Protein 9KNP (pdb70)

Radius of gyration: 26.49 Å; Cα contacts (8 Å, |Δi|>4): 1569; chains: 2; bounding box: 51×86×54 Å

Sequence (751 aa):
MTFFLKTTILMGRGSLENIKKLVSEGERVLVFSSKSMDRLGFLKEVIDYLDEAGATYESITGLPSEPSIENVEELLPKVKDFSPETFIALGGGSVIDISKALKVFYDAPELDFDSVAIFSRFKKAQPLPKLKTKLIAVPSTSGAGSEVSAATVIKKGDIKYTIVSPELCPNYAILDPRLPENMPREVARNSGLDVLVHAIEAYVSKASTPFSDAMAVKAARTILEKLEDSVNGDPTAREEVHYAATMAGIAFLNGRLGLVHAMSHKAAWIGPHGLINAILLPYVMEFNMEKAREKYDAMAKELGLSNAEELLQKVKELNERLNVPKLSEIVSEEDFTSRLDEMSRKAYEDPLVNFNPVEPSVDDIKNIYLRAFHDWMTFFLKTTILMGRGSLENIKKLVSEGERVLVFSSKSMDRLGFLKEVIDYLDEAGATYESITGLPSEPSIENVEELLPKVKDFSPETFIALGGGSVIDISKALKVFYDAPELDFDSVAIFSRFKKAQPLPKLKTKLIAVPSTSGAGSEVSAATVIKKGDIKYTIVSPELCPNYAILDPRLPENMPREVARNSGLDVLVHAIEAYVSKASTPFSDAMAVKAARTILEKLEDSVNGDPTAREEVHYAATMAGIAFLNGRLGLVHAMSHKAAWIGPHGLINAILLPYVMEFNMEKAREKYDAMAKELGLSNAEELLQKVKELNERLNVPKLSEIVSEEDFTSRLDEMSRKAYEDPLVNFNPVEPSVDDIKNIYLRAFHD

InterPro domains:
  IPR001670 Alcohol dehydrogenase, iron-type/glycerol dehydrogenase GldA [PF00465] (7-177)
  IPR034802 NADPH-dependent butanol dehydrogenase [cd08179] (3-374)
  IPR039697 Iron-type alcohol dehydrogenase-like [PTHR11496] (3-373)
  IPR056798 Fe-containing alcohol dehydrogenase-like, C-terminal [PF25137] (191-372)

Nearest PDB structures (foldseek):
  7qnj-assembly1_BBB  TM=9.164E-01  e=4.699E-27  Escherichia coli str. K-12 substr. MG1655
  7qlq-assembly1_BBB  TM=9.210E-01  e=2.509E-26  Escherichia coli str. K-12 substr. MG1655
  7qnf-assembly1_AAA  TM=9.232E-01  e=2.280E-26  Escherichia coli str. K-12 substr. MG1655
  5br4-assembly1_B  TM=9.009E-01  e=8.345E-27  Escherichia coli
  2bl4-assembly1_A  TM=9.187E-01  e=1.872E-25  Escherichia coli

B-factor: mean 23.08, std 9.79, range [6.83, 82.0]

Organism: Pyrococcus horikoshii (strain ATCC 700860 / DSM 12428 / JCM 9974 / NBRC 100139 / OT-3) (NCBI:txid70601)

Foldseek 3Di:
DDADFLAAEAEDAVSLLCLLVVAAAAAEEEEEEAPLCVVVCVVVVNVVSCVNRNYRYDYDYNQDAQAALVSLVVCLVVCLVSVGLEYEQYEALSSLLSVLSSLQCNQPVVDDCVQQWLQFLVDDHDAGDQRRRAYEYEYLALHQLSQTAQWRWHDDPLFTIIRGYNNSGHHYYYQHLVRNLPDQLVRLLLRLLVLLQLLLQLQLWPQHDPQLPVLSLLLNLLSLVQSVVVSVRPSVSSSSSSVSSNSSSSSCNRSPGALLCLLLSLVSVFPPHSLSSLLLRLLLLVLCCVVRQVSLQVSCVVSVHRGNVVVSVSSVVSCVVSCRDQPCVRDPPVVCVVCLLVSLVSSLRHSRNVTRSDNDDSVSSSVSSVCSNVVD/DDADFLAAEAEDAPSLLCLLVVAAAAAEEEEEEEVLCVVVCVVVVNVVSCVNRNYRYDYDYNQDAQAALVSLVVCLVVCVVSVGLEYEQYEALRSLLSVLVSLQCNQPVVDDCVQQWQQFLVDDHDAGDQRRRAYEYEYLALHQLQQGAQWHWHDDPLFTIIRGYNNSGHHYYYQHLVRNLPDALVRLLLRLLNLLQLLLQLQLWPQHDPQLPVLSLLLNLLSLPQSVVVSVRNSVSSSSSSVSSNSSSSSCSGSPGALLVLLLRLVSNFPPPSLSSLLLRLLLLVLLCVPRQPSLQVSCVSSVHRGSVVVSVSSVVSCVVSVRDQPCVGDPPVRCVVCLQVSLVSSLRHSRNVTRSDNDDSVSSSVSSVVSNPD

Solvent-accessible surface area: 27803 Å² total; per-residue (Å²): 140,52,4,30,6,104,1,22,0,19,6,12,117,32,10,0,58,26,0,75,154,30,10,73,159,43,22,86,0,0,0,0,0,17,153,46,5,63,166,64,31,15,17,136,42,0,42,54,34,0,86,110,19,38,13,52,69,64,47,10,64,44,12,54,89,50,7,22,6,102,48,0,94,133,12,25,84,112,0,102,132,21,60,6,91,1,0,0,0,0,0,13,13,26,2,1,15,0,0,0,0,0,4,0,13,42,33,6,87,166,35,84,9,78,44,3,5,33,68,15,41,115,155,180,28,75,104,23,66,175,11,194,3,50,0,0,0,0,6,12,26,2,1,39,0,7,3,0,4,10,19,0,35,0,31,82,64,54,35,34,15,11,2,49,9,69,42,0,6,0,57,58,0,0,0,0,0,64,1,0,63,66,18,90,142,83,56,2,22,18,13,0,3,23,0,2,0,10,0,1,7,0,14,4,0,104,26,16,3,54,0,0,28,10,0,0,13,54,0,0,58,12,0,43,104,69,1,64,61,2,9,99,44,56,76,85,1,12,47,59,4,1,5,1,2,1,6,0,0,0,0,21,11,13,0,55,13,2,0,0,13,0,0,7,10,6,1,8,52,10,31,85,91,31,5,18,18,3,10,0,4,8,36,2,1,25,25,1,21,129,158,16,90,127,73,3,16,40,0,0,122,65,18,68,32,76,47,0,87,56,0,18,84,83,0,63,54,1,15,112,130,14,120,13,29,95,0,59,113,30,16,58,106,138,70,2,85,90,91,10,70,80,8,0,116,62,0,63,50,1,20,12,0,64,50,1,29,15,97,5,51,51,85,44,0,61,75,6,1,45,123,1,14,54,64,247,125,51,3,31,5,113,1,23,0,18,5,5,116,30,9,0,54,25,0,76,154,33,8,73,156,41,19,84,0,0,0,0,0,17,149,43,5,60,175,64,29,16,16,137,38,0,41,55,30,0,88,111,17,36,14,52,70,64,47,19,61,43,14,53,82,40,4,20,10,102,44,0,96,103,14,25,82,102,0,101,128,20,62,5,93,1,0,0,0,0,0,14,14,25,3,0,13,0,0,0,0,0,4,0,12,44,36,8,84,167,38,82,9,77,43,3,4,31,60,16,48,118,156,196,32,90,111,23,67,169,13,194,6,55,0,0,0,0,6,10,28,1,2,37,0,6,3,0,4,9,19,0,33,0,31,81,71,61,33,38,16,11,2,53,9,73,36,0,6,0,58,58,0,0,0,0,0,68,2,0,61,64,17,92,138,109,57,1,25,18,12,0,3,24,0,1,1,11,0,1,7,0,14,3,0,104,34,15,4,50,0,0,29,11,0,0,13,56,0,0,59,16,0,38,108,69,0,47,64,2,9,100,47,53,75,85,1,11,52,62,3,2,9,1,2,1,6,0,0,0,0,19,12,14,0,59,15,2,0,0,14,0,0,7,10,3,1,9,38,10,44,71,85,23,7,18,18,3,9,0,5,10,25,2,1,27,27,1,23,123,170,19,92,129,77,4,15,44,0,0,121,62,18,68,28,76,48,0,82,55,0,20,80,80,1,64,53,1,16,108,133,21,117,17,27,96,2,57,124,28,18,56,99,128,55,1,68,84,91,8,91,95,8,0,96,36,0,65,30,2,21,11,0,62,49,1,28,20,97,5,54,54,80,47,0,63,75,9,1,41,123,1,14,119,101

Secondary structure (DSSP, 8-state):
-EE---PEEEESTTGGGGHHHHS-TT-EEEEEE-HHHHHTTHHHHHHHHHHHTT-EEEEE--PPSS-BHHHHHHHHHHHHHH--SEEEEEESHHHHHHHHHHHHHHH-TT--HHHHS-S-TTSPPPPP----SEEEEEESSS---TTT-SEEEEEETTEEEEEE-GGGS-SEEEE-TTTGGG--HHHHHHHHHHHHHHHHHHHHSTT--HHHHHHHHHHHHHHHHHHHHHHTT-HHHHHHHHHHHHHHHHHHHHH---HHHHHHHTTTTSSSSS-HHHHHHHHHHHHHHHH-THHHHHHHHHTT-SSHHHHHHHHHHHHHHTTPPPGGGTS-HHHHHHHHHHHHHHHHTSGGGGGSSS---HHHHHHHHHHHHH--/-EE---PEEEESTTGGGGHHHH--TT-EEEEEE-HHHHHTTHHHHHHHHHHHHT-EEEEE--PPSS-BHHHHHHHHHHHHHH--SEEEEEESHHHHHHHHHHHHHHH-TT--HHHHS-S-TTSPPPPP-----EEEEEE-SS---TTT-SEEEEEETTEEEEEE-GGGS-SEEEE-TTTGGG--HHHHHHHHHHHHHHHHHHHHSTT--HHHHHHHHHHHHHHHHHHHHHHTT-HHHHHHHHHHHHHHHHHHHHH---HHHHHHHHTTTSSSSSSHHHHHHHHHHHHHHHH--HHHHHHHHHTT-S-HHHHHHHHHHHHHHTTPPPGGGSS-HHHHHHHHHHHHHHHHTSGGGGGSSS---HHHHHHHHHHHHH-

Structure (mmCIF, N/CA/C/O backbone):
data_9KNP
#
_entry.id   9KNP
#
_cell.length_a   68.890
_cell.length_b   75.580
_cell.length_c   166.500
_cell.angle_alpha   90.000
_cell.angle_beta   90.000
_cell.angle_gamma   90.000
#
_symmetry.space_group_name_H-M   'P 21 21 21'
#
loop_
_entity.id
_entity.type
_entity.pdbx_description
1 polymer '375aa long hypothetical alchol dehydrogenase'
2 non-polymer 'NICKEL (II) ION'
3 non-polymer NICOTINAMIDE-ADENINE-DINUCLEOTIDE
4 non-polymer 1-BUTANOL
5 water water
#
loop_
_atom_site.group_PDB
_atom_site.id
_atom_site.type_symbol
_atom_site.label_atom_id
_atom_site.label_alt_id
_atom_site.label_comp_id
_atom_site.label_asym_id
_atom_site.label_entity_id
_atom_site.label_seq_id
_atom_site.pdbx_PDB_ins_code
_atom_site.Cartn_x
_atom_site.Cartn_y
_atom_site.Cartn_z
_atom_site.occupancy
_atom_site.B_iso_or_equiv
_atom_site.auth_seq_id
_atom_site.auth_comp_id
_atom_site.auth_asym_id
_atom_site.auth_atom_id
_atom_site.pdbx_PDB_model_num
ATOM 1 N N . MET A 1 1 ? 1.419 31.798 61.769 1.000 26.635 1 MET A N 1
ATOM 2 C CA . MET A 1 1 ? 2.729 32.009 62.485 1.000 25.405 1 MET A CA 1
ATOM 3 C C . MET A 1 1 ? 3.888 31.465 61.640 1.000 21.979 1 MET A C 1
ATOM 4 O O . MET A 1 1 ? 3.901 30.264 61.313 1.000 19.649 1 MET A O 1
ATOM 9 N N . THR A 1 2 ? 4.886 32.304 61.397 1.000 18.201 2 THR A N 1
ATOM 10 C CA . THR A 1 2 ? 6.008 32.040 60.467 1.000 18.508 2 THR A CA 1
ATOM 11 C C . THR A 1 2 ? 7.312 32.425 61.163 1.000 17.199 2 THR A C 1
ATOM 12 O O . THR A 1 2 ? 7.329 33.443 61.868 1.000 14.729 2 THR A O 1
ATOM 16 N N . PHE A 1 3 ? 8.400 31.762 60.784 1.000 15.504 3 PHE A N 1
ATOM 17 C CA . PHE A 1 3 ? 9.774 32.123 61.191 1.000 14.411 3 PHE A CA 1
ATOM 18 C C . PHE A 1 3 ? 10.710 31.845 60.015 1.000 13.581 3 PHE A C 1
ATOM 19 O O . PHE A 1 3 ? 10.668 30.749 59.424 1.000 12.393 3 PHE A O 1
ATOM 27 N N . PHE A 1 4 ? 11.444 32.876 59.613 1.000 12.791 4 PHE A N 1
ATOM 28 C CA . PHE A 1 4 ? 12.499 32.750 58.587 1.000 13.355 4 PHE A CA 1
ATOM 29 C C . PHE A 1 4 ? 13.688 33.630 58.950 1.000 13.448 4 PHE A C 1
ATOM 30 O O . PHE A 1 4 ? 13.604 34.542 59.812 1.000 12.353 4 PHE A O 1
ATOM 38 N N . LEU A 1 5 ? 14.723 33.456 58.143 1.000 12.306 5 LEU A N 1
ATOM 39 C CA . LEU A 1 5 ? 15.925 34.310 58.139 1.000 12.627 5 LEU A CA 1
ATOM 40 C C . LEU A 1 5 ? 16.537 34.251 56.737 1.000 12.593 5 LEU A C 1
ATOM 41 O O . LEU A 1 5 ? 16.867 33.149 56.312 1.000 12.988 5 LEU A O 1
ATOM 46 N N . LYS A 1 6 ? 16.559 35.373 56.018 1.000 13.954 6 LYS A N 1
ATOM 47 C CA . LYS A 1 6 ? 17.075 35.442 54.624 1.000 15.194 6 LYS A CA 1
ATOM 48 C C . LYS A 1 6 ? 18.595 35.597 54.640 1.000 15.368 6 LYS A C 1
ATOM 49 O O . LYS A 1 6 ? 19.192 35.533 53.553 1.000 17.919 6 LYS A O 1
ATOM 55 N N . THR A 1 7 ? 19.152 36.055 55.758 1.000 12.389 7 THR A N 1
ATOM 56 C CA . THR A 1 7 ? 20.535 36.580 55.842 1.000 11.385 7 THR A CA 1
ATOM 57 C C . THR A 1 7 ? 21.441 35.440 56.301 1.000 11.489 7 THR A C 1
ATOM 58 O O . THR A 1 7 ? 21.112 34.805 57.321 1.000 11.271 7 THR A O 1
ATOM 62 N N . THR A 1 8 ? 22.607 35.295 55.670 1.000 11.012 8 THR A N 1
ATOM 63 C CA . THR A 1 8 ? 23.713 34.476 56.194 1.000 11.743 8 THR A CA 1
ATOM 64 C C . THR A 1 8 ? 24.559 35.392 57.072 1.000 11.859 8 THR A C 1
ATOM 65 O O . THR A 1 8 ? 24.954 36.466 56.576 1.000 11.673 8 THR A O 1
ATOM 69 N N . ILE A 1 9 ? 24.691 35.052 58.355 1.000 12.303 9 ILE A N 1
ATOM 70 C CA . ILE A 1 9 ? 25.414 35.865 59.376 1.000 12.875 9 ILE A CA 1
ATOM 71 C C . ILE A 1 9 ? 26.823 35.295 59.568 1.000 13.748 9 ILE A C 1
ATOM 72 O O . ILE A 1 9 ? 26.945 34.104 59.909 1.000 14.624 9 ILE A O 1
ATOM 77 N N . LEU A 1 10 ? 27.844 36.110 59.299 1.000 14.251 10 LEU A N 1
ATOM 78 C CA . LEU A 1 10 ? 29.269 35.836 59.631 1.000 14.847 10 LEU A CA 1
ATOM 79 C C . LEU A 1 10 ? 29.683 36.742 60.792 1.000 15.298 10 LEU A C 1
ATOM 80 O O . LEU A 1 10 ? 29.199 37.890 60.874 1.000 15.051 10 LEU A O 1
ATOM 85 N N . MET A 1 11 ? 30.388 36.179 61.765 1.000 15.735 11 MET A N 1
ATOM 86 C CA . MET A 1 11 ? 30.677 36.883 63.034 1.000 17.283 11 MET A CA 1
ATOM 87 C C . MET A 1 11 ? 32.098 36.570 63.504 1.000 16.636 11 MET A C 1
ATOM 88 O O . MET A 1 11 ? 32.656 35.551 63.093 1.000 15.857 11 MET A O 1
ATOM 93 N N . GLY A 1 12 ? 32.622 37.426 64.377 1.000 17.904 12 GLY A N 1
ATOM 94 C CA . GLY A 1 12 ? 33.885 37.234 65.109 1.000 18.709 12 GLY A CA 1
ATOM 95 C C . GLY A 1 12 ? 34.796 38.417 64.861 1.000 19.074 12 GLY A C 1
ATOM 96 O O . GLY A 1 12 ? 34.572 39.145 63.869 1.000 17.485 12 GLY A O 1
ATOM 97 N N . ARG A 1 13 ? 35.687 38.713 65.801 1.000 19.313 13 ARG A N 1
ATOM 98 C CA . ARG A 1 13 ? 36.729 39.754 65.587 1.000 21.947 13 ARG A CA 1
ATOM 99 C C . ARG A 1 13 ? 37.521 39.382 64.326 1.000 20.749 13 ARG A C 1
ATOM 100 O O . ARG A 1 13 ? 37.944 38.209 64.223 1.000 19.765 13 ARG A O 1
ATOM 108 N N . GLY A 1 14 ? 37.623 40.311 63.370 1.000 19.822 14 GLY A N 1
ATOM 109 C CA . GLY A 1 14 ? 38.311 40.112 62.081 1.000 19.028 14 GLY A CA 1
ATOM 110 C C . GLY A 1 14 ? 37.393 39.557 60.995 1.000 18.796 14 GLY A C 1
ATOM 111 O O . GLY A 1 14 ? 37.871 39.445 59.853 1.000 16.242 14 GLY A O 1
ATOM 112 N N . SER A 1 15 ? 36.117 39.245 61.290 1.000 17.963 15 SER A N 1
ATOM 113 C CA . SER A 1 15 ? 35.207 38.594 60.305 1.000 17.961 15 SER A CA 1
ATOM 114 C C . SER A 1 15 ? 34.968 39.514 59.099 1.000 17.872 15 SER A C 1
ATOM 115 O O . SER A 1 15 ? 34.457 39.018 58.066 1.000 16.634 15 SER A O 1
ATOM 118 N N . LEU A 1 16 ? 35.401 40.779 59.173 1.000 18.296 16 LEU A N 1
ATOM 119 C CA . LEU A 1 16 ? 35.325 41.715 58.020 1.000 19.136 16 LEU A CA 1
ATOM 120 C C . LEU A 1 16 ? 36.109 41.148 56.829 1.000 18.639 16 LEU A C 1
ATOM 121 O O . LEU A 1 16 ? 35.692 41.402 55.680 1.000 16.017 16 LEU A O 1
ATOM 126 N N . GLU A 1 17 ? 37.064 40.252 57.087 1.000 20.776 17 GLU A N 1
ATOM 127 C CA . GLU A 1 17 ? 37.923 39.646 56.035 1.000 23.097 17 GLU A CA 1
ATOM 128 C C . GLU A 1 17 ? 37.085 38.728 55.135 1.000 22.540 17 GLU A C 1
ATOM 129 O O . GLU A 1 17 ? 37.480 38.540 53.962 1.000 22.104 17 GLU A O 1
ATOM 135 N N . ASN A 1 18 ? 35.933 38.248 55.612 1.000 22.719 18 ASN A N 1
ATOM 136 C CA . ASN A 1 18 ? 35.043 37.338 54.835 1.000 24.384 18 ASN A CA 1
ATOM 137 C C . ASN A 1 18 ? 34.672 37.960 53.489 1.000 22.449 18 ASN A C 1
ATOM 138 O O . ASN A 1 18 ? 34.308 37.197 52.562 1.000 26.395 18 ASN A O 1
ATOM 143 N N . ILE A 1 19 ? 34.634 39.289 53.425 1.000 20.653 19 ILE A N 1
ATOM 144 C CA . ILE A 1 19 ? 34.334 40.046 52.176 1.000 21.028 19 ILE A CA 1
ATOM 145 C C . ILE A 1 19 ? 35.143 39.428 51.023 1.000 23.035 19 ILE A C 1
ATOM 146 O O . ILE A 1 19 ? 34.581 39.286 49.924 1.000 20.120 19 ILE A O 1
ATOM 151 N N . LYS A 1 20 ? 36.389 39.013 51.287 1.000 24.964 20 LYS A N 1
ATOM 152 C CA . LYS A 1 20 ? 37.280 38.370 50.282 1.000 27.340 20 LYS A CA 1
ATOM 153 C C . LYS A 1 20 ? 36.562 37.154 49.681 1.000 26.640 20 LYS A C 1
ATOM 154 O O . LYS A 1 20 ? 36.596 36.996 48.453 1.000 31.632 20 LYS A O 1
ATOM 160 N N . LYS A 1 21 ? 35.930 36.342 50.525 1.000 26.637 21 LYS A N 1
ATOM 161 C CA . LYS A 1 21 ? 35.351 35.026 50.147 1.000 30.291 21 LYS A CA 1
ATOM 162 C C . LYS A 1 21 ? 33.953 35.219 49.539 1.000 27.380 21 LYS A C 1
ATOM 163 O O . LYS A 1 21 ? 33.434 34.240 48.976 1.000 29.814 21 LYS A O 1
ATOM 169 N N . LEU A 1 22 ? 33.300 36.359 49.781 1.000 22.805 22 LEU A N 1
ATOM 170 C CA . LEU A 1 22 ? 31.885 36.603 49.376 1.000 22.555 22 LEU A CA 1
ATOM 171 C C . LEU A 1 22 ? 31.820 37.191 47.959 1.000 22.799 22 LEU A C 1
ATOM 172 O O . LEU A 1 22 ? 30.687 37.418 47.462 1.000 23.322 22 LEU A O 1
ATOM 177 N N . VAL A 1 23 ? 32.953 37.695 47.474 1.000 21.076 23 VAL A N 1
ATOM 178 C CA . VAL A 1 23 ? 33.063 38.459 46.195 1.000 20.619 23 VAL A CA 1
ATOM 179 C C . VAL A 1 23 ? 34.037 37.718 45.260 1.000 20.996 23 VAL A C 1
ATOM 180 O O . VAL A 1 23 ? 35.080 37.207 45.719 1.000 21.955 23 VAL A O 1
ATOM 184 N N . SER A 1 24 ? 33.689 37.656 43.979 1.000 21.685 24 SER A N 1
ATOM 185 C CA . SER A 1 24 ? 34.420 36.901 42.932 1.000 23.332 24 SER A CA 1
ATOM 186 C C . SER A 1 24 ? 35.245 37.852 42.073 1.000 22.329 24 SER A C 1
ATOM 187 O O . SER A 1 24 ? 35.006 39.071 42.123 1.000 19.252 24 SER A O 1
ATOM 190 N N . GLU A 1 25 ? 36.272 37.312 41.425 1.000 20.865 25 GLU A N 1
ATOM 191 C CA . GLU A 1 25 ? 37.093 38.034 40.423 1.000 23.524 25 GLU A CA 1
ATOM 192 C C . GLU A 1 25 ? 36.176 38.696 39.389 1.000 22.306 25 GLU A C 1
ATOM 193 O O . GLU A 1 25 ? 35.272 38.001 38.874 1.000 21.239 25 GLU A O 1
ATOM 199 N N . GLY A 1 26 ? 36.276 40.022 39.265 1.000 18.807 26 GLY A N 1
ATOM 200 C CA . GLY A 1 26 ? 35.499 40.827 38.310 1.000 20.162 26 GLY A CA 1
ATOM 201 C C . GLY A 1 26 ? 34.067 41.082 38.748 1.000 17.531 26 GLY A C 1
ATOM 202 O O . GLY A 1 26 ? 33.342 41.696 37.963 1.000 17.306 26 GLY A O 1
ATOM 203 N N . GLU A 1 27 ? 33.688 40.740 39.985 1.000 17.008 27 GLU A N 1
ATOM 204 C CA . GLU A 1 27 ? 32.353 41.120 40.536 1.000 16.871 27 GLU A CA 1
ATOM 205 C C . GLU A 1 27 ? 32.325 42.646 40.708 1.000 15.365 27 GLU A C 1
ATOM 206 O O . GLU A 1 27 ? 33.315 43.212 41.227 1.000 15.541 27 GLU A O 1
ATOM 212 N N . ARG A 1 28 ? 31.239 43.286 40.278 1.000 14.802 28 ARG A N 1
ATOM 213 C CA . ARG A 1 28 ? 31.069 44.763 40.306 1.000 15.077 28 ARG A CA 1
ATOM 214 C C . ARG A 1 28 ? 30.461 45.170 41.651 1.000 14.475 28 ARG A C 1
ATOM 215 O O . ARG A 1 28 ? 29.288 44.828 41.906 1.000 13.912 28 ARG A O 1
ATOM 223 N N . VAL A 1 29 ? 31.297 45.701 42.545 1.000 14.141 29 VAL A N 1
ATOM 224 C CA . VAL A 1 29 ? 30.923 45.985 43.964 1.000 14.413 29 VAL A CA 1
ATOM 225 C C . VAL A 1 29 ? 30.895 47.501 44.170 1.000 14.921 29 VAL A C 1
ATOM 226 O O . VAL A 1 29 ? 31.960 48.151 44.011 1.000 15.187 29 VAL A O 1
ATOM 230 N N . LEU A 1 30 ? 29.795 47.984 44.742 1.000 13.945 30 LEU A N 1
ATOM 231 C CA . LEU A 1 30 ? 29.640 49.378 45.213 1.000 14.692 30 LEU A CA 1
ATOM 232 C C . LEU A 1 30 ? 29.567 49.361 46.746 1.000 14.621 30 LEU A C 1
ATOM 233 O O . LEU A 1 30 ? 28.763 48.584 47.310 1.000 13.206 30 LEU A O 1
ATOM 238 N N . VAL A 1 31 ? 30.526 50.039 47.364 1.000 13.562 31 VAL A N 1
ATOM 239 C CA . VAL A 1 31 ? 30.678 50.179 48.835 1.000 14.086 31 VAL A CA 1
ATOM 240 C C . VAL A 1 31 ? 30.074 51.520 49.235 1.000 15.335 31 VAL A C 1
ATOM 241 O O . VAL A 1 31 ? 30.387 52.533 48.596 1.000 14.558 31 VAL A O 1
ATOM 245 N N . PHE A 1 32 ? 29.099 51.473 50.136 1.000 16.348 32 PHE A N 1
ATOM 246 C CA . PHE A 1 32 ? 28.535 52.659 50.821 1.000 16.488 32 PHE A CA 1
ATOM 247 C C . PHE A 1 32 ? 29.095 52.708 52.243 1.000 16.360 32 PHE A C 1
ATOM 248 O O . PHE A 1 32 ? 29.050 51.672 52.930 1.000 15.523 32 PHE A O 1
ATOM 256 N N . SER A 1 33 ? 29.560 53.861 52.705 1.000 18.423 33 SER A N 1
ATOM 257 C CA . SER A 1 33 ? 30.144 53.972 54.066 1.000 21.352 33 SER A CA 1
ATOM 258 C C . SER A 1 33 ? 29.772 55.306 54.711 1.000 21.695 33 SER A C 1
ATOM 259 O O . SER A 1 33 ? 29.439 56.268 53.981 1.000 22.738 33 SER A O 1
ATOM 262 N N . SER A 1 34 ? 29.682 55.296 56.040 1.000 21.441 34 SER A N 1
ATOM 263 C CA . SER A 1 34 ? 29.599 56.513 56.888 1.000 21.928 34 SER A CA 1
ATOM 264 C C . SER A 1 34 ? 30.956 57.227 56.913 1.000 21.416 34 SER A C 1
ATOM 265 O O . SER A 1 34 ? 31.998 56.575 56.707 1.000 19.602 34 SER A O 1
ATOM 268 N N . LYS A 1 35 ? 30.935 58.492 57.325 1.000 24.855 35 LYS A N 1
ATOM 269 C CA . LYS A 1 35 ? 32.142 59.290 57.665 1.000 28.943 35 LYS A CA 1
ATOM 270 C C . LYS A 1 35 ? 32.966 58.538 58.723 1.000 25.294 35 LYS A C 1
ATOM 271 O O . LYS A 1 35 ? 34.167 58.336 58.488 1.000 20.703 35 LYS A O 1
ATOM 277 N N . SER A 1 36 ? 32.296 57.957 59.721 1.000 23.333 36 SER A N 1
ATOM 278 C CA . SER A 1 36 ? 32.913 57.221 60.859 1.000 25.277 36 SER A CA 1
ATOM 279 C C . SER A 1 36 ? 33.787 56.082 60.328 1.000 22.778 36 SER A C 1
ATOM 280 O O . SER A 1 36 ? 34.951 55.964 60.760 1.000 20.780 36 SER A O 1
ATOM 283 N N . MET A 1 37 ? 33.203 55.230 59.485 1.000 20.025 37 MET A N 1
ATOM 284 C CA . MET A 1 37 ? 33.850 53.982 59.005 1.000 20.823 37 MET A CA 1
ATOM 285 C C . MET A 1 37 ? 35.002 54.323 58.042 1.000 20.332 37 MET A C 1
ATOM 286 O O . MET A 1 37 ? 36.035 53.650 58.106 1.000 21.485 37 MET A O 1
ATOM 291 N N . ASP A 1 38 ? 34.913 55.459 57.356 1.000 21.165 38 ASP A N 1
ATOM 292 C CA . ASP A 1 38 ? 36.021 56.015 56.534 1.000 24.041 38 ASP A CA 1
ATOM 293 C C . ASP A 1 38 ? 37.158 56.449 57.469 1.000 24.930 38 ASP A C 1
ATOM 294 O O . ASP A 1 38 ? 38.281 55.919 57.328 1.000 23.865 38 ASP A O 1
ATOM 299 N N . ARG A 1 39 ? 36.859 57.377 58.391 1.000 27.126 39 ARG A N 1
ATOM 300 C CA . ARG A 1 39 ? 37.872 58.020 59.273 1.000 27.747 39 ARG A CA 1
ATOM 301 C C . ARG A 1 39 ? 38.624 56.928 60.039 1.000 26.003 39 ARG A C 1
ATOM 302 O O . ARG A 1 39 ? 39.849 56.996 60.116 1.000 25.357 39 ARG A O 1
ATOM 310 N N . LEU A 1 40 ? 37.894 55.938 60.548 1.000 23.102 40 LEU A N 1
ATOM 311 C CA . LEU A 1 40 ? 38.419 54.923 61.496 1.000 24.313 40 LEU A CA 1
ATOM 312 C C . LEU A 1 40 ? 39.170 53.816 60.749 1.000 22.416 40 LEU A C 1
ATOM 313 O O . LEU A 1 40 ? 39.701 52.961 61.435 1.000 24.169 40 LEU A O 1
ATOM 318 N N . GLY A 1 41 ? 39.153 53.787 59.411 1.000 21.457 41 GLY A N 1
ATOM 319 C CA . GLY A 1 41 ? 40.035 52.916 58.606 1.000 20.678 41 GLY A CA 1
ATOM 320 C C . GLY A 1 41 ? 39.353 51.647 58.107 1.000 19.310 41 GLY A C 1
ATOM 321 O O . GLY A 1 41 ? 40.045 50.823 57.473 1.000 18.090 41 GLY A O 1
ATOM 322 N N . PHE A 1 42 ? 38.068 51.446 58.428 1.000 18.542 42 PHE A N 1
ATOM 323 C CA . PHE A 1 42 ? 37.280 50.238 58.052 1.000 18.926 42 PHE A CA 1
ATOM 324 C C . PHE A 1 42 ? 36.964 50.240 56.552 1.000 17.787 42 PHE A C 1
ATOM 325 O O . PHE A 1 42 ? 37.083 49.180 55.922 1.000 18.627 42 PHE A O 1
ATOM 333 N N . LEU A 1 43 ? 36.702 51.407 55.966 1.000 17.399 43 LEU A N 1
ATOM 334 C CA . LEU A 1 43 ? 36.506 51.526 54.497 1.000 17.483 43 LEU A CA 1
ATOM 335 C C . LEU A 1 43 ? 37.766 51.040 53.767 1.000 19.166 43 LEU A C 1
ATOM 336 O O . LEU A 1 43 ? 37.632 50.247 52.814 1.000 17.499 43 LEU A O 1
ATOM 341 N N . LYS A 1 44 ? 38.940 51.567 54.138 1.000 20.782 44 LYS A N 1
ATOM 342 C CA . LYS A 1 44 ? 40.242 51.119 53.572 1.000 22.952 44 LYS A CA 1
ATOM 343 C C . LYS A 1 44 ? 40.333 49.591 53.693 1.000 21.772 44 LYS A C 1
ATOM 344 O O . LYS A 1 44 ? 40.758 48.929 52.732 1.000 20.799 44 LYS A O 1
ATOM 350 N N . GLU A 1 45 ? 39.970 49.045 54.850 1.000 21.997 45 GLU A N 1
ATOM 351 C CA . GLU A 1 45 ? 40.042 47.579 55.086 1.000 23.095 45 GLU A CA 1
ATOM 352 C C . GLU A 1 45 ? 39.151 46.840 54.071 1.000 20.254 45 GLU A C 1
ATOM 353 O O . GLU A 1 45 ? 39.653 45.918 53.418 1.000 18.820 45 GLU A O 1
ATOM 359 N N . VAL A 1 46 ? 37.933 47.328 53.811 1.000 17.821 46 VAL A N 1
ATOM 360 C CA . VAL A 1 46 ? 37.003 46.709 52.813 1.000 16.436 46 VAL A CA 1
ATOM 361 C C . VAL A 1 46 ? 37.613 46.839 51.398 1.000 16.167 46 VAL A C 1
ATOM 362 O O . VAL A 1 46 ? 37.718 45.810 50.680 1.000 15.294 46 VAL A O 1
ATOM 366 N N . ILE A 1 47 ? 38.115 48.019 51.044 1.000 16.360 47 ILE A N 1
ATOM 367 C CA . ILE A 1 47 ? 38.725 48.277 49.705 1.000 18.590 47 ILE A CA 1
ATOM 368 C C . ILE A 1 47 ? 39.890 47.294 49.487 1.000 18.445 47 ILE A C 1
ATOM 369 O O . ILE A 1 47 ? 39.989 46.739 48.375 1.000 18.314 47 ILE A O 1
ATOM 374 N N . ASP A 1 48 ? 40.710 47.047 50.514 1.000 19.302 48 ASP A N 1
ATOM 375 C CA . ASP A 1 48 ? 41.918 46.184 50.398 1.000 19.841 48 ASP A CA 1
ATOM 376 C C . ASP A 1 48 ? 41.475 44.731 50.174 1.000 19.418 48 ASP A C 1
ATOM 377 O O . ASP A 1 48 ? 42.040 44.089 49.266 1.000 21.158 48 ASP A O 1
ATOM 382 N N . TYR A 1 49 ? 40.391 44.293 50.827 1.000 17.856 49 TYR A N 1
ATOM 383 C CA . TYR A 1 49 ? 39.758 42.955 50.611 1.000 17.119 49 TYR A CA 1
ATOM 384 C C . TYR A 1 49 ? 39.231 42.836 49.174 1.000 16.472 49 TYR A C 1
ATOM 385 O O . TYR A 1 49 ? 39.446 41.784 48.548 1.000 14.556 49 TYR A O 1
ATOM 394 N N . LEU A 1 50 ? 38.562 43.876 48.665 1.000 16.741 50 LEU A N 1
ATOM 395 C CA . LEU A 1 50 ? 37.992 43.882 47.290 1.000 17.521 50 LEU A CA 1
ATOM 396 C C . LEU A 1 50 ? 39.135 43.844 46.277 1.000 17.628 50 LEU A C 1
ATOM 397 O O . LEU A 1 50 ? 39.014 43.112 45.282 1.000 19.983 50 LEU A O 1
ATOM 402 N N . ASP A 1 51 ? 40.233 44.530 46.588 1.000 19.708 51 ASP A N 1
ATOM 403 C CA . ASP A 1 51 ? 41.465 44.562 45.758 1.000 21.616 51 ASP A CA 1
ATOM 404 C C . ASP A 1 51 ? 42.061 43.147 45.726 1.000 22.747 51 ASP A C 1
ATOM 405 O O . ASP A 1 51 ? 42.230 42.628 44.629 1.000 20.432 51 ASP A O 1
ATOM 410 N N . GLU A 1 52 ? 42.190 42.484 46.881 1.000 23.316 52 GLU A N 1
ATOM 411 C CA . GLU A 1 52 ? 42.743 41.106 46.980 1.000 25.434 52 GLU A CA 1
ATOM 412 C C . GLU A 1 52 ? 41.827 40.128 46.234 1.000 24.501 52 GLU A C 1
ATOM 413 O O . GLU A 1 52 ? 42.367 39.213 45.594 1.000 23.626 52 GLU A O 1
ATOM 419 N N . ALA A 1 53 ? 40.511 40.367 46.232 1.000 20.435 53 ALA A N 1
ATOM 420 C CA . ALA A 1 53 ? 39.497 39.515 45.564 1.000 20.206 53 ALA A CA 1
ATOM 421 C C . ALA A 1 53 ? 39.534 39.710 44.041 1.000 20.176 53 ALA A C 1
ATOM 422 O O . ALA A 1 53 ? 38.919 38.896 43.325 1.000 20.162 53 ALA A O 1
ATOM 424 N N . GLY A 1 54 ? 40.242 40.741 43.567 1.000 20.661 54 GLY A N 1
ATOM 425 C CA . GLY A 1 54 ? 40.237 41.202 42.165 1.000 19.578 54 GLY A CA 1
ATOM 426 C C . GLY A 1 54 ? 38.847 41.607 41.684 1.000 19.158 54 GLY A C 1
ATOM 427 O O . GLY A 1 54 ? 38.523 41.334 40.516 1.000 18.516 54 GLY A O 1
ATOM 428 N N . ALA A 1 55 ? 38.063 42.257 42.547 1.000 18.196 55 ALA A N 1
ATOM 429 C CA . ALA A 1 55 ? 36.709 42.757 42.230 1.000 17.755 55 ALA A CA 1
ATOM 430 C C . ALA A 1 55 ? 36.833 44.064 41.447 1.000 17.778 55 ALA A C 1
ATOM 431 O O . ALA A 1 55 ? 37.941 44.656 41.380 1.000 16.904 55 ALA A O 1
ATOM 433 N N . THR A 1 56 ? 35.741 44.441 40.798 1.000 17.644 56 THR A N 1
ATOM 434 C CA . THR A 1 56 ? 35.582 45.746 40.123 1.000 18.280 56 THR A CA 1
ATOM 435 C C . THR A 1 56 ? 34.732 46.630 41.028 1.000 17.229 56 THR A C 1
ATOM 436 O O . THR A 1 56 ? 33.545 46.292 41.212 1.000 16.259 56 THR A O 1
ATOM 440 N N . TYR A 1 57 ? 35.319 47.656 41.643 1.000 16.357 57 TYR A N 1
ATOM 441 C CA . TYR A 1 57 ? 34.652 48.345 42.774 1.000 17.990 57 TYR A CA 1
ATOM 442 C C . TYR A 1 57 ? 34.757 49.853 42.628 1.000 18.773 57 TYR A C 1
ATOM 443 O O . TYR A 1 57 ? 35.697 50.392 42.016 1.000 20.334 57 TYR A O 1
ATOM 452 N N . GLU A 1 58 ? 33.904 50.483 43.417 1.000 18.067 58 GLU A N 1
ATOM 453 C CA . GLU A 1 58 ? 33.846 51.939 43.624 1.000 20.016 58 GLU A CA 1
ATOM 454 C C . GLU A 1 58 ? 33.240 52.184 45.005 1.000 18.219 58 GLU A C 1
ATOM 455 O O . GLU A 1 58 ? 32.544 51.294 45.542 1.000 15.316 58 GLU A O 1
ATOM 461 N N . SER A 1 59 ? 33.524 53.346 45.566 1.000 18.525 59 SER A N 1
ATOM 462 C CA . SER A 1 59 ? 33.228 53.675 46.979 1.000 18.629 59 SER A CA 1
ATOM 463 C C . SER A 1 59 ? 32.426 54.970 46.986 1.000 19.259 59 SER A C 1
ATOM 464 O O . SER A 1 59 ? 32.802 55.877 46.227 1.000 20.243 59 SER A O 1
ATOM 467 N N . ILE A 1 60 ? 31.269 54.978 47.644 1.000 18.924 60 ILE A N 1
ATOM 468 C CA . ILE A 1 60 ? 30.524 56.225 47.976 1.000 19.736 60 ILE A CA 1
ATOM 469 C C . ILE A 1 60 ? 30.568 56.372 49.498 1.000 21.590 60 ILE A C 1
ATOM 470 O O . ILE A 1 60 ? 30.125 55.431 50.191 1.000 18.197 60 ILE A O 1
ATOM 475 N N . THR A 1 61 ? 31.070 57.495 50.011 1.000 20.973 61 THR A N 1
ATOM 476 C CA . THR A 1 61 ? 31.224 57.683 51.474 1.000 22.778 61 THR A CA 1
ATOM 477 C C . THR A 1 61 ? 30.515 58.954 51.945 1.000 24.274 61 THR A C 1
ATOM 478 O O . THR A 1 61 ? 29.824 59.620 51.133 1.000 20.361 61 THR A O 1
ATOM 482 N N . GLY A 1 62 ? 30.560 59.151 53.266 1.000 28.699 62 GLY A N 1
ATOM 483 C CA . GLY A 1 62 ? 29.860 60.223 53.998 1.000 30.286 62 GLY A CA 1
ATOM 484 C C . GLY A 1 62 ? 28.360 60.174 53.790 1.000 28.945 62 GLY A C 1
ATOM 485 O O . GLY A 1 62 ? 27.748 61.240 53.777 1.000 32.688 62 GLY A O 1
ATOM 486 N N . LEU A 1 63 ? 27.755 58.987 53.834 1.000 30.591 63 LEU A N 1
ATOM 487 C CA . LEU A 1 63 ? 26.273 58.851 53.843 1.000 28.655 63 LEU A CA 1
ATOM 488 C C . LEU A 1 63 ? 25.724 59.452 55.136 1.000 32.029 63 LEU A C 1
ATOM 489 O O . LEU A 1 63 ? 26.235 59.171 56.228 1.000 34.533 63 LEU A O 1
ATOM 494 N N . PRO A 1 64 ? 24.626 60.246 55.067 1.000 31.832 64 PRO A N 1
ATOM 495 C CA . PRO A 1 64 ? 24.094 60.908 56.260 1.000 30.968 64 PRO A CA 1
ATOM 496 C C . PRO A 1 64 ? 23.413 59.970 57.264 1.000 31.775 64 PRO A C 1
ATOM 497 O O . PRO A 1 64 ? 22.973 58.890 56.868 1.000 27.815 64 PRO A O 1
ATOM 501 N N . SER A 1 65 ? 23.240 60.459 58.499 1.000 31.935 65 SER A N 1
ATOM 502 C CA . SER A 1 65 ? 22.373 59.842 59.537 1.000 34.013 65 SER A CA 1
ATOM 503 C C . SER A 1 65 ? 20.915 60.160 59.217 1.000 31.524 65 SER A C 1
ATOM 504 O O . SER A 1 65 ? 20.677 61.192 58.597 1.000 32.258 65 SER A O 1
ATOM 507 N N . GLU A 1 66 ? 19.976 59.355 59.712 1.000 32.401 66 GLU A N 1
ATOM 508 C CA . GLU A 1 66 ? 18.505 59.610 59.584 1.000 34.649 66 GLU A CA 1
ATOM 509 C C . GLU A 1 66 ? 18.172 60.003 58.139 1.000 32.116 66 GLU A C 1
ATOM 510 O O . GLU A 1 66 ? 17.761 61.129 57.867 1.000 32.680 66 GLU A O 1
ATOM 516 N N . PRO A 1 67 ? 18.275 59.038 57.191 1.000 27.019 67 PRO A N 1
ATOM 517 C CA . PRO A 1 67 ? 18.167 59.307 55.759 1.000 24.514 67 PRO A CA 1
ATOM 518 C C . PRO A 1 67 ? 16.733 59.659 55.323 1.000 25.229 67 PRO A C 1
ATOM 519 O O . PRO A 1 67 ? 15.778 59.074 55.845 1.000 21.505 67 PRO A O 1
ATOM 523 N N . SER A 1 68 ? 16.651 60.544 54.324 1.000 23.838 68 SER A N 1
ATOM 524 C CA . SER A 1 68 ? 15.415 61.001 53.635 1.000 25.367 68 SER A CA 1
ATOM 525 C C . SER A 1 68 ? 15.319 60.342 52.259 1.000 24.780 68 SER A C 1
ATOM 526 O O . SER A 1 68 ? 16.385 59.996 51.695 1.000 25.032 68 SER A O 1
ATOM 529 N N . ILE A 1 69 ? 14.137 60.400 51.641 1.000 24.518 69 ILE A N 1
ATOM 530 C CA . ILE A 1 69 ? 13.953 59.951 50.231 1.000 25.380 69 ILE A CA 1
ATOM 531 C C . ILE A 1 69 ? 14.829 60.804 49.307 1.000 25.914 69 ILE A C 1
ATOM 532 O O . ILE A 1 69 ? 15.369 60.233 48.351 1.000 25.655 69 ILE A O 1
ATOM 537 N N . GLU A 1 70 ? 15.034 62.086 49.627 1.000 27.313 70 GLU A N 1
ATOM 538 C CA . GLU A 1 70 ? 15.913 63.002 48.838 1.000 28.145 70 GLU A CA 1
ATOM 539 C C . GLU A 1 70 ? 17.369 62.511 48.905 1.000 26.835 70 GLU A C 1
ATOM 540 O O . GLU A 1 70 ? 18.025 62.457 47.852 1.000 25.232 70 GLU A O 1
ATOM 546 N N . ASN A 1 71 ? 17.825 62.117 50.098 1.000 27.067 71 ASN A N 1
ATOM 547 C CA . ASN A 1 71 ? 19.174 61.536 50.340 1.000 28.207 71 ASN A CA 1
ATOM 548 C C . ASN A 1 71 ? 19.395 60.361 49.385 1.000 29.685 71 ASN A C 1
ATOM 549 O O . ASN A 1 71 ? 20.419 60.370 48.678 1.000 34.945 71 ASN A O 1
ATOM 554 N N . VAL A 1 72 ? 18.392 59.479 49.275 1.000 29.088 72 VAL A N 1
ATOM 555 C CA . VAL A 1 72 ? 18.424 58.247 48.430 1.000 27.338 72 VAL A CA 1
ATOM 556 C C . VAL A 1 72 ? 18.489 58.665 46.957 1.000 27.472 72 VAL A C 1
ATOM 557 O O . VAL A 1 72 ? 19.424 58.235 46.269 1.000 26.505 72 VAL A O 1
ATOM 561 N N . GLU A 1 73 ? 17.579 59.535 46.514 1.000 27.103 73 GLU A N 1
ATOM 562 C CA . GLU A 1 73 ? 17.447 59.941 45.083 1.000 30.656 73 GLU A CA 1
ATOM 563 C C . GLU A 1 73 ? 18.750 60.579 44.582 1.000 30.131 73 GLU A C 1
ATOM 564 O O . GLU A 1 73 ? 19.113 60.341 43.423 1.000 27.272 73 GLU A O 1
ATOM 570 N N . GLU A 1 74 ? 19.470 61.287 45.451 1.000 32.414 74 GLU A N 1
ATOM 571 C CA . GLU A 1 74 ? 20.715 62.011 45.067 1.000 37.505 74 GLU A CA 1
ATOM 572 C C . GLU A 1 74 ? 21.831 60.997 44.761 1.000 32.474 74 GLU A C 1
ATOM 573 O O . GLU A 1 74 ? 22.723 61.353 43.985 1.000 27.970 74 GLU A O 1
ATOM 579 N N . LEU A 1 75 ? 21.805 59.816 45.392 1.000 28.315 75 LEU A N 1
ATOM 580 C CA . LEU A 1 75 ? 22.841 58.752 45.232 1.000 28.427 75 LEU A CA 1
ATOM 581 C C . LEU A 1 75 ? 22.517 57.857 44.025 1.000 26.747 75 LEU A C 1
ATOM 582 O O . LEU A 1 75 ? 23.462 57.300 43.428 1.000 24.602 75 LEU A O 1
ATOM 587 N N . LEU A 1 76 ? 21.241 57.782 43.630 1.000 23.689 76 LEU A N 1
ATOM 588 C CA . LEU A 1 76 ? 20.740 56.757 42.674 1.000 24.500 76 LEU A CA 1
ATOM 589 C C . LEU A 1 76 ? 21.436 56.872 41.317 1.000 24.624 76 LEU A C 1
ATOM 590 O O . LEU A 1 76 ? 21.723 55.860 40.686 1.000 25.663 76 LEU A O 1
ATOM 595 N N . PRO A 1 77 ? 21.730 58.084 40.804 1.000 26.899 77 PRO A N 1
ATOM 596 C CA . PRO A 1 77 ? 22.399 58.204 39.505 1.000 26.161 77 PRO A CA 1
ATOM 597 C C . PRO A 1 77 ? 23.812 57.591 39.499 1.000 24.796 77 PRO A C 1
ATOM 598 O O . PRO A 1 77 ? 24.157 56.932 38.526 1.000 24.281 77 PRO A O 1
ATOM 602 N N . LYS A 1 78 ? 24.575 57.766 40.586 1.000 23.558 78 LYS A N 1
ATOM 603 C CA . LYS A 1 78 ? 25.913 57.132 40.783 1.000 25.463 78 LYS A CA 1
ATOM 604 C C . LYS A 1 78 ? 25.771 55.608 40.707 1.000 21.788 78 LYS A C 1
ATOM 605 O O . LYS A 1 78 ? 26.613 54.961 40.072 1.000 19.849 78 LYS A O 1
ATOM 611 N N . VAL A 1 79 ? 24.771 55.060 41.394 1.000 20.184 79 VAL A N 1
ATOM 612 C CA . VAL A 1 79 ? 24.459 53.605 41.377 1.000 19.318 79 VAL A CA 1
ATOM 613 C C . VAL A 1 79 ? 24.251 53.182 39.924 1.000 18.861 79 VAL A C 1
ATOM 614 O O . VAL A 1 79 ? 24.958 52.282 39.484 1.000 19.478 79 VAL A O 1
ATOM 618 N N . LYS A 1 80 ? 23.309 53.795 39.214 1.000 20.407 80 LYS A N 1
ATOM 619 C CA . LYS A 1 80 ? 22.955 53.374 37.824 1.000 22.605 80 LYS A CA 1
ATOM 620 C C . LYS A 1 80 ? 24.193 53.496 36.930 1.000 22.102 80 LYS A C 1
ATOM 621 O O . LYS A 1 80 ? 24.479 52.562 36.165 1.000 24.280 80 LYS A O 1
ATOM 627 N N . ASP A 1 81 ? 25.001 54.526 37.148 1.000 22.411 81 ASP A N 1
ATOM 628 C CA . ASP A 1 81 ? 26.199 54.799 36.315 1.000 25.035 81 ASP A CA 1
ATOM 629 C C . ASP A 1 81 ? 27.219 53.657 36.457 1.000 24.320 81 ASP A C 1
ATOM 630 O O . ASP A 1 81 ? 27.886 53.345 35.457 1.000 23.472 81 ASP A O 1
ATOM 635 N N . PHE A 1 82 ? 27.441 53.162 37.679 1.000 20.651 82 PHE A N 1
ATOM 636 C CA . PHE A 1 82 ? 28.462 52.127 37.986 1.000 20.834 82 PHE A CA 1
ATOM 637 C C . PHE A 1 82 ? 27.933 50.727 37.629 1.000 20.299 82 PHE A C 1
ATOM 638 O O . PHE A 1 82 ? 28.750 49.829 37.366 1.000 19.792 82 PHE A O 1
ATOM 646 N N . SER A 1 83 ? 26.615 50.510 37.692 1.000 19.556 83 SER A N 1
ATOM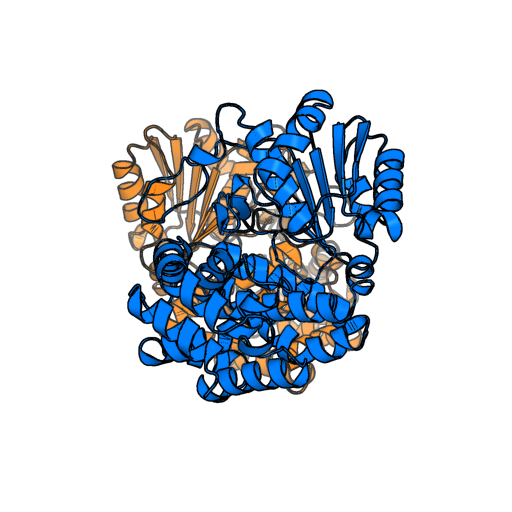 647 C CA . SER A 1 83 ? 25.973 49.212 37.341 1.000 19.902 83 SER A CA 1
ATOM 648 C C . SER A 1 83 ? 26.587 48.074 38.164 1.000 18.070 83 SER A C 1
ATOM 649 O O . SER A 1 83 ? 27.147 47.115 37.622 1.000 15.518 83 SER A O 1
ATOM 652 N N . PRO A 1 84 ? 26.501 48.156 39.513 1.000 16.267 84 PRO A N 1
ATOM 653 C CA . PRO A 1 84 ? 26.965 47.081 40.388 1.000 16.558 84 PRO A CA 1
ATOM 654 C C . PRO A 1 84 ? 26.117 45.802 40.311 1.000 15.850 84 PRO A C 1
ATOM 655 O O . PRO A 1 84 ? 24.923 45.874 40.031 1.000 16.092 84 PRO A O 1
ATOM 659 N N . GLU A 1 85 ? 26.728 44.681 40.689 1.000 16.132 85 GLU A N 1
ATOM 660 C CA . GLU A 1 85 ? 26.039 43.402 40.994 1.000 16.070 85 GLU A CA 1
ATOM 661 C C . GLU A 1 85 ? 25.833 43.283 42.505 1.000 14.764 85 GLU A C 1
ATOM 662 O O . GLU A 1 85 ? 24.986 42.472 42.906 1.000 15.315 85 GLU A O 1
ATOM 668 N N . THR A 1 86 ? 26.607 44.032 43.296 1.000 13.501 86 THR A N 1
ATOM 669 C CA . THR A 1 86 ? 26.750 43.841 44.757 1.000 13.817 86 THR A CA 1
ATOM 670 C C . THR A 1 86 ? 26.917 45.196 45.443 1.000 13.138 86 THR A C 1
ATOM 671 O O . THR A 1 86 ? 27.797 45.961 45.017 1.000 13.063 86 THR A O 1
ATOM 675 N N . PHE A 1 87 ? 26.195 45.390 46.549 1.000 12.249 87 PHE A N 1
ATOM 676 C CA . PHE A 1 87 ? 26.352 46.513 47.508 1.000 12.646 87 PHE A CA 1
ATOM 677 C C . PHE A 1 87 ? 27.064 45.997 48.756 1.000 12.270 87 PHE A C 1
ATOM 678 O O . PHE A 1 87 ? 26.655 44.940 49.237 1.000 11.421 87 PHE A O 1
ATOM 686 N N . ILE A 1 88 ? 28.007 46.762 49.310 1.000 12.049 88 ILE A N 1
ATOM 687 C CA . ILE A 1 88 ? 28.469 46.577 50.717 1.000 12.572 88 ILE A CA 1
ATOM 688 C C . ILE A 1 88 ? 28.049 47.806 51.508 1.000 13.091 88 ILE A C 1
ATOM 689 O O . ILE A 1 88 ? 28.286 48.910 51.027 1.000 15.074 88 ILE A O 1
ATOM 694 N N . ALA A 1 89 ? 27.312 47.603 52.600 1.000 13.566 89 ALA A N 1
ATOM 695 C CA . ALA A 1 89 ? 26.797 48.691 53.454 1.000 12.579 89 ALA A CA 1
ATOM 696 C C . ALA A 1 89 ? 27.597 48.673 54.756 1.000 12.884 89 ALA A C 1
ATOM 697 O O . ALA A 1 89 ? 27.462 47.701 55.506 1.000 13.297 89 ALA A O 1
ATOM 699 N N . LEU A 1 90 ? 28.530 49.619 54.885 1.000 12.813 90 LEU A N 1
ATOM 700 C CA . LEU A 1 90 ? 29.505 49.741 55.999 1.000 13.552 90 LEU A CA 1
ATOM 701 C C . LEU A 1 90 ? 29.161 50.971 56.842 1.000 14.042 90 LEU A C 1
ATOM 702 O O . LEU A 1 90 ? 29.467 52.116 56.427 1.000 13.361 90 LEU A O 1
ATOM 707 N N . GLY A 1 91 ? 28.534 50.736 57.997 1.000 14.927 91 GLY A N 1
ATOM 708 C CA . GLY A 1 91 ? 28.084 51.798 58.908 1.000 14.922 91 GLY A CA 1
ATOM 709 C C . GLY A 1 91 ? 26.911 51.352 59.734 1.000 15.340 91 GLY A C 1
ATOM 710 O O . GLY A 1 91 ? 26.748 50.134 59.927 1.000 15.812 91 GLY A O 1
ATOM 711 N N . GLY A 1 92 ? 26.095 52.312 60.163 1.000 16.984 92 GLY A N 1
ATOM 712 C CA . GLY A 1 92 ? 24.968 52.088 61.085 1.000 17.228 92 GLY A CA 1
ATOM 713 C C . GLY A 1 92 ? 23.722 51.599 60.369 1.000 16.383 92 GLY A C 1
ATOM 714 O O . GLY A 1 92 ? 23.746 51.436 59.119 1.000 15.681 92 GLY A O 1
ATOM 715 N N . GLY A 1 93 ? 22.609 51.516 61.096 1.000 15.789 93 GLY A N 1
ATOM 716 C CA . GLY A 1 93 ? 21.276 51.350 60.490 1.000 15.626 93 GLY A CA 1
ATOM 717 C C . GLY A 1 93 ? 21.064 52.335 59.344 1.000 16.581 93 GLY A C 1
ATOM 718 O O . GLY A 1 93 ? 20.439 51.946 58.341 1.000 14.912 93 GLY A O 1
ATOM 719 N N . SER A 1 94 ? 21.531 53.586 59.498 1.000 16.968 94 SER A N 1
ATOM 720 C CA . SER A 1 94 ? 21.364 54.679 58.500 1.000 17.133 94 SER A CA 1
ATOM 721 C C . SER A 1 94 ? 21.938 54.235 57.157 1.000 15.528 94 SER A C 1
ATOM 722 O O . SER A 1 94 ? 21.233 54.381 56.141 1.000 14.834 94 SER A O 1
ATOM 725 N N . VAL A 1 95 ? 23.155 53.690 57.170 1.000 14.466 95 VAL A N 1
ATOM 726 C CA . VAL A 1 95 ? 23.905 53.293 55.943 1.000 14.543 95 VAL A CA 1
ATOM 727 C C . VAL A 1 95 ? 23.228 52.051 55.347 1.000 12.940 95 VAL A C 1
ATOM 728 O O . VAL A 1 95 ? 23.042 51.990 54.128 1.000 11.882 95 VAL A O 1
ATOM 732 N N . ILE A 1 96 ? 22.888 51.072 56.185 1.000 13.212 96 ILE A N 1
ATOM 733 C CA . ILE A 1 96 ? 22.237 49.823 55.708 1.000 13.327 96 ILE A CA 1
ATOM 734 C C . ILE A 1 96 ? 20.873 50.188 55.116 1.000 13.605 96 ILE A C 1
ATOM 735 O O . ILE A 1 96 ? 20.590 49.766 53.970 1.000 13.718 96 ILE A O 1
ATOM 740 N N . ASP A 1 97 ? 20.167 51.141 55.719 1.000 13.809 97 ASP A N 1
ATOM 741 C CA . ASP A 1 97 ? 18.821 51.537 55.221 1.000 14.910 97 ASP A CA 1
ATOM 742 C C . ASP A 1 97 ? 18.947 52.290 53.891 1.000 14.413 97 ASP A C 1
ATOM 743 O O . ASP A 1 97 ? 18.103 52.047 53.019 1.000 12.691 97 ASP A O 1
ATOM 748 N N . ILE A 1 98 ? 19.944 53.169 53.741 1.000 14.062 98 ILE A N 1
ATOM 749 C CA . ILE A 1 98 ? 20.213 53.888 52.456 1.000 15.637 98 ILE A CA 1
ATOM 750 C C . ILE A 1 98 ? 20.440 52.854 51.352 1.000 15.393 98 ILE A C 1
ATOM 751 O O . ILE A 1 98 ? 19.910 53.042 50.235 1.000 16.019 98 ILE A O 1
ATOM 756 N N . SER A 1 99 ? 21.198 51.802 51.661 1.000 14.870 99 SER A N 1
ATOM 757 C CA . SER A 1 99 ? 21.598 50.754 50.686 1.000 15.674 99 SER A CA 1
ATOM 758 C C . SER A 1 99 ? 20.373 49.930 50.265 1.000 13.911 99 SER A C 1
ATOM 759 O O . SER A 1 99 ? 20.265 49.556 49.082 1.000 12.850 99 SER A O 1
ATOM 762 N N . LYS A 1 100 ? 19.527 49.573 51.223 1.000 12.794 100 LYS A N 1
ATOM 763 C CA . LYS A 1 100 ? 18.261 48.829 50.955 1.000 12.457 100 LYS A CA 1
ATOM 764 C C . LYS A 1 100 ? 17.381 49.652 50.012 1.000 13.358 100 LYS A C 1
ATOM 765 O O . LYS A 1 100 ? 16.842 49.089 49.051 1.000 14.519 100 LYS A O 1
ATOM 771 N N . ALA A 1 101 ? 17.215 50.942 50.292 1.000 14.296 101 ALA A N 1
ATOM 772 C CA . ALA A 1 101 ? 16.369 51.855 49.490 1.000 15.335 101 ALA A CA 1
ATOM 773 C C . ALA A 1 101 ? 16.951 51.977 48.077 1.000 15.229 101 ALA A C 1
ATOM 774 O O . ALA A 1 101 ? 16.201 51.872 47.093 1.000 16.543 101 ALA A O 1
ATOM 776 N N . LEU A 1 102 ? 18.266 52.063 47.955 1.000 17.178 102 LEU A N 1
ATOM 777 C CA . LEU A 1 102 ? 18.931 52.088 46.628 1.000 17.014 102 LEU A CA 1
ATOM 778 C C . LEU A 1 102 ? 18.732 50.751 45.908 1.000 16.779 102 LEU A C 1
ATOM 779 O O . LEU A 1 102 ? 18.480 50.774 44.682 1.000 15.410 102 LEU A O 1
ATOM 784 N N . LYS A 1 103 ? 18.764 49.636 46.642 1.000 15.521 103 LYS A N 1
ATOM 785 C CA . LYS A 1 103 ? 18.509 48.287 46.062 1.000 14.876 103 LYS A CA 1
ATOM 786 C C . LYS A 1 103 ? 17.131 48.266 45.386 1.000 14.739 103 LYS A C 1
ATOM 787 O O . LYS A 1 103 ? 17.036 47.888 44.196 1.000 14.310 103 LYS A O 1
ATOM 793 N N . VAL A 1 104 ? 16.097 48.763 46.059 1.000 15.033 104 VAL A N 1
ATOM 794 C CA . VAL A 1 104 ? 14.715 48.791 45.498 1.000 16.826 104 VAL A CA 1
ATOM 795 C C . VAL A 1 104 ? 14.743 49.527 44.155 1.000 15.352 104 VAL A C 1
ATOM 796 O O . VAL A 1 104 ? 14.338 48.952 43.128 1.000 17.096 104 VAL A O 1
ATOM 800 N N . PHE A 1 105 ? 15.196 50.776 44.170 1.000 16.307 105 PHE A N 1
ATOM 801 C CA . PHE A 1 105 ? 14.974 51.758 43.075 1.000 16.685 105 PHE A CA 1
ATOM 802 C C . PHE A 1 105 ? 15.917 51.466 41.906 1.000 16.651 105 PHE A C 1
ATOM 803 O O . PHE A 1 105 ? 15.554 51.746 40.761 1.000 18.355 105 PHE A O 1
ATOM 811 N N . TYR A 1 106 ? 17.031 50.791 42.188 1.000 15.971 106 TYR A N 1
ATOM 812 C CA . TYR A 1 106 ? 18.004 50.319 41.174 1.000 16.122 106 TYR A CA 1
ATOM 813 C C . TYR A 1 106 ? 17.478 49.046 40.498 1.000 15.319 106 TYR A C 1
ATOM 814 O O . TYR A 1 106 ? 17.503 48.974 39.247 1.000 14.905 106 TYR A O 1
ATOM 823 N N . ASP A 1 107 ? 16.999 48.082 41.286 1.000 15.287 107 ASP A N 1
ATOM 824 C CA . ASP A 1 107 ? 16.558 46.746 40.793 1.000 16.803 107 ASP A CA 1
ATOM 825 C C . ASP A 1 107 ? 15.128 46.812 40.257 1.000 17.361 107 ASP A C 1
ATOM 826 O O . ASP A 1 107 ? 14.822 45.983 39.412 1.000 19.529 107 ASP A O 1
ATOM 831 N N . ALA A 1 108 ? 14.294 47.740 40.729 1.000 18.504 108 ALA A N 1
ATOM 832 C CA . ALA A 1 108 ? 12.874 47.871 40.317 1.000 19.420 108 ALA A CA 1
ATOM 833 C C . ALA A 1 108 ? 12.584 49.319 39.907 1.000 20.085 108 ALA A C 1
ATOM 834 O O . ALA A 1 108 ? 11.855 50.035 40.604 1.000 18.939 108 ALA A O 1
ATOM 836 N N . PRO A 1 109 ? 13.141 49.775 38.755 1.000 21.877 109 PRO A N 1
ATOM 837 C CA . PRO A 1 109 ? 13.131 51.196 38.393 1.000 22.358 109 PRO A CA 1
ATOM 838 C C . PRO A 1 109 ? 11.766 51.703 37.903 1.000 23.469 109 PRO A C 1
ATOM 839 O O . PRO A 1 109 ? 11.634 52.902 37.795 1.000 25.204 109 PRO A O 1
ATOM 843 N N . GLU A 1 110 ? 10.767 50.816 37.809 1.000 24.684 110 GLU A N 1
ATOM 844 C CA . GLU A 1 110 ? 9.338 51.167 37.572 1.000 28.532 110 GLU A CA 1
ATOM 845 C C . GLU A 1 110 ? 8.676 51.638 38.875 1.000 25.010 110 GLU A C 1
ATOM 846 O O . GLU A 1 110 ? 7.513 52.065 38.793 1.000 23.538 110 GLU A O 1
ATOM 852 N N . LEU A 1 111 ? 9.262 51.306 40.033 1.000 22.360 111 LEU A N 1
ATOM 853 C CA . LEU A 1 111 ? 8.691 51.616 41.373 1.000 21.533 111 LEU A CA 1
ATOM 854 C C . LEU A 1 111 ? 9.332 52.891 41.922 1.000 21.296 111 LEU A C 1
ATOM 855 O O . LEU A 1 111 ? 10.572 52.897 42.101 1.000 25.068 111 LEU A O 1
ATOM 860 N N . ASP A 1 112 ? 8.497 53.872 42.283 1.000 19.830 112 ASP A N 1
ATOM 861 C CA . ASP A 1 112 ? 8.873 55.089 43.042 1.000 19.841 112 ASP A CA 1
ATOM 862 C C . ASP A 1 112 ? 8.577 54.875 44.531 1.000 19.493 112 ASP A C 1
ATOM 863 O O . ASP A 1 112 ? 7.786 53.963 44.884 1.000 18.105 112 ASP A O 1
ATOM 868 N N . PHE A 1 113 ? 9.149 55.732 45.379 1.000 20.012 113 PHE A N 1
ATOM 869 C CA . PHE A 1 113 ? 8.972 55.693 46.856 1.000 20.217 113 PHE A CA 1
ATOM 870 C C . PHE A 1 113 ? 7.475 55.655 47.188 1.000 20.026 113 PHE A C 1
ATOM 871 O O . PHE A 1 113 ? 7.044 54.902 48.090 1.000 17.287 113 PHE A O 1
ATOM 879 N N . ASP A 1 114 ? 6.707 56.514 46.518 1.000 21.561 114 ASP A N 1
ATOM 880 C CA . ASP A 1 114 ? 5.287 56.779 46.871 1.000 21.182 114 ASP A CA 1
ATOM 881 C C . ASP A 1 114 ? 4.441 55.532 46.604 1.000 18.811 114 ASP A C 1
ATOM 882 O O . ASP A 1 114 ? 3.283 55.497 47.089 1.000 19.366 114 ASP A O 1
ATOM 887 N N . SER A 1 115 ? 4.957 54.559 45.854 1.000 16.900 115 SER A N 1
ATOM 888 C CA . SER A 1 115 ? 4.183 53.340 45.499 1.000 16.423 115 SER A CA 1
ATOM 889 C C . SER A 1 115 ? 4.443 52.207 46.497 1.000 16.469 115 SER A C 1
ATOM 890 O O . SER A 1 115 ? 3.575 51.314 46.598 1.000 17.650 115 SER A O 1
ATOM 893 N N . VAL A 1 116 ? 5.541 52.266 47.258 1.000 16.165 116 VAL A N 1
ATOM 894 C CA . VAL A 1 116 ? 6.025 51.110 48.069 1.000 16.063 116 VAL A CA 1
ATOM 895 C C . VAL A 1 116 ? 6.118 51.471 49.558 1.000 16.636 116 VAL A C 1
ATOM 896 O O . VAL A 1 116 ? 6.063 50.529 50.400 1.000 18.931 116 VAL A O 1
ATOM 900 N N . ALA A 1 117 ? 6.257 52.754 49.906 1.000 16.257 117 ALA A N 1
ATOM 901 C CA . ALA A 1 117 ? 6.332 53.196 51.317 1.000 17.052 117 ALA A CA 1
ATOM 902 C C . ALA A 1 117 ? 4.954 53.050 51.972 1.000 19.171 117 ALA A C 1
ATOM 903 O O . ALA A 1 117 ? 3.937 53.359 51.315 1.000 20.469 117 ALA A O 1
ATOM 905 N N . ILE A 1 118 ? 4.905 52.519 53.199 1.000 18.783 118 ILE A N 1
ATOM 906 C CA . ILE A 1 118 ? 3.617 52.294 53.922 1.000 21.052 118 ILE A CA 1
ATOM 907 C C . ILE A 1 118 ? 3.265 53.580 54.680 1.000 21.711 118 ILE A C 1
ATOM 908 O O . ILE A 1 118 ? 3.571 53.667 55.880 1.000 21.940 118 ILE A O 1
ATOM 913 N N . PHE A 1 119 ? 2.749 54.584 53.971 1.000 21.318 119 PHE A N 1
ATOM 914 C CA . PHE A 1 119 ? 2.334 55.887 54.550 1.000 21.910 119 PHE A CA 1
ATOM 915 C C . PHE A 1 119 ? 1.268 55.660 55.625 1.000 22.719 119 PHE A C 1
ATOM 916 O O . PHE A 1 119 ? 1.339 56.301 56.667 1.000 26.481 119 PHE A O 1
ATOM 924 N N . SER A 1 120 ? 0.331 54.744 55.377 1.000 22.127 120 SER A N 1
ATOM 925 C CA . SER A 1 120 ? -0.838 54.467 56.252 1.000 20.474 120 SER A CA 1
ATOM 926 C C . SER A 1 120 ? -1.168 52.979 56.154 1.000 20.918 120 SER A C 1
ATOM 927 O O . SER A 1 120 ? -1.269 52.458 55.015 1.000 19.538 120 SER A O 1
ATOM 930 N N . ARG A 1 121 ? -1.294 52.312 57.298 1.000 18.925 121 ARG A N 1
ATOM 931 C CA . ARG A 1 121 ? -1.759 50.903 57.352 1.000 20.470 121 ARG A CA 1
ATOM 932 C C . ARG A 1 121 ? -3.181 50.776 56.773 1.000 20.240 121 ARG A C 1
ATOM 933 O O . ARG A 1 121 ? -3.631 49.633 56.610 1.000 18.905 121 ARG A O 1
ATOM 941 N N . PHE A 1 122 ? -3.870 51.879 56.457 1.000 20.823 122 PHE A N 1
ATOM 942 C CA . PHE A 1 122 ? -5.240 51.831 55.870 1.000 22.868 122 PHE A CA 1
ATOM 943 C C . PHE A 1 122 ? -5.189 51.973 54.346 1.000 22.598 122 PHE A C 1
ATOM 944 O O . PHE A 1 122 ? -6.245 51.796 53.747 1.000 19.528 122 PHE A O 1
ATOM 952 N N . LYS A 1 123 ? -3.992 52.059 53.752 1.000 22.705 123 LYS A N 1
ATOM 953 C CA . LYS A 1 123 ? -3.804 52.224 52.281 1.000 24.018 123 LYS A CA 1
ATOM 954 C C . LYS A 1 123 ? -2.761 51.216 51.784 1.000 22.359 123 LYS A C 1
ATOM 955 O O . LYS A 1 123 ? -1.664 51.147 52.365 1.000 20.476 123 LYS A O 1
ATOM 961 N N . LYS A 1 124 ? -3.075 50.522 50.693 1.000 22.293 124 LYS A N 1
ATOM 962 C CA . LYS A 1 124 ? -2.201 49.477 50.103 1.000 24.761 124 LYS A CA 1
ATOM 963 C C . LYS A 1 124 ? -0.893 50.093 49.580 1.000 24.571 124 LYS A C 1
ATOM 964 O O . LYS A 1 124 ? -0.907 51.182 48.941 1.000 24.349 124 LYS A O 1
ATOM 970 N N . ALA A 1 125 ? 0.215 49.417 49.876 1.000 23.972 125 ALA A N 1
ATOM 971 C CA . ALA A 1 125 ? 1.541 49.608 49.252 1.000 23.538 125 ALA A CA 1
ATOM 972 C C . ALA A 1 125 ? 1.789 48.461 48.267 1.000 23.512 125 ALA A C 1
ATOM 973 O O . ALA A 1 125 ? 1.228 47.356 48.453 1.000 24.444 125 ALA A O 1
ATOM 975 N N . GLN A 1 126 ? 2.571 48.728 47.228 1.000 21.978 126 GLN A N 1
ATOM 976 C CA . GLN A 1 126 ? 2.967 47.713 46.224 1.000 22.231 126 GLN A CA 1
ATOM 977 C C . GLN A 1 126 ? 4.006 46.782 46.827 1.000 19.657 126 GLN A C 1
ATOM 978 O O . GLN A 1 126 ? 4.987 47.230 47.411 1.000 20.440 126 GLN A O 1
ATOM 984 N N . PRO A 1 127 ? 3.844 45.458 46.648 1.000 20.037 127 PRO A N 1
ATOM 985 C CA . PRO A 1 127 ? 4.896 44.503 46.991 1.000 19.182 127 PRO A CA 1
ATOM 986 C C . PRO A 1 127 ? 6.083 44.634 46.031 1.000 19.040 127 PRO A C 1
ATOM 987 O O . PRO A 1 127 ? 5.895 45.105 44.918 1.000 17.835 127 PRO A O 1
ATOM 991 N N . LEU A 1 128 ? 7.268 44.220 46.480 1.000 18.429 128 LEU A N 1
ATOM 992 C CA . LEU A 1 128 ? 8.516 44.352 45.691 1.000 19.611 128 LEU A CA 1
ATOM 993 C C . LEU A 1 128 ? 8.649 43.112 44.823 1.000 21.105 128 LEU A C 1
ATOM 994 O O . LEU A 1 128 ? 8.416 42.003 45.309 1.000 22.439 128 LEU A O 1
ATOM 999 N N . PRO A 1 129 ? 9.045 43.257 43.538 1.000 20.377 129 PRO A N 1
ATOM 1000 C CA . PRO A 1 129 ? 9.512 42.107 42.767 1.000 21.229 129 PRO A CA 1
ATOM 1001 C C . PRO A 1 129 ? 10.847 41.587 43.324 1.000 22.128 129 PRO A C 1
ATOM 1002 O O . PRO A 1 129 ? 11.438 42.244 44.193 1.000 18.185 129 PRO A O 1
ATOM 1006 N N . LYS A 1 130 ? 11.347 40.487 42.756 1.000 22.186 130 LYS A N 1
ATOM 1007 C CA . LYS A 1 130 ? 12.692 39.945 43.064 1.000 24.626 130 LYS A CA 1
ATOM 1008 C C . LYS A 1 130 ? 13.736 41.031 42.789 1.000 21.580 130 LYS A C 1
ATOM 1009 O O . LYS A 1 130 ? 13.704 41.640 41.702 1.000 21.287 130 LYS A O 1
ATOM 1015 N N . LEU A 1 131 ? 14.574 41.309 43.780 1.000 19.637 131 LEU A N 1
ATOM 1016 C CA . LEU A 1 131 ? 15.681 42.296 43.715 1.000 18.335 131 LEU A CA 1
ATOM 1017 C C . LEU A 1 131 ? 17.008 41.532 43.688 1.000 18.330 131 LEU A C 1
ATOM 1018 O O . LEU A 1 131 ? 17.425 41.040 44.739 1.000 18.704 131 LEU A O 1
ATOM 1023 N N . LYS A 1 132 ? 17.699 41.548 42.548 1.000 18.974 132 LYS A N 1
ATOM 1024 C CA . LYS A 1 132 ? 18.816 40.606 42.261 1.000 19.616 132 LYS A CA 1
ATOM 1025 C C . LYS A 1 132 ? 20.145 41.119 42.848 1.000 16.286 132 LYS A C 1
ATOM 1026 O O . LYS A 1 132 ? 21.072 40.313 42.988 1.000 15.549 132 LYS A O 1
ATOM 1032 N N . THR A 1 133 ? 20.296 42.417 43.094 1.000 14.843 133 THR A N 1
ATOM 1033 C CA . THR A 1 133 ? 21.564 42.978 43.634 1.000 14.685 133 THR A CA 1
ATOM 1034 C C . THR A 1 133 ? 21.880 42.321 44.986 1.000 15.310 133 THR A C 1
ATOM 1035 O O . THR A 1 133 ? 21.016 42.346 45.892 1.000 17.371 133 THR A O 1
ATOM 1039 N N . LYS A 1 134 ? 23.101 41.803 45.152 1.000 15.797 134 LYS A N 1
ATOM 1040 C CA . LYS A 1 134 ? 23.542 41.203 46.436 1.000 15.772 134 LYS A CA 1
ATOM 1041 C C . LYS A 1 134 ? 23.810 42.353 47.415 1.000 14.442 134 LYS A C 1
ATOM 1042 O O . LYS A 1 134 ? 24.430 43.362 47.004 1.000 15.248 134 LYS A O 1
ATOM 1048 N N . LEU A 1 135 ? 23.326 42.229 48.653 1.000 14.084 135 LEU A N 1
ATOM 1049 C CA . LEU A 1 135 ? 23.577 43.211 49.744 1.000 14.471 135 LEU A CA 1
ATOM 1050 C C . LEU A 1 135 ? 24.323 42.524 50.894 1.000 12.936 135 LEU A C 1
ATOM 1051 O O . LEU A 1 135 ? 23.734 41.600 51.512 1.000 12.018 135 LEU A O 1
ATOM 1056 N N . ILE A 1 136 ? 25.550 42.991 51.173 1.000 11.966 136 ILE A N 1
ATOM 1057 C CA . ILE A 1 136 ? 26.376 42.612 52.352 1.000 12.219 136 ILE A CA 1
ATOM 1058 C C . ILE A 1 136 ? 26.325 43.767 53.348 1.000 11.636 136 ILE A C 1
ATOM 1059 O O . ILE A 1 136 ? 26.894 44.831 53.028 1.000 12.260 136 ILE A O 1
ATOM 1064 N N . ALA A 1 137 ? 25.650 43.571 54.486 1.000 12.338 137 ALA A N 1
ATOM 1065 C CA . ALA A 1 137 ? 25.495 44.580 55.561 1.000 12.180 137 ALA A CA 1
ATOM 1066 C C . ALA A 1 137 ? 26.577 44.361 56.620 1.000 12.155 137 ALA A C 1
ATOM 1067 O O . ALA A 1 137 ? 26.721 43.215 57.110 1.000 13.735 137 ALA A O 1
ATOM 1069 N N . VAL A 1 138 ? 27.241 45.437 57.038 1.000 12.606 138 VAL A N 1
ATOM 1070 C CA . VAL A 1 138 ? 28.324 45.381 58.061 1.000 13.075 138 VAL A CA 1
ATOM 1071 C C . VAL A 1 138 ? 28.047 46.449 59.107 1.000 12.751 138 VAL A C 1
ATOM 1072 O O . VAL A 1 138 ? 28.450 47.602 58.935 1.000 13.465 138 VAL A O 1
ATOM 1076 N N . PRO A 1 139 ? 27.214 46.143 60.122 1.000 12.606 139 PRO A N 1
ATOM 1077 C CA . PRO A 1 139 ? 26.763 47.164 61.062 1.000 13.534 139 PRO A CA 1
ATOM 1078 C C . PRO A 1 139 ? 27.921 47.650 61.939 1.000 13.294 139 PRO A C 1
ATOM 1079 O O . PRO A 1 139 ? 28.683 46.827 62.476 1.000 13.960 139 PRO A O 1
ATOM 1083 N N . SER A 1 140 ? 27.927 48.953 62.207 1.000 13.828 140 SER A N 1
ATOM 1084 C CA . SER A 1 140 ? 28.951 49.608 63.062 1.000 14.425 140 SER A CA 1
ATOM 1085 C C . SER A 1 140 ? 28.390 49.927 64.453 1.000 14.621 140 SER A C 1
ATOM 1086 O O . SER A 1 140 ? 29.191 50.295 65.324 1.000 14.114 140 SER A O 1
ATOM 1089 N N . THR A 1 141 ? 27.073 49.812 64.657 1.000 16.006 141 THR A N 1
ATOM 1090 C CA . THR A 1 141 ? 26.392 50.070 65.963 1.000 15.601 141 THR A CA 1
ATOM 1091 C C . THR A 1 141 ? 25.804 48.759 66.501 1.000 15.885 141 THR A C 1
ATOM 1092 O O . THR A 1 141 ? 25.704 47.804 65.722 1.000 16.012 141 THR A O 1
ATOM 1096 N N . SER A 1 142 ? 25.293 48.773 67.737 1.000 13.887 142 SER A N 1
ATOM 1097 C CA . SER A 1 142 ? 24.816 47.560 68.434 1.000 13.491 142 SER A CA 1
ATOM 1098 C C . SER A 1 142 ? 23.516 47.869 69.180 1.000 14.155 142 SER A C 1
ATOM 1099 O O . SER A 1 142 ? 23.483 47.848 70.399 1.000 14.396 142 SER A O 1
ATOM 1102 N N . GLY A 1 143 ? 22.448 48.214 68.463 1.000 14.967 143 GLY A N 1
ATOM 1103 C CA . GLY A 1 143 ? 22.392 48.243 67.010 1.000 14.933 143 GLY A CA 1
ATOM 1104 C C . GLY A 1 143 ? 20.954 48.209 66.530 1.000 14.415 143 GLY A C 1
ATOM 1105 O O . GLY A 1 143 ? 20.062 47.835 67.304 1.000 15.875 143 GLY A O 1
ATOM 1106 N N . ALA A 1 144 ? 20.748 48.492 65.257 1.000 15.405 144 ALA A N 1
ATOM 1107 C CA . ALA A 1 144 ? 19.417 48.662 64.636 1.000 15.640 144 ALA A CA 1
ATOM 1108 C C . ALA A 1 144 ? 18.825 47.303 64.233 1.000 14.838 144 ALA A C 1
ATOM 1109 O O . ALA A 1 144 ? 17.598 47.216 64.108 1.000 16.387 144 ALA A O 1
ATOM 1111 N N . GLY A 1 145 ? 19.663 46.295 63.977 1.000 14.745 145 GLY A N 1
ATOM 1112 C CA . GLY A 1 145 ? 19.218 44.989 63.458 1.000 14.336 145 GLY A CA 1
ATOM 1113 C C . GLY A 1 145 ? 18.882 45.059 61.972 1.000 13.982 145 GLY A C 1
ATOM 1114 O O . GLY A 1 145 ? 18.359 44.08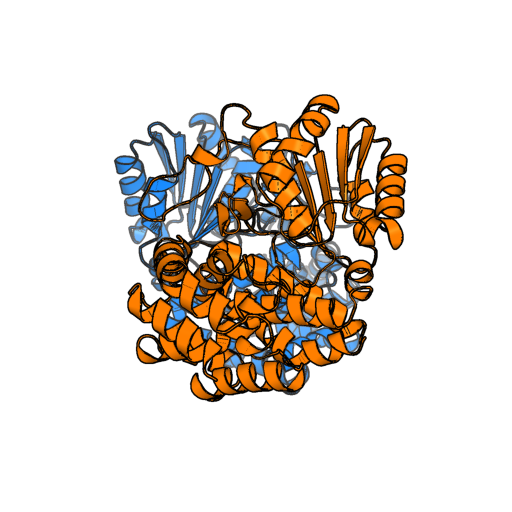5 61.460 1.000 13.778 145 GLY A O 1
ATOM 1115 N N . SER A 1 146 ? 19.143 46.184 61.302 1.000 13.653 146 SER A N 1
ATOM 1116 C CA . SER A 1 146 ? 18.831 46.366 59.860 1.000 14.365 146 SER A CA 1
ATOM 1117 C C . SER A 1 146 ? 19.574 45.329 59.010 1.000 13.169 146 SER A C 1
ATOM 1118 O O . SER A 1 146 ? 19.109 45.059 57.886 1.000 12.600 146 SER A O 1
ATOM 1121 N N . GLU A 1 147 ? 20.723 44.837 59.493 1.000 12.685 147 GLU A N 1
ATOM 1122 C CA . GLU A 1 147 ? 21.564 43.822 58.799 1.000 12.114 147 GLU A CA 1
ATOM 1123 C C . GLU A 1 147 ? 20.796 42.513 58.584 1.000 12.206 147 GLU A C 1
ATOM 1124 O O . GLU A 1 147 ? 21.277 41.724 57.782 1.000 12.201 147 GLU A O 1
ATOM 1130 N N . VAL A 1 148 ? 19.679 42.263 59.277 1.000 12.253 148 VAL A N 1
ATOM 1131 C CA . VAL A 1 148 ? 18.805 41.081 58.998 1.000 11.557 148 VAL A CA 1
ATOM 1132 C C . VAL A 1 148 ? 17.354 41.470 58.687 1.000 11.990 148 VAL A C 1
ATOM 1133 O O . VAL A 1 148 ? 16.569 40.565 58.297 1.000 12.662 148 VAL A O 1
ATOM 1137 N N . SER A 1 149 ? 16.921 42.690 58.984 1.000 12.498 149 SER A N 1
ATOM 1138 C CA . SER A 1 149 ? 15.483 43.041 58.889 1.000 13.117 149 SER A CA 1
ATOM 1139 C C . SER A 1 149 ? 15.039 43.158 57.417 1.000 13.400 149 SER A C 1
ATOM 1140 O O . SER A 1 149 ? 15.892 43.430 56.501 1.000 14.253 149 SER A O 1
ATOM 1143 N N . ALA A 1 150 ? 13.723 43.138 57.239 1.000 12.307 150 ALA A N 1
ATOM 1144 C CA . ALA A 1 150 ? 13.006 43.286 55.953 1.000 12.960 150 ALA A CA 1
ATOM 1145 C C . ALA A 1 150 ? 12.596 44.748 55.713 1.000 14.884 150 ALA A C 1
ATOM 1146 O O . ALA A 1 150 ? 11.934 45.032 54.688 1.000 15.201 150 ALA A O 1
ATOM 1148 N N . ALA A 1 151 ? 13.022 45.664 56.581 1.000 15.600 151 ALA A N 1
ATOM 1149 C CA . ALA A 1 151 ? 12.558 47.069 56.597 1.000 15.220 151 ALA A CA 1
ATOM 1150 C C . ALA A 1 151 ? 13.715 48.003 56.233 1.000 14.588 151 ALA A C 1
ATOM 1151 O O . ALA A 1 151 ? 14.857 47.735 56.594 1.000 13.587 151 ALA A O 1
ATOM 1153 N N . THR A 1 152 ? 13.388 49.123 55.605 1.000 13.568 152 THR A N 1
ATOM 1154 C CA . THR A 1 152 ? 14.249 50.325 55.555 1.000 14.535 152 THR A CA 1
ATOM 1155 C C . THR A 1 152 ? 13.393 51.502 56.003 1.000 15.472 152 THR A C 1
ATOM 1156 O O . THR A 1 152 ? 12.192 51.522 55.669 1.000 15.094 152 THR A O 1
ATOM 1160 N N . VAL A 1 153 ? 13.947 52.309 56.906 1.000 17.252 153 VAL A N 1
ATOM 1161 C CA . VAL A 1 153 ? 13.226 53.429 57.562 1.000 18.130 153 VAL A CA 1
ATOM 1162 C C . VAL A 1 153 ? 13.719 54.719 56.902 1.000 19.768 153 VAL A C 1
ATOM 1163 O O . VAL A 1 153 ? 14.943 54.985 56.947 1.000 20.094 153 VAL A O 1
ATOM 1167 N N . ILE A 1 154 ? 12.863 55.335 56.079 1.000 19.401 154 ILE A N 1
ATOM 1168 C CA . ILE A 1 154 ? 13.239 56.520 55.256 1.000 19.561 154 ILE A CA 1
ATOM 1169 C C . ILE A 1 154 ? 12.281 57.664 55.602 1.000 21.347 154 ILE A C 1
ATOM 1170 O O . ILE A 1 154 ? 11.057 57.432 55.642 1.000 22.542 154 ILE A O 1
ATOM 1175 N N . LYS A 1 155 ? 12.825 58.869 55.738 1.000 23.008 155 LYS A N 1
ATOM 1176 C CA . LYS A 1 155 ? 12.062 60.103 56.054 1.000 24.403 155 LYS A CA 1
ATOM 1177 C C . LYS A 1 155 ? 11.500 60.706 54.765 1.000 24.922 155 LYS A C 1
ATOM 1178 O O . LYS A 1 155 ? 12.235 60.783 53.747 1.000 23.561 155 LYS A O 1
ATOM 1184 N N . LYS A 1 156 ? 10.245 61.140 54.844 1.000 24.796 156 LYS A N 1
ATOM 1185 C CA . LYS A 1 156 ? 9.621 62.086 53.889 1.000 29.198 156 LYS A CA 1
ATOM 1186 C C . LYS A 1 156 ? 8.860 63.126 54.712 1.000 29.513 156 LYS A C 1
ATOM 1187 O O . LYS A 1 156 ? 8.077 62.701 55.591 1.000 28.814 156 LYS A O 1
ATOM 1193 N N . GLY A 1 157 ? 9.312 64.381 54.651 1.000 31.558 157 GLY A N 1
ATOM 1194 C CA . GLY A 1 157 ? 8.774 65.493 55.464 1.000 33.508 157 GLY A CA 1
ATOM 1195 C C . GLY A 1 157 ? 8.963 65.290 56.965 1.000 35.299 157 GLY A C 1
ATOM 1196 O O . GLY A 1 157 ? 7.999 65.578 57.707 1.000 35.814 157 GLY A O 1
ATOM 1197 N N . ASP A 1 158 ? 10.158 64.864 57.400 1.000 33.953 158 ASP A N 1
ATOM 1198 C CA . ASP A 1 158 ? 10.570 64.690 58.829 1.000 36.288 158 ASP A CA 1
ATOM 1199 C C . ASP A 1 158 ? 9.686 63.652 59.549 1.000 31.520 158 ASP A C 1
ATOM 1200 O O . ASP A 1 158 ? 9.732 63.601 60.786 1.000 29.257 158 ASP A O 1
ATOM 1205 N N . ILE A 1 159 ? 8.962 62.806 58.817 1.000 27.960 159 ILE A N 1
ATOM 1206 C CA . ILE A 1 159 ? 8.308 61.589 59.381 1.000 25.504 159 ILE A CA 1
ATOM 1207 C C . ILE A 1 159 ? 9.028 60.374 58.798 1.000 22.645 159 ILE A C 1
ATOM 1208 O O . ILE A 1 159 ? 9.341 60.391 57.599 1.000 20.035 159 ILE A O 1
ATOM 1213 N N . LYS A 1 160 ? 9.383 59.425 59.666 1.000 22.539 160 LYS A N 1
ATOM 1214 C CA . LYS A 1 160 ? 9.919 58.107 59.260 1.000 21.922 160 LYS A CA 1
ATOM 1215 C C . LYS A 1 160 ? 8.763 57.266 58.735 1.000 21.294 160 LYS A C 1
ATOM 1216 O O . LYS A 1 160 ? 7.781 57.066 59.499 1.000 19.893 160 LYS A O 1
ATOM 1222 N N . TYR A 1 161 ? 8.926 56.745 57.516 1.000 19.719 161 TYR A N 1
ATOM 1223 C CA . TYR A 1 161 ? 8.092 55.677 56.907 1.000 19.831 161 TYR A CA 1
ATOM 1224 C C . TYR A 1 161 ? 8.974 54.478 56.573 1.000 18.242 161 TYR A C 1
ATOM 1225 O O . TYR A 1 161 ? 10.205 54.610 56.620 1.000 18.079 161 TYR A O 1
ATOM 1234 N N . THR A 1 162 ? 8.347 53.325 56.355 1.000 18.181 162 THR A N 1
ATOM 1235 C CA . THR A 1 162 ? 9.041 52.051 56.065 1.000 16.940 162 THR A CA 1
ATOM 1236 C C . THR A 1 162 ? 8.678 51.575 54.659 1.000 17.236 162 THR A C 1
ATOM 1237 O O . THR A 1 162 ? 7.531 51.763 54.235 1.000 17.334 162 THR A O 1
ATOM 1241 N N . ILE A 1 163 ? 9.645 50.950 53.995 1.000 15.258 163 ILE A N 1
ATOM 1242 C CA . ILE A 1 163 ? 9.415 49.910 52.962 1.000 14.852 163 ILE A CA 1
ATOM 1243 C C . ILE A 1 163 ? 9.770 48.579 53.607 1.000 14.267 163 ILE A C 1
ATOM 1244 O O . ILE A 1 163 ? 10.847 48.502 54.273 1.000 13.947 163 ILE A O 1
ATOM 1249 N N . VAL A 1 164 ? 8.834 47.636 53.577 1.000 13.803 164 VAL A N 1
ATOM 1250 C CA . VAL A 1 164 ? 9.013 46.307 54.210 1.000 14.558 164 VAL A CA 1
ATOM 1251 C C . VAL A 1 164 ? 8.811 45.239 53.147 1.000 15.184 164 VAL A C 1
ATOM 1252 O O . VAL A 1 164 ? 7.735 45.168 52.572 1.000 17.887 164 VAL A O 1
ATOM 1256 N N . SER A 1 165 ? 9.845 44.444 52.917 1.000 14.919 165 SER A N 1
ATOM 1257 C CA . SER A 1 165 ? 9.830 43.297 51.980 1.000 16.083 165 SER A CA 1
ATOM 1258 C C . SER A 1 165 ? 10.923 42.326 52.407 1.000 14.530 165 SER A C 1
ATOM 1259 O O . SER A 1 165 ? 12.014 42.758 52.749 1.000 13.189 165 SER A O 1
ATOM 1262 N N . PRO A 1 166 ? 10.665 41.001 52.422 1.000 16.464 166 PRO A N 1
ATOM 1263 C CA . PRO A 1 166 ? 11.735 40.010 52.501 1.000 17.541 166 PRO A CA 1
ATOM 1264 C C . PRO A 1 166 ? 12.845 40.189 51.453 1.000 16.532 166 PRO A C 1
ATOM 1265 O O . PRO A 1 166 ? 13.941 39.671 51.661 1.000 14.405 166 PRO A O 1
ATOM 1269 N N . GLU A 1 167 ? 12.548 40.860 50.334 1.000 15.492 167 GLU A N 1
ATOM 1270 C CA . GLU A 1 167 ? 13.553 41.126 49.269 1.000 16.127 167 GLU A CA 1
ATOM 1271 C C . GLU A 1 167 ? 14.608 42.096 49.798 1.000 14.565 167 GLU A C 1
ATOM 1272 O O . GLU A 1 167 ? 15.637 42.242 49.151 1.000 15.160 167 GLU A O 1
ATOM 1278 N N . LEU A 1 168 ? 14.258 42.881 50.806 1.000 15.140 168 LEU A N 1
ATOM 1279 C CA . LEU A 1 168 ? 15.170 43.904 51.372 1.000 14.824 168 LEU A CA 1
ATOM 1280 C C . LEU A 1 168 ? 16.118 43.249 52.379 1.000 14.698 168 LEU A C 1
ATOM 1281 O O . LEU A 1 168 ? 17.092 43.914 52.759 1.000 14.864 168 LEU A O 1
ATOM 1286 N N . CYS A 1 169 ? 15.785 42.063 52.901 1.000 12.646 169 CYS A N 1
ATOM 1287 C CA . CYS A 1 169 ? 16.670 41.343 53.853 1.000 12.346 169 CYS A CA 1
ATOM 1288 C C . CYS A 1 169 ? 18.057 41.259 53.236 1.000 11.879 169 CYS A C 1
ATOM 1289 O O . CYS A 1 169 ? 18.206 40.701 52.153 1.000 10.927 169 CYS A O 1
ATOM 1292 N N . PRO A 1 170 ? 19.118 41.734 53.925 1.000 11.530 170 PRO A N 1
ATOM 1293 C CA . PRO A 1 170 ? 20.472 41.597 53.397 1.000 11.483 170 PRO A CA 1
ATOM 1294 C C . PRO A 1 170 ? 20.863 40.136 53.141 1.000 11.484 170 PRO A C 1
ATOM 1295 O O . PRO A 1 170 ? 20.452 39.248 53.885 1.000 12.609 170 PRO A O 1
ATOM 1299 N N . ASN A 1 171 ? 21.498 39.876 51.999 1.000 11.627 171 ASN A N 1
ATOM 1300 C CA . ASN A 1 171 ? 21.992 38.515 51.649 1.000 13.265 171 ASN A CA 1
ATOM 1301 C C . ASN A 1 171 ? 22.949 38.016 52.731 1.000 12.539 171 ASN A C 1
ATOM 1302 O O . ASN A 1 171 ? 22.897 36.809 53.066 1.000 12.509 171 ASN A O 1
ATOM 1307 N N . TYR A 1 172 ? 23.809 38.900 53.227 1.000 12.174 172 TYR A N 1
ATOM 1308 C CA . TYR A 1 172 ? 24.861 38.598 54.232 1.000 13.230 172 TYR A CA 1
ATOM 1309 C C . TYR A 1 172 ? 24.935 39.720 55.265 1.000 12.570 172 TYR A C 1
ATOM 1310 O O . TYR A 1 172 ? 24.743 40.900 54.907 1.000 12.372 172 TYR A O 1
ATOM 1319 N N . ALA A 1 173 ? 25.149 39.348 56.523 1.000 12.321 173 ALA A N 1
ATOM 1320 C CA . ALA A 1 173 ? 25.532 40.275 57.607 1.000 12.725 173 ALA A CA 1
ATOM 1321 C C . ALA A 1 173 ? 26.904 39.857 58.142 1.000 13.519 173 ALA A C 1
ATOM 1322 O O . ALA A 1 173 ? 27.103 38.653 58.408 1.000 15.072 173 ALA A O 1
ATOM 1324 N N . ILE A 1 174 ? 27.807 40.820 58.306 1.000 13.049 174 ILE A N 1
ATOM 1325 C CA . ILE A 1 174 ? 29.109 40.596 58.986 1.000 12.876 174 ILE A CA 1
ATOM 1326 C C . ILE A 1 174 ? 29.089 41.335 60.323 1.000 12.304 174 ILE A C 1
ATOM 1327 O O . ILE A 1 174 ? 28.921 42.567 60.360 1.000 12.894 174 ILE A O 1
ATOM 1332 N N . LEU A 1 175 ? 29.285 40.585 61.391 1.000 12.532 175 LEU A N 1
ATOM 1333 C CA . LEU A 1 175 ? 29.237 41.098 62.780 1.000 12.726 175 LEU A CA 1
ATOM 1334 C C . LEU A 1 175 ? 30.641 40.994 63.371 1.000 13.678 175 LEU A C 1
ATOM 1335 O O . LEU A 1 175 ? 31.039 39.900 63.867 1.000 13.894 175 LEU A O 1
ATOM 1340 N N . ASP A 1 176 ? 31.370 42.097 63.262 1.000 14.185 176 ASP A N 1
ATOM 1341 C CA . ASP A 1 176 ? 32.801 42.210 63.610 1.000 14.487 176 ASP A CA 1
ATOM 1342 C C . ASP A 1 176 ? 32.882 43.236 64.724 1.000 15.257 176 ASP A C 1
ATOM 1343 O O . ASP A 1 176 ? 32.647 44.424 64.478 1.000 16.200 176 ASP A O 1
ATOM 1348 N N . PRO A 1 177 ? 32.955 42.761 65.988 1.000 16.212 177 PRO A N 1
ATOM 1349 C CA . PRO A 1 177 ? 32.887 43.637 67.160 1.000 16.880 177 PRO A CA 1
ATOM 1350 C C . PRO A 1 177 ? 33.961 44.741 67.199 1.000 17.279 177 PRO A C 1
ATOM 1351 O O . PRO A 1 177 ? 33.756 45.725 67.906 1.000 16.399 177 PRO A O 1
ATOM 1355 N N . ARG A 1 178 ? 35.007 44.628 66.373 1.000 17.404 178 ARG A N 1
ATOM 1356 C CA . ARG A 1 178 ? 36.052 45.684 66.253 1.000 17.825 178 ARG A CA 1
ATOM 1357 C C . ARG A 1 178 ? 35.396 47.017 65.865 1.000 17.491 178 ARG A C 1
ATOM 1358 O O . ARG A 1 178 ? 35.861 48.084 66.347 1.000 17.157 178 ARG A O 1
ATOM 1366 N N . LEU A 1 179 ? 34.299 46.973 65.096 1.000 17.355 179 LEU A N 1
ATOM 1367 C CA . LEU A 1 179 ? 33.634 48.203 64.582 1.000 17.088 179 LEU A CA 1
ATOM 1368 C C . LEU A 1 179 ? 32.905 48.899 65.729 1.000 16.170 179 LEU A C 1
ATOM 1369 O O . LEU A 1 179 ? 33.211 50.051 66.070 1.000 15.957 179 LEU A O 1
ATOM 1374 N N . PRO A 1 180 ? 31.970 48.217 66.422 1.000 15.151 180 PRO A N 1
ATOM 1375 C CA . PRO A 1 180 ? 31.218 48.873 67.489 1.000 15.797 180 PRO A CA 1
ATOM 1376 C C . PRO A 1 180 ? 32.068 49.237 68.723 1.000 17.285 180 PRO A C 1
ATOM 1377 O O . PRO A 1 180 ? 31.638 50.116 69.445 1.000 15.447 180 PRO A O 1
ATOM 1381 N N . GLU A 1 181 ? 33.218 48.585 68.942 1.000 17.562 181 GLU A N 1
ATOM 1382 C CA . GLU A 1 181 ? 34.182 48.988 70.009 1.000 20.288 181 GLU A CA 1
ATOM 1383 C C . GLU A 1 181 ? 34.529 50.484 69.880 1.000 19.772 181 GLU A C 1
ATOM 1384 O O . GLU A 1 181 ? 34.964 51.066 70.885 1.000 19.894 181 GLU A O 1
ATOM 1390 N N . ASN A 1 182 ? 34.234 51.101 68.732 1.000 19.605 182 ASN A N 1
ATOM 1391 C CA . ASN A 1 182 ? 34.584 52.512 68.413 1.000 20.561 182 ASN A CA 1
ATOM 1392 C C . ASN A 1 182 ? 33.394 53.455 68.648 1.000 19.395 182 ASN A C 1
ATOM 1393 O O . ASN A 1 182 ? 33.621 54.664 68.570 1.000 19.971 182 ASN A O 1
ATOM 1398 N N . MET A 1 183 ? 32.193 52.959 68.974 1.000 19.232 183 MET A N 1
ATOM 1399 C CA . MET A 1 183 ? 31.014 53.822 69.263 1.000 18.439 183 MET A CA 1
ATOM 1400 C C . MET A 1 183 ? 31.325 54.745 70.437 1.000 20.403 183 MET A C 1
ATOM 1401 O O . MET A 1 183 ? 31.622 54.271 71.528 1.000 19.215 183 MET A O 1
ATOM 1406 N N . PRO A 1 184 ? 31.016 56.053 70.325 1.000 21.592 184 PRO A N 1
ATOM 1407 C CA . PRO A 1 184 ? 30.977 56.925 71.498 1.000 22.989 184 PRO A CA 1
ATOM 1408 C C . PRO A 1 184 ? 29.937 56.433 72.515 1.000 23.151 184 PRO A C 1
ATOM 1409 O O . PRO A 1 184 ? 29.003 55.756 72.129 1.000 20.997 184 PRO A O 1
ATOM 1413 N N . ARG A 1 185 ? 30.137 56.771 73.792 1.000 24.605 185 ARG A N 1
ATOM 1414 C CA . ARG A 1 185 ? 29.291 56.305 74.924 1.000 25.038 185 ARG A CA 1
ATOM 1415 C C . ARG A 1 185 ? 27.800 56.429 74.582 1.000 23.802 185 ARG A C 1
ATOM 1416 O O . ARG A 1 185 ? 27.052 55.484 74.871 1.000 21.230 185 ARG A O 1
ATOM 1424 N N . GLU A 1 186 ? 27.358 57.589 74.108 1.000 23.918 186 GLU A N 1
ATOM 1425 C CA . GLU A 1 186 ? 25.913 57.880 73.898 1.000 24.865 186 GLU A CA 1
ATOM 1426 C C . GLU A 1 186 ? 25.366 57.015 72.752 1.000 21.487 186 GLU A C 1
ATOM 1427 O O . GLU A 1 186 ? 24.238 56.532 72.877 1.000 19.293 186 GLU A O 1
ATOM 1433 N N . VAL A 1 187 ? 26.147 56.811 71.689 1.000 20.476 187 VAL A N 1
ATOM 1434 C CA . VAL A 1 187 ? 25.807 55.894 70.562 1.000 18.617 187 VAL A CA 1
ATOM 1435 C C . VAL A 1 187 ? 25.758 54.440 71.080 1.000 17.431 187 VAL A C 1
ATOM 1436 O O . VAL A 1 187 ? 24.784 53.736 70.778 1.000 16.201 187 VAL A O 1
ATOM 1440 N N . ALA A 1 188 ? 26.698 53.994 71.917 1.000 16.510 188 ALA A N 1
ATOM 1441 C CA . ALA A 1 188 ? 26.617 52.643 72.532 1.000 16.490 188 ALA A CA 1
ATOM 1442 C C . ALA A 1 188 ? 25.339 52.559 73.386 1.000 15.652 188 ALA A C 1
ATOM 1443 O O . ALA A 1 188 ? 24.562 51.615 73.231 1.000 16.143 188 ALA A O 1
ATOM 1445 N N . ARG A 1 189 ? 25.052 53.573 74.189 1.000 17.047 189 ARG A N 1
ATOM 1446 C CA . ARG A 1 189 ? 23.848 53.528 75.057 1.000 17.252 189 ARG A CA 1
ATOM 1447 C C . ARG A 1 189 ? 22.586 53.464 74.185 1.000 17.493 189 ARG A C 1
ATOM 1448 O O . ARG A 1 189 ? 21.684 52.625 74.464 1.000 15.658 189 ARG A O 1
ATOM 1456 N N . ASN A 1 190 ? 22.447 54.403 73.249 1.000 16.667 190 ASN A N 1
ATOM 1457 C CA . ASN A 1 190 ? 21.160 54.601 72.522 1.000 17.193 190 ASN A CA 1
ATOM 1458 C C . ASN A 1 190 ? 20.837 53.334 71.720 1.000 17.327 190 ASN A C 1
ATOM 1459 O O . ASN A 1 190 ? 19.677 52.858 71.768 1.000 16.653 190 ASN A O 1
ATOM 1464 N N . SER A 1 191 ? 21.820 52.851 70.967 1.000 16.563 191 SER A N 1
ATOM 1465 C CA . SER A 1 191 ? 21.679 51.692 70.054 1.000 15.589 191 SER A CA 1
ATOM 1466 C C . SER A 1 191 ? 21.505 50.410 70.878 1.000 14.958 191 SER A C 1
ATOM 1467 O O . SER A 1 191 ? 20.692 49.573 70.471 1.000 16.999 191 SER A O 1
ATOM 1470 N N . GLY A 1 192 ? 22.113 50.343 72.071 1.000 14.695 192 GLY A N 1
ATOM 1471 C CA . GLY A 1 192 ? 21.958 49.230 73.030 1.000 14.573 192 GLY A CA 1
ATOM 1472 C C . GLY A 1 192 ? 20.569 49.203 73.651 1.000 14.531 192 GLY A C 1
ATOM 1473 O O . GLY A 1 192 ? 19.927 48.135 73.675 1.000 15.023 192 GLY A O 1
ATOM 1474 N N . LEU A 1 193 ? 20.008 50.363 73.977 1.000 15.483 193 LEU A N 1
ATOM 1475 C CA . LEU A 1 193 ? 18.622 50.408 74.501 1.000 15.250 193 LEU A CA 1
ATOM 1476 C C . LEU A 1 193 ? 17.636 50.095 73.372 1.000 14.936 193 LEU A C 1
ATOM 1477 O O . LEU A 1 193 ? 16.685 49.356 73.632 1.000 13.113 193 LEU A O 1
ATOM 1482 N N . ASP A 1 194 ? 17.968 50.408 72.120 1.000 16.886 194 ASP A N 1
ATOM 1483 C CA . ASP A 1 194 ? 17.069 50.069 70.977 1.000 18.062 194 ASP A CA 1
ATOM 1484 C C . ASP A 1 194 ? 16.973 48.547 70.854 1.000 16.128 194 ASP A C 1
ATOM 1485 O O . ASP A 1 194 ? 15.873 48.038 70.561 1.000 15.078 194 ASP A O 1
ATOM 1490 N N . VAL A 1 195 ? 18.062 47.838 71.165 1.000 14.217 195 VAL A N 1
ATOM 1491 C CA . VAL A 1 195 ? 18.072 46.350 71.202 1.000 11.950 195 VAL A CA 1
ATOM 1492 C C . VAL A 1 195 ? 16.983 45.882 72.160 1.000 11.876 195 VAL A C 1
ATOM 1493 O O . VAL A 1 195 ? 16.201 44.980 71.795 1.000 11.660 195 VAL A O 1
ATOM 1497 N N . LEU A 1 196 ? 16.991 46.427 73.376 1.000 12.604 196 LEU A N 1
ATOM 1498 C CA . LEU A 1 196 ? 16.053 46.040 74.445 1.000 12.882 196 LEU A CA 1
ATOM 1499 C C . LEU A 1 196 ? 14.616 46.374 74.021 1.000 12.361 196 LEU A C 1
ATOM 1500 O O . LEU A 1 196 ? 13.735 45.485 74.152 1.000 11.518 196 LEU A O 1
ATOM 1505 N N . VAL A 1 197 ? 14.401 47.550 73.434 1.000 13.113 197 VAL A N 1
ATOM 1506 C CA . VAL A 1 197 ? 13.071 47.939 72.867 1.000 14.022 197 VAL A CA 1
ATOM 1507 C C . VAL A 1 197 ? 12.626 46.900 71.824 1.000 13.246 197 VAL A C 1
ATOM 1508 O O . VAL A 1 197 ? 11.482 46.452 71.917 1.000 12.813 197 VAL A O 1
ATOM 1512 N N . HIS A 1 198 ? 13.446 46.624 70.800 1.000 14.100 198 HIS A N 1
ATOM 1513 C CA . HIS A 1 198 ? 13.207 45.577 69.765 1.000 14.196 198 HIS A CA 1
ATOM 1514 C C . HIS A 1 198 ? 12.837 44.246 70.430 1.000 13.408 198 HIS A C 1
ATOM 1515 O O . HIS A 1 198 ? 11.838 43.638 70.017 1.000 14.088 198 HIS A O 1
ATOM 1522 N N . ALA A 1 199 ? 13.623 43.781 71.407 1.000 12.442 199 ALA A N 1
ATOM 1523 C CA . ALA A 1 199 ? 13.436 42.449 72.043 1.000 12.345 199 ALA A CA 1
ATOM 1524 C C . ALA A 1 199 ? 12.068 42.392 72.756 1.000 11.912 199 ALA A C 1
ATOM 1525 O O . ALA A 1 199 ? 11.312 41.403 72.560 1.000 12.240 199 ALA A O 1
ATOM 1527 N N . ILE A 1 200 ? 11.677 43.461 73.450 1.000 12.006 200 ILE A N 1
ATOM 1528 C CA . ILE A 1 200 ? 10.435 43.436 74.274 1.000 13.182 200 ILE A CA 1
ATOM 1529 C C . ILE A 1 200 ? 9.237 43.530 73.328 1.000 12.860 200 ILE A C 1
ATOM 1530 O O . ILE A 1 200 ? 8.345 42.682 73.457 1.000 13.269 200 ILE A O 1
ATOM 1535 N N . GLU A 1 201 ? 9.300 44.414 72.330 1.000 13.286 201 GLU A N 1
ATOM 1536 C CA . GLU A 1 201 ? 8.220 44.620 71.333 1.000 14.320 201 GLU A CA 1
ATOM 1537 C C . GLU A 1 201 ? 7.991 43.328 70.536 1.000 14.023 201 GLU A C 1
ATOM 1538 O O . GLU A 1 201 ? 6.815 42.972 70.348 1.000 14.784 201 GLU A O 1
ATOM 1544 N N . ALA A 1 202 ? 9.056 42.648 70.100 1.000 13.938 202 ALA A N 1
ATOM 1545 C CA . ALA A 1 202 ? 8.972 41.392 69.306 1.000 13.458 202 ALA A CA 1
ATOM 1546 C C . ALA A 1 202 ? 8.339 40.277 70.151 1.000 14.031 202 ALA A C 1
ATOM 1547 O O . ALA A 1 202 ? 7.624 39.425 69.598 1.000 14.036 202 ALA A O 1
ATOM 1549 N N . TYR A 1 203 ? 8.642 40.237 71.445 1.000 14.059 203 TYR A N 1
ATOM 1550 C CA . TYR A 1 203 ? 8.180 39.159 72.356 1.000 14.530 203 TYR A CA 1
ATOM 1551 C C . TYR A 1 203 ? 6.683 39.312 72.623 1.000 14.837 203 TYR A C 1
ATOM 1552 O O . TYR A 1 203 ? 6.027 38.289 72.722 1.000 17.865 203 TYR A O 1
ATOM 1561 N N . VAL A 1 204 ? 6.195 40.543 72.798 1.000 13.738 204 VAL A N 1
ATOM 1562 C CA . VAL A 1 204 ? 4.779 40.794 73.185 1.000 15.164 204 VAL A CA 1
ATOM 1563 C C . VAL A 1 204 ? 3.933 41.020 71.927 1.000 14.856 204 VAL A C 1
ATOM 1564 O O . VAL A 1 204 ? 2.714 41.108 72.082 1.000 14.305 204 VAL A O 1
ATOM 1568 N N . SER A 1 205 ? 4.543 41.035 70.736 1.000 14.194 205 SER A N 1
ATOM 1569 C CA . SER A 1 205 ? 3.828 41.216 69.440 1.000 15.771 205 SER A CA 1
ATOM 1570 C C . SER A 1 205 ? 2.776 40.114 69.249 1.000 16.386 205 SER A C 1
ATOM 1571 O O . SER A 1 205 ? 3.072 38.939 69.560 1.000 17.029 205 SER A O 1
ATOM 1574 N N . LYS A 1 206 ? 1.721 40.432 68.503 1.000 16.023 206 LYS A N 1
ATOM 1575 C CA . LYS A 1 206 ? 0.709 39.436 68.057 1.000 18.295 206 LYS A CA 1
ATOM 1576 C C . LYS A 1 206 ? 1.393 38.367 67.191 1.000 17.592 206 LYS A C 1
ATOM 1577 O O . LYS A 1 206 ? 0.809 37.295 67.020 1.000 17.195 206 LYS A O 1
ATOM 1583 N N . ALA A 1 207 ? 2.510 38.710 66.547 1.000 17.774 207 ALA A N 1
ATOM 1584 C CA . ALA A 1 207 ? 3.203 37.873 65.539 1.000 17.372 207 ALA A CA 1
ATOM 1585 C C . ALA A 1 207 ? 4.260 36.994 66.207 1.000 16.402 207 ALA A C 1
ATOM 1586 O O . ALA A 1 207 ? 4.935 36.253 65.465 1.000 16.664 207 ALA A O 1
ATOM 1588 N N . SER A 1 208 ? 4.425 37.092 67.529 1.000 15.381 208 SER A N 1
ATOM 1589 C CA . SER A 1 208 ? 5.489 36.370 68.278 1.000 15.333 208 SER A CA 1
ATOM 1590 C C . SER A 1 208 ? 5.311 34.872 68.049 1.000 15.594 208 SER A C 1
ATOM 1591 O O . SER A 1 208 ? 4.154 34.412 68.002 1.000 14.283 208 SER A O 1
ATOM 1594 N N . THR A 1 209 ? 6.427 34.147 67.970 1.000 15.418 209 THR A N 1
ATOM 1595 C CA . THR A 1 209 ? 6.480 32.664 68.032 1.000 15.860 209 THR A CA 1
ATOM 1596 C C . THR A 1 209 ? 7.523 32.239 69.063 1.000 15.395 209 THR A C 1
ATOM 1597 O O . THR A 1 209 ? 8.405 33.020 69.418 1.000 14.296 209 THR A O 1
ATOM 1601 N N . PRO A 1 210 ? 7.595 30.936 69.416 1.000 16.024 210 PRO A N 1
ATOM 1602 C CA . PRO A 1 210 ? 8.689 30.453 70.269 1.000 14.856 210 PRO A CA 1
ATOM 1603 C C . PRO A 1 210 ? 10.090 30.689 69.665 1.000 13.202 210 PRO A C 1
ATOM 1604 O O . PRO A 1 210 ? 11.057 30.967 70.388 1.000 11.119 210 PRO A O 1
ATOM 1608 N N . PHE A 1 211 ? 10.181 30.654 68.335 1.000 12.307 211 PHE A N 1
ATOM 1609 C CA . PHE A 1 211 ? 11.440 30.841 67.562 1.000 12.016 211 PHE A CA 1
ATOM 1610 C C . PHE A 1 211 ? 11.948 32.284 67.714 1.000 12.277 211 PHE A C 1
ATOM 1611 O O . PHE A 1 211 ? 13.103 32.507 68.157 1.000 11.328 211 PHE A O 1
ATOM 1619 N N . SER A 1 212 ? 11.098 33.263 67.411 1.000 11.912 212 SER A N 1
ATOM 1620 C CA . SER A 1 212 ? 11.419 34.692 67.631 1.000 11.809 212 SER A CA 1
ATOM 1621 C C . SER A 1 212 ? 11.629 34.949 69.130 1.000 12.224 212 SER A C 1
ATOM 1622 O O . SER A 1 212 ? 12.525 35.746 69.465 1.000 10.463 212 SER A O 1
ATOM 1625 N N . ASP A 1 213 ? 10.858 34.284 69.998 1.000 12.368 213 ASP A N 1
ATOM 1626 C CA . ASP A 1 213 ? 10.879 34.540 71.464 1.000 13.473 213 ASP A CA 1
ATOM 1627 C C . ASP A 1 213 ? 12.250 34.156 72.014 1.000 13.324 213 ASP A C 1
ATOM 1628 O O . ASP A 1 213 ? 12.785 34.947 72.823 1.000 13.732 213 ASP A O 1
ATOM 1633 N N . ALA A 1 214 ? 12.839 33.058 71.527 1.000 12.656 214 ALA A N 1
ATOM 1634 C CA . ALA A 1 214 ? 14.146 32.548 72.012 1.000 12.758 214 ALA A CA 1
ATOM 1635 C C . ALA A 1 214 ? 15.241 33.593 71.735 1.000 12.762 214 ALA A C 1
ATOM 1636 O O . ALA A 1 214 ? 16.020 33.929 72.654 1.000 12.024 214 ALA A O 1
ATOM 1638 N N . MET A 1 215 ? 15.228 34.182 70.541 1.000 12.119 215 MET A N 1
ATOM 1639 C CA . MET A 1 215 ? 16.165 35.264 70.153 1.000 12.633 215 MET A CA 1
ATOM 1640 C C . MET A 1 215 ? 15.848 36.542 70.965 1.000 12.136 215 MET A C 1
ATOM 1641 O O . MET A 1 215 ? 16.797 37.218 71.405 1.000 12.167 215 MET A O 1
ATOM 1646 N N . ALA A 1 216 ? 14.569 36.850 71.205 1.000 11.355 216 ALA A N 1
ATOM 1647 C CA . ALA A 1 216 ? 14.141 38.111 71.857 1.000 10.747 216 ALA A CA 1
ATOM 1648 C C . ALA A 1 216 ? 14.543 38.060 73.330 1.000 11.823 216 ALA A C 1
ATOM 1649 O O . ALA A 1 216 ? 15.152 39.038 73.807 1.000 10.612 216 ALA A O 1
ATOM 1651 N N . VAL A 1 217 ? 14.331 36.909 73.981 1.000 12.106 217 VAL A N 1
ATOM 1652 C CA . VAL A 1 217 ? 14.635 36.753 75.432 1.000 13.125 217 VAL A CA 1
ATOM 1653 C C . VAL A 1 217 ? 16.156 36.831 75.620 1.000 12.490 217 VAL A C 1
ATOM 1654 O O . VAL A 1 217 ? 16.605 37.526 76.553 1.000 13.581 217 VAL A O 1
ATOM 1658 N N . LYS A 1 218 ? 16.944 36.168 74.778 1.000 12.247 218 LYS A N 1
ATOM 1659 C CA . LYS A 1 218 ? 18.421 36.184 74.956 1.000 12.063 218 LYS A CA 1
ATOM 1660 C C . LYS A 1 218 ? 18.969 37.599 74.707 1.000 12.074 218 LYS A C 1
ATOM 1661 O O . LYS A 1 218 ? 19.880 38.010 75.444 1.000 11.934 218 LYS A O 1
ATOM 1667 N N . ALA A 1 219 ? 18.500 38.309 73.674 1.000 11.409 219 ALA A N 1
ATOM 1668 C CA . ALA A 1 219 ? 18.947 39.691 73.389 1.000 11.960 219 ALA A CA 1
ATOM 1669 C C . ALA A 1 219 ? 18.643 40.573 74.609 1.000 12.444 219 ALA A C 1
ATOM 1670 O O . ALA A 1 219 ? 19.543 41.310 75.043 1.000 14.154 219 ALA A O 1
ATOM 1672 N N . ALA A 1 220 ? 17.423 40.484 75.148 1.000 11.960 220 ALA A N 1
ATOM 1673 C CA . ALA A 1 220 ? 16.974 41.286 76.313 1.000 12.184 220 ALA A CA 1
ATOM 1674 C C . ALA A 1 220 ? 17.885 40.969 77.507 1.000 13.031 220 ALA A C 1
ATOM 1675 O O . ALA A 1 220 ? 18.375 41.922 78.155 1.000 12.109 220 ALA A O 1
ATOM 1677 N N . ARG A 1 221 ? 18.164 39.683 77.747 1.000 13.224 221 ARG A N 1
ATOM 1678 C CA . ARG A 1 221 ? 19.003 39.238 78.896 1.000 15.309 221 ARG A CA 1
ATOM 1679 C C . ARG A 1 221 ? 20.398 39.855 78.784 1.000 14.829 221 ARG A C 1
ATOM 1680 O O . ARG A 1 221 ? 20.874 40.422 79.782 1.000 14.781 221 ARG A O 1
ATOM 1688 N N . THR A 1 222 ? 20.956 39.875 77.570 1.000 14.453 222 THR A N 1
ATOM 1689 C CA . THR A 1 222 ? 22.307 40.436 77.298 1.000 14.101 222 THR A CA 1
ATOM 1690 C C . THR A 1 222 ? 22.303 41.939 77.569 1.000 13.608 222 THR A C 1
ATOM 1691 O O . THR A 1 222 ? 23.284 42.415 78.182 1.000 15.626 222 THR A O 1
ATOM 1695 N N . ILE A 1 223 ? 21.315 42.687 77.070 1.000 13.734 223 ILE A N 1
ATOM 1696 C CA . ILE A 1 223 ? 21.270 44.157 77.332 1.000 13.534 223 ILE A CA 1
ATOM 1697 C C . ILE A 1 223 ? 21.204 44.384 78.852 1.000 14.859 223 ILE A C 1
ATOM 1698 O O . ILE A 1 223 ? 21.991 45.192 79.329 1.000 15.387 223 ILE A O 1
ATOM 1703 N N . LEU A 1 224 ? 20.250 43.758 79.558 1.000 15.005 224 LEU A N 1
ATOM 1704 C CA . LEU A 1 224 ? 20.020 43.984 81.011 1.000 16.098 224 LEU A CA 1
ATOM 1705 C C . LEU A 1 224 ? 21.308 43.675 81.798 1.000 17.981 224 LEU A C 1
ATOM 1706 O O . LEU A 1 224 ? 21.639 44.450 82.707 1.000 17.184 224 LEU A O 1
ATOM 1711 N N . GLU A 1 225 ? 22.072 42.662 81.384 1.000 17.247 225 GLU A N 1
ATOM 1712 C CA . GLU A 1 225 ? 23.260 42.181 82.134 1.000 19.266 225 GLU A CA 1
ATOM 1713 C C . GLU A 1 225 ? 24.503 42.981 81.719 1.000 18.145 225 GLU A C 1
ATOM 1714 O O . GLU A 1 225 ? 25.378 43.146 82.570 1.000 17.983 225 GLU A O 1
ATOM 1720 N N . LYS A 1 226 ? 24.662 43.301 80.429 1.000 16.752 226 LYS A N 1
ATOM 1721 C CA . LYS A 1 226 ? 25.983 43.640 79.829 1.000 17.089 226 LYS A CA 1
ATOM 1722 C C . LYS A 1 226 ? 26.063 45.089 79.316 1.000 16.776 226 LYS A C 1
ATOM 1723 O O . LYS A 1 226 ? 27.208 45.527 79.027 1.000 16.592 226 LYS A O 1
ATOM 1729 N N . LEU A 1 227 ? 24.938 45.786 79.093 1.000 16.064 227 LEU A N 1
ATOM 1730 C CA . LEU A 1 227 ? 24.954 47.071 78.335 1.000 16.407 227 LEU A CA 1
ATOM 1731 C C . LEU A 1 227 ? 25.782 48.107 79.111 1.000 17.316 227 LEU A C 1
ATOM 1732 O O . LEU A 1 227 ? 26.599 48.781 78.490 1.000 16.735 227 LEU A O 1
ATOM 1737 N N . GLU A 1 228 ? 25.570 48.222 80.423 1.000 19.008 228 GLU A N 1
ATOM 1738 C CA . GLU A 1 228 ? 26.272 49.211 81.286 1.000 20.702 228 GLU A CA 1
ATOM 1739 C C . GLU A 1 228 ? 27.786 48.960 81.180 1.000 19.450 228 GLU A C 1
ATOM 1740 O O . GLU A 1 228 ? 28.531 49.914 80.873 1.000 19.055 228 GLU A O 1
ATOM 1746 N N . ASP A 1 229 ? 28.194 47.692 81.212 1.000 18.662 229 ASP A N 1
ATOM 1747 C CA . ASP A 1 229 ? 29.609 47.265 81.031 1.000 18.980 229 ASP A CA 1
ATOM 1748 C C . ASP A 1 229 ? 30.111 47.689 79.645 1.000 18.689 229 ASP A C 1
ATOM 1749 O O . ASP A 1 229 ? 31.244 48.220 79.559 1.000 18.048 229 ASP A O 1
ATOM 1754 N N . SER A 1 230 ? 29.291 47.505 78.602 1.000 15.679 230 SER A N 1
ATOM 1755 C CA . SER A 1 230 ? 29.681 47.883 77.224 1.000 15.582 230 SER A CA 1
ATOM 1756 C C . SER A 1 230 ? 29.817 49.407 77.119 1.000 15.392 230 SER A C 1
ATOM 1757 O O . SER A 1 230 ? 30.818 49.866 76.527 1.000 14.076 230 SER A O 1
ATOM 1760 N N . VAL A 1 231 ? 28.860 50.157 77.667 1.000 15.939 231 VAL A N 1
ATOM 1761 C CA . VAL A 1 231 ? 28.867 51.659 77.613 1.000 18.215 231 VAL A CA 1
ATOM 1762 C C . VAL A 1 231 ? 30.131 52.178 78.331 1.000 19.846 231 VAL A C 1
ATOM 1763 O O . VAL A 1 231 ? 30.836 53.034 77.732 1.000 20.751 231 VAL A O 1
ATOM 1767 N N . ASN A 1 232 ? 30.568 51.484 79.388 1.000 19.914 232 ASN A N 1
ATOM 1768 C CA . ASN A 1 232 ? 31.817 51.789 80.142 1.000 21.151 232 ASN A CA 1
ATOM 1769 C C . ASN A 1 232 ? 33.077 51.380 79.369 1.000 21.912 232 ASN A C 1
ATOM 1770 O O . ASN A 1 232 ? 34.154 51.823 79.768 1.000 22.138 232 ASN A O 1
ATOM 1775 N N . GLY A 1 233 ? 32.957 50.539 78.339 1.000 20.536 233 GLY A N 1
ATOM 1776 C CA . GLY A 1 233 ? 34.013 50.305 77.331 1.000 19.596 233 GLY A CA 1
ATOM 1777 C C . GLY A 1 233 ? 34.591 48.902 77.415 1.000 18.972 233 GLY A C 1
ATOM 1778 O O . GLY A 1 233 ? 35.642 48.655 76.794 1.000 18.959 233 GLY A O 1
ATOM 1779 N N . ASP A 1 234 ? 33.882 47.983 78.073 1.000 18.366 234 ASP A N 1
ATOM 1780 C CA . ASP A 1 234 ? 34.290 46.558 78.221 1.000 18.926 234 ASP A CA 1
ATOM 1781 C C . ASP A 1 234 ? 34.180 45.871 76.855 1.000 18.218 234 ASP A C 1
ATOM 1782 O O . ASP A 1 234 ? 33.078 45.693 76.330 1.000 15.967 234 ASP A O 1
ATOM 1787 N N . PRO A 1 235 ? 35.314 45.445 76.259 1.000 18.587 235 PRO A N 1
ATOM 1788 C CA . PRO A 1 235 ? 35.320 44.883 74.910 1.000 18.175 235 PRO A CA 1
ATOM 1789 C C . PRO A 1 235 ? 34.496 43.590 74.840 1.000 16.929 235 PRO A C 1
ATOM 1790 O O . PRO A 1 235 ? 33.938 43.316 73.805 1.000 18.748 235 PRO A O 1
ATOM 1794 N N . THR A 1 236 ? 34.514 42.790 75.908 1.000 16.940 236 THR A N 1
ATOM 1795 C CA . THR A 1 236 ? 33.756 41.515 75.989 1.000 16.833 236 THR A CA 1
ATOM 1796 C C . THR A 1 236 ? 32.262 41.828 75.909 1.000 16.706 236 THR A C 1
ATOM 1797 O O . THR A 1 236 ? 31.607 41.230 75.060 1.000 16.425 236 THR A O 1
ATOM 1801 N N . ALA A 1 237 ? 31.811 42.855 76.641 1.000 17.199 237 ALA A N 1
ATOM 1802 C CA . ALA A 1 237 ? 30.410 43.339 76.629 1.000 17.044 237 ALA A CA 1
ATOM 1803 C C . ALA A 1 237 ? 30.062 43.905 75.246 1.000 15.853 237 ALA A C 1
ATOM 1804 O O . ALA A 1 237 ? 28.933 43.651 74.802 1.000 14.801 237 ALA A O 1
ATOM 1806 N N . ARG A 1 238 ? 30.989 44.619 74.591 1.000 16.095 238 ARG A N 1
ATOM 1807 C CA . ARG A 1 238 ? 30.787 45.214 73.234 1.000 15.542 238 ARG A CA 1
ATOM 1808 C C . ARG A 1 238 ? 30.514 44.099 72.205 1.000 14.983 238 ARG A C 1
ATOM 1809 O O . ARG A 1 238 ? 29.486 44.189 71.488 1.000 15.598 238 ARG A O 1
ATOM 1817 N N . GLU A 1 239 ? 31.205 42.964 72.323 1.000 14.347 239 GLU A N 1
ATOM 1818 C CA . GLU A 1 239 ? 30.948 41.785 71.456 1.000 14.490 239 GLU A CA 1
ATOM 1819 C C . GLU A 1 239 ? 29.556 41.208 71.752 1.000 13.921 239 GLU A C 1
ATOM 1820 O O . GLU A 1 239 ? 28.799 40.982 70.803 1.000 12.046 239 GLU A O 1
ATOM 1826 N N . GLU A 1 240 ? 29.279 40.890 73.015 1.000 13.960 240 GLU A N 1
ATOM 1827 C CA . GLU A 1 240 ? 28.003 40.254 73.441 1.000 14.132 240 GLU A CA 1
ATOM 1828 C C . GLU A 1 240 ? 26.819 41.123 72.984 1.000 13.039 240 GLU A C 1
ATOM 1829 O O . GLU A 1 240 ? 25.809 40.562 72.506 1.000 13.763 240 GLU A O 1
ATOM 1835 N N . VAL A 1 241 ? 26.901 42.438 73.191 1.000 11.473 241 VAL A N 1
ATOM 1836 C CA . VAL A 1 241 ? 25.805 43.382 72.839 1.000 11.068 241 VAL A CA 1
ATOM 1837 C C . VAL A 1 241 ? 25.688 43.481 71.311 1.000 10.914 241 VAL A C 1
ATOM 1838 O O . VAL A 1 241 ? 24.544 43.672 70.811 1.000 11.260 241 VAL A O 1
ATOM 1842 N N . HIS A 1 242 ? 26.806 43.449 70.591 1.000 11.029 242 HIS A N 1
ATOM 1843 C CA . HIS A 1 242 ? 26.784 43.469 69.097 1.000 11.131 242 HIS A CA 1
ATOM 1844 C C . HIS A 1 242 ? 26.019 42.254 68.572 1.000 10.413 242 HIS A C 1
ATOM 1845 O O . HIS A 1 242 ? 25.109 42.425 67.733 1.000 10.982 242 HIS A O 1
ATOM 1852 N N . TYR A 1 243 ? 26.231 41.091 69.168 1.000 10.911 243 TYR A N 1
ATOM 1853 C CA . TYR A 1 243 ? 25.507 39.870 68.738 1.000 11.808 243 TYR A CA 1
ATOM 1854 C C . TYR A 1 243 ? 24.058 39.932 69.230 1.000 11.812 243 TYR A C 1
ATOM 1855 O O . TYR A 1 243 ? 23.162 39.505 68.483 1.000 10.552 243 TYR A O 1
ATOM 1864 N N . ALA A 1 244 ? 23.805 40.503 70.406 1.000 11.793 244 ALA A N 1
ATOM 1865 C CA . ALA A 1 244 ? 22.418 40.638 70.914 1.000 12.120 244 ALA A CA 1
ATOM 1866 C C . ALA A 1 244 ? 21.618 41.540 69.963 1.000 12.326 244 ALA A C 1
ATOM 1867 O O . ALA A 1 244 ? 20.412 41.275 69.759 1.000 12.034 244 ALA A O 1
ATOM 1869 N N . ALA A 1 245 ? 22.247 42.592 69.428 1.000 11.673 245 ALA A N 1
ATOM 1870 C CA . ALA A 1 245 ? 21.604 43.537 68.490 1.000 11.833 245 ALA A CA 1
ATOM 1871 C C . ALA A 1 245 ? 21.061 42.751 67.290 1.000 12.110 245 ALA A C 1
ATOM 1872 O O . ALA A 1 245 ? 19.885 42.960 66.907 1.000 11.954 245 ALA A O 1
ATOM 1874 N N . THR A 1 246 ? 21.831 41.799 66.771 1.000 13.023 246 THR A N 1
ATOM 1875 C CA . THR A 1 246 ? 21.370 40.987 65.617 1.000 13.608 246 THR A CA 1
ATOM 1876 C C . THR A 1 246 ? 20.321 39.968 66.095 1.000 13.035 246 THR A C 1
ATOM 1877 O O . THR A 1 246 ? 19.338 39.741 65.351 1.000 13.238 246 THR A O 1
ATOM 1881 N N . MET A 1 247 ? 20.474 39.390 67.291 1.000 12.661 247 MET A N 1
ATOM 1882 C CA . MET A 1 247 ? 19.465 38.442 67.837 1.000 12.850 247 MET A CA 1
ATOM 1883 C C . MET A 1 247 ? 18.111 39.147 67.894 1.000 12.215 247 MET A C 1
ATOM 1884 O O . MET A 1 247 ? 17.104 38.548 67.479 1.000 11.371 247 MET A O 1
ATOM 1889 N N . ALA A 1 248 ? 18.092 40.404 68.330 1.000 13.013 248 ALA A N 1
ATOM 1890 C CA . ALA A 1 248 ? 16.841 41.202 68.409 1.000 12.577 248 ALA A CA 1
ATOM 1891 C C . ALA A 1 248 ? 16.307 41.476 66.996 1.000 12.331 248 ALA A C 1
ATOM 1892 O O . ALA A 1 248 ? 15.056 41.554 66.818 1.000 11.944 248 ALA A O 1
ATOM 1894 N N . GLY A 1 249 ? 17.209 41.703 66.039 1.000 11.893 249 GLY A N 1
ATOM 1895 C CA . GLY A 1 249 ? 16.857 41.880 64.617 1.000 11.851 249 GLY A CA 1
ATOM 1896 C C . GLY A 1 249 ? 16.172 40.653 64.037 1.000 11.759 249 GLY A C 1
ATOM 1897 O O . GLY A 1 249 ? 15.107 40.802 63.428 1.000 13.376 249 GLY A O 1
ATOM 1898 N N . ILE A 1 250 ? 16.694 39.456 64.300 1.000 11.645 250 ILE A N 1
ATOM 1899 C CA . ILE A 1 250 ? 16.013 38.178 63.949 1.000 11.284 250 ILE A CA 1
ATOM 1900 C C . ILE A 1 250 ? 14.625 38.128 64.601 1.000 11.987 250 ILE A C 1
ATOM 1901 O O . ILE A 1 250 ? 13.632 37.774 63.869 1.000 10.881 250 ILE A O 1
ATOM 1906 N N . ALA A 1 251 ? 14.525 38.511 65.879 1.000 11.334 251 ALA A N 1
ATOM 1907 C CA . ALA A 1 251 ? 13.243 38.498 66.625 1.000 12.344 251 ALA A CA 1
ATOM 1908 C C . ALA A 1 251 ? 12.225 39.402 65.924 1.000 11.759 251 ALA A C 1
ATOM 1909 O O . ALA A 1 251 ? 11.086 38.976 65.785 1.000 13.700 251 ALA A O 1
ATOM 1911 N N . PHE A 1 252 ? 12.558 40.669 65.655 1.000 11.936 252 PHE A N 1
ATOM 1912 C CA . PHE A 1 252 ? 11.582 41.659 65.134 1.000 12.772 252 PHE A CA 1
ATOM 1913 C C . PHE A 1 252 ? 11.359 41.486 63.620 1.000 12.868 252 PHE A C 1
ATOM 1914 O O . PHE A 1 252 ? 10.254 41.849 63.180 1.000 13.743 252 PHE A O 1
ATOM 1922 N N . LEU A 1 253 ? 12.274 40.846 62.883 1.000 13.138 253 LEU A N 1
ATOM 1923 C CA . LEU A 1 253 ? 12.058 40.440 61.458 1.000 13.732 253 LEU A CA 1
ATOM 1924 C C . LEU A 1 253 ? 10.797 39.574 61.396 1.000 14.735 253 LEU A C 1
ATOM 1925 O O . LEU A 1 253 ? 9.931 39.792 60.526 1.000 14.347 253 LEU A O 1
ATOM 1930 N N . ASN A 1 254 ? 10.656 38.694 62.380 1.000 14.785 254 ASN A N 1
ATOM 1931 C CA . ASN A 1 254 ? 9.583 37.674 62.432 1.000 15.386 254 ASN A CA 1
ATOM 1932 C C . ASN A 1 254 ? 8.450 38.211 63.294 1.000 16.548 254 ASN A C 1
ATOM 1933 O O . ASN A 1 254 ? 7.333 38.317 62.781 1.000 16.766 254 ASN A O 1
ATOM 1938 N N . GLY A 1 255 ? 8.779 38.684 64.499 1.000 17.666 255 GLY A N 1
ATOM 1939 C CA . GLY A 1 255 ? 7.801 39.129 65.518 1.000 18.038 255 GLY A CA 1
ATOM 1940 C C . GLY A 1 255 ? 7.231 40.491 65.201 1.000 18.325 255 GLY A C 1
ATOM 1941 O O . GLY A 1 255 ? 6.092 40.759 65.604 1.000 18.334 255 GLY A O 1
ATOM 1942 N N . ARG A 1 256 ? 7.916 41.259 64.358 1.000 20.059 256 ARG A N 1
ATOM 1943 C CA . ARG A 1 256 ? 7.595 42.682 64.087 1.000 22.516 256 ARG A CA 1
ATOM 1944 C C . ARG A 1 256 ? 7.788 43.484 65.376 1.000 22.552 256 ARG A C 1
ATOM 1945 O O . ARG A 1 256 ? 8.091 42.906 66.441 1.000 23.343 256 ARG A O 1
ATOM 1953 N N . LEU A 1 257 ? 7.592 44.789 65.293 1.000 26.210 257 LEU A N 1
ATOM 1954 C CA . LEU A 1 257 ? 7.674 45.681 66.468 1.000 22.546 257 LEU A CA 1
ATOM 1955 C C . LEU A 1 257 ? 6.249 46.096 66.851 1.000 28.042 257 LEU A C 1
ATOM 1956 O O . LEU A 1 257 ? 5.354 45.210 66.822 1.000 32.994 257 LEU A O 1
ATOM 1961 N N . GLY A 1 258 ? 6.088 47.261 67.477 1.000 24.312 258 GLY A N 1
ATOM 1962 C CA . GLY A 1 258 ? 4.805 47.641 68.097 1.000 22.277 258 GLY A CA 1
ATOM 1963 C C . GLY A 1 258 ? 4.645 49.140 68.234 1.000 20.933 258 GLY A C 1
ATOM 1964 O O . GLY A 1 258 ? 5.317 49.868 67.489 1.000 19.055 258 GLY A O 1
ATOM 1965 N N . LEU A 1 259 ? 3.872 49.576 69.237 1.000 19.758 259 LEU A N 1
ATOM 1966 C CA . LEU A 1 259 ? 3.556 51.006 69.492 1.000 20.315 259 LEU A CA 1
ATOM 1967 C C . LEU A 1 259 ? 4.836 51.832 69.635 1.000 19.125 259 LEU A C 1
ATOM 1968 O O . LEU A 1 259 ? 4.759 53.035 69.340 1.000 20.396 259 LEU A O 1
ATOM 1973 N N . VAL A 1 260 ? 5.876 51.312 70.299 1.000 18.133 260 VAL A N 1
ATOM 1974 C CA . VAL A 1 260 ? 7.066 52.149 70.637 1.000 18.556 260 VAL A CA 1
ATOM 1975 C C . VAL A 1 260 ? 7.623 52.729 69.330 1.000 18.113 260 VAL A C 1
ATOM 1976 O O . VAL A 1 260 ? 7.880 53.940 69.289 1.000 17.533 260 VAL A O 1
ATOM 1980 N N . HIS A 1 261 ? 7.758 51.899 68.292 1.000 17.813 261 HIS A N 1
ATOM 1981 C CA . HIS A 1 261 ? 8.357 52.297 66.990 1.000 19.056 261 HIS A CA 1
ATOM 1982 C C . HIS A 1 261 ? 7.364 53.103 66.144 1.000 18.392 261 HIS A C 1
ATOM 1983 O O . HIS A 1 261 ? 7.822 53.961 65.386 1.000 20.437 261 HIS A O 1
ATOM 1990 N N . ALA A 1 262 ? 6.070 52.778 66.179 1.000 19.751 262 ALA A N 1
ATOM 1991 C CA . ALA A 1 262 ? 5.015 53.622 65.564 1.000 18.661 262 ALA A CA 1
ATOM 1992 C C . ALA A 1 262 ? 5.131 55.050 66.110 1.000 18.304 262 ALA A C 1
ATOM 1993 O O . ALA A 1 262 ? 5.237 55.997 65.281 1.000 18.943 262 ALA A O 1
ATOM 1995 N N . MET A 1 263 ? 5.271 55.200 67.434 1.000 16.629 263 MET A N 1
ATOM 1996 C CA . MET A 1 263 ? 5.344 56.538 68.089 1.000 16.491 263 MET A CA 1
ATOM 1997 C C . MET A 1 263 ? 6.733 57.180 67.898 1.000 17.011 263 MET A C 1
ATOM 1998 O O . MET A 1 263 ? 6.779 58.406 67.697 1.000 15.211 263 MET A O 1
ATOM 2003 N N . SER A 1 264 ? 7.835 56.424 67.860 1.000 17.517 264 SER A N 1
ATOM 2004 C CA . SER A 1 264 ? 9.184 57.024 67.609 1.000 17.991 264 SER A CA 1
ATOM 2005 C C . SER A 1 264 ? 9.347 57.431 66.129 1.000 18.334 264 SER A C 1
ATOM 2006 O O . SER A 1 264 ? 9.852 58.541 65.855 1.000 20.069 264 SER A O 1
ATOM 2009 N N . HIS A 1 265 ? 8.855 56.614 65.196 1.000 19.393 265 HIS A N 1
ATOM 2010 C CA . HIS A 1 265 ? 8.810 56.945 63.742 1.000 21.127 265 HIS A CA 1
ATOM 2011 C C . HIS A 1 265 ? 8.261 58.364 63.566 1.000 22.669 265 HIS A C 1
ATOM 2012 O O . HIS A 1 265 ? 8.780 59.102 62.716 1.000 23.207 265 HIS A O 1
ATOM 2019 N N . LYS A 1 266 ? 7.110 58.625 64.194 1.000 22.184 266 LYS A N 1
ATOM 2020 C CA . LYS A 1 266 ? 6.297 59.856 63.981 1.000 22.504 266 LYS A CA 1
ATOM 2021 C C . LYS A 1 266 ? 6.731 60.958 64.966 1.000 22.541 266 LYS A C 1
ATOM 2022 O O . LYS A 1 266 ? 6.113 62.044 64.965 1.000 24.740 266 LYS A O 1
ATOM 2028 N N . ALA A 1 267 ? 7.773 60.716 65.763 1.000 22.708 267 ALA A N 1
ATOM 2029 C CA . ALA A 1 267 ? 8.408 61.729 66.640 1.000 23.168 267 ALA A CA 1
ATOM 2030 C C . ALA A 1 267 ? 9.876 61.932 66.233 1.000 23.939 267 ALA A C 1
ATOM 2031 O O . ALA A 1 267 ? 10.704 62.279 67.107 1.000 23.032 267 ALA A O 1
ATOM 2033 N N . ALA A 1 268 ? 10.183 61.776 64.942 1.000 25.309 268 ALA A N 1
ATOM 2034 C CA . ALA A 1 268 ? 11.563 61.865 64.391 1.000 30.046 268 ALA A CA 1
ATOM 2035 C C . ALA A 1 268 ? 12.005 63.336 64.348 1.000 31.426 268 ALA A C 1
ATOM 2036 O O . ALA A 1 268 ? 13.215 63.589 64.446 1.000 32.921 268 ALA A O 1
ATOM 2038 N N . TRP A 1 269 ? 11.041 64.265 64.305 1.000 34.073 269 TRP A N 1
ATOM 2039 C CA . TRP A 1 269 ? 11.277 65.733 64.380 1.000 35.441 269 TRP A CA 1
ATOM 2040 C C . TRP A 1 269 ? 12.034 66.102 65.658 1.000 39.367 269 TRP A C 1
ATOM 2041 O O . TRP A 1 269 ? 12.521 67.242 65.714 1.000 45.392 269 TRP A O 1
ATOM 2052 N N . ILE A 1 270 ? 12.001 65.258 66.696 1.000 36.150 270 ILE A N 1
ATOM 2053 C CA . ILE A 1 270 ? 12.653 65.576 68.002 1.000 40.661 270 ILE A CA 1
ATOM 2054 C C . ILE A 1 270 ? 14.153 65.279 67.882 1.000 47.108 270 ILE A C 1
ATOM 2055 O O . ILE A 1 270 ? 14.521 64.286 67.210 1.000 52.128 270 ILE A O 1
ATOM 2060 N N . GLY A 1 271 ? 14.980 66.193 68.401 1.000 51.473 271 GLY A N 1
ATOM 2061 C CA . GLY A 1 271 ? 16.403 65.959 68.721 1.000 52.870 271 GLY A CA 1
ATOM 2062 C C . GLY A 1 271 ? 16.697 66.140 70.212 1.000 58.323 271 GLY A C 1
ATOM 2063 O O . GLY A 1 271 ? 15.875 66.684 70.956 1.000 54.786 271 GLY A O 1
ATOM 2064 N N . PRO A 1 272 ? 17.870 65.668 70.702 1.000 59.793 272 PRO A N 1
ATOM 2065 C CA . PRO A 1 272 ? 18.711 64.729 69.949 1.000 58.189 272 PRO A CA 1
ATOM 2066 C C . PRO A 1 272 ? 17.993 63.479 69.406 1.000 54.002 272 PRO A C 1
ATOM 2067 O O . PRO A 1 272 ? 16.874 63.213 69.812 1.000 49.936 272 PRO A O 1
ATOM 2071 N N . HIS A 1 273 ? 18.619 62.798 68.437 1.000 47.884 273 HIS A N 1
ATOM 2072 C CA . HIS A 1 273 ? 18.079 61.598 67.739 1.000 44.209 273 HIS A CA 1
ATOM 2073 C C . HIS A 1 273 ? 18.405 60.330 68.544 1.000 40.515 273 HIS A C 1
ATOM 2074 O O . HIS A 1 273 ? 19.267 60.408 69.443 1.000 39.054 273 HIS A O 1
ATOM 2081 N N . GLY A 1 274 ? 17.617 59.264 68.353 1.000 36.892 274 GLY A N 1
ATOM 2082 C CA . GLY A 1 274 ? 17.874 57.917 68.906 1.000 39.408 274 GLY A CA 1
ATOM 2083 C C . GLY A 1 274 ? 17.678 57.832 70.417 1.000 34.551 274 GLY A C 1
ATOM 2084 O O . GLY A 1 274 ? 18.147 56.835 71.011 1.000 34.813 274 GLY A O 1
ATOM 2085 N N . LEU A 1 275 ? 16.961 58.789 71.020 1.000 32.022 275 LEU A N 1
ATOM 2086 C CA . LEU A 1 275 ? 16.583 58.776 72.465 1.000 30.786 275 LEU A CA 1
ATOM 2087 C C . LEU A 1 275 ? 15.145 58.260 72.635 1.000 27.523 275 LEU A C 1
ATOM 2088 O O . LEU A 1 275 ? 14.858 57.640 73.673 1.000 22.648 275 LEU A O 1
ATOM 2093 N N . ILE A 1 276 ? 14.256 58.553 71.685 1.000 26.140 276 ILE A N 1
ATOM 2094 C CA . ILE A 1 276 ? 12.785 58.564 71.941 1.000 26.538 276 ILE A CA 1
ATOM 2095 C C . ILE A 1 276 ? 12.297 57.125 72.178 1.000 22.176 276 ILE A C 1
ATOM 2096 O O . ILE A 1 276 ? 11.398 56.944 73.002 1.000 22.744 276 ILE A O 1
ATOM 2101 N N . ASN A 1 277 ? 12.900 56.122 71.535 1.000 20.068 277 ASN A N 1
ATOM 2102 C CA . ASN A 1 277 ? 12.554 54.696 71.774 1.000 20.294 277 ASN A CA 1
ATOM 2103 C C . ASN A 1 277 ? 12.739 54.355 73.256 1.000 18.760 277 ASN A C 1
ATOM 2104 O O . ASN A 1 277 ? 11.801 53.788 73.851 1.000 18.588 277 ASN A O 1
ATOM 2109 N N . ALA A 1 278 ? 13.933 54.606 73.800 1.000 18.025 278 ALA A N 1
ATOM 2110 C CA . ALA A 1 278 ? 14.286 54.283 75.205 1.000 18.367 278 ALA A CA 1
ATOM 2111 C C . ALA A 1 278 ? 13.309 54.988 76.147 1.000 17.694 278 ALA A C 1
ATOM 2112 O O . ALA A 1 278 ? 12.941 54.403 77.178 1.000 16.446 278 ALA A O 1
ATOM 2114 N N . ILE A 1 279 ? 12.991 56.248 75.853 1.000 19.220 279 ILE A N 1
ATOM 2115 C CA . ILE A 1 279 ? 12.118 57.079 76.729 1.000 18.767 279 ILE A CA 1
ATOM 2116 C C . ILE A 1 279 ? 10.688 56.513 76.694 1.000 19.149 279 ILE A C 1
ATOM 2117 O O . ILE A 1 279 ? 10.078 56.398 77.777 1.000 16.320 279 ILE A O 1
ATOM 2122 N N . LEU A 1 280 ? 10.173 56.145 75.515 1.000 18.605 280 LEU A N 1
ATOM 2123 C CA . LEU A 1 280 ? 8.734 55.793 75.358 1.000 18.188 280 LEU A CA 1
ATOM 2124 C C . LEU A 1 280 ? 8.474 54.374 75.881 1.000 16.855 280 LEU A C 1
ATOM 2125 O O . LEU A 1 280 ? 7.357 54.125 76.359 1.000 15.925 280 LEU A O 1
ATOM 2130 N N . LEU A 1 281 ? 9.483 53.501 75.870 1.000 16.533 281 LEU A N 1
ATOM 2131 C CA . LEU A 1 281 ? 9.297 52.041 76.095 1.000 15.407 281 LEU A CA 1
ATOM 2132 C C . LEU A 1 281 ? 8.459 51.800 77.361 1.000 15.650 281 LEU A C 1
ATOM 2133 O O . LEU A 1 281 ? 7.412 51.161 77.286 1.000 15.339 281 LEU A O 1
ATOM 2138 N N . PRO A 1 282 ? 8.888 52.242 78.570 1.000 16.149 282 PRO A N 1
ATOM 2139 C CA . PRO A 1 282 ? 8.140 51.982 79.809 1.000 16.580 282 PRO A CA 1
ATOM 2140 C C . PRO A 1 282 ? 6.679 52.474 79.790 1.000 16.600 282 PRO A C 1
ATOM 2141 O O . PRO A 1 282 ? 5.828 51.826 80.361 1.000 16.702 282 PRO A O 1
ATOM 2145 N N . TYR A 1 283 ? 6.422 53.615 79.154 1.000 16.435 283 TYR A N 1
ATOM 2146 C CA . TYR A 1 283 ? 5.063 54.200 79.039 1.000 17.720 283 TYR A CA 1
ATOM 2147 C C . TYR A 1 283 ? 4.198 53.309 78.145 1.000 16.708 283 TYR A C 1
ATOM 2148 O O . TYR A 1 283 ? 3.048 53.012 78.519 1.000 17.797 283 TYR A O 1
ATOM 2157 N N . VAL A 1 284 ? 4.787 52.753 77.086 1.000 16.460 284 VAL A N 1
ATOM 2158 C CA . VAL A 1 284 ? 4.070 51.828 76.165 1.000 15.824 284 VAL A CA 1
ATOM 2159 C C . VAL A 1 284 ? 3.875 50.483 76.880 1.000 15.502 284 VAL A C 1
ATOM 2160 O O . VAL A 1 284 ? 2.750 49.925 76.798 1.000 15.023 284 VAL A O 1
ATOM 2164 N N . MET A 1 285 ? 4.874 50.034 77.653 1.000 15.427 285 MET A N 1
ATOM 2165 C CA . MET A 1 285 ? 4.777 48.784 78.453 1.000 16.815 285 MET A CA 1
ATOM 2166 C C . MET A 1 285 ? 3.612 48.919 79.443 1.000 18.282 285 MET A C 1
ATOM 2167 O O . MET A 1 285 ? 2.749 48.015 79.467 1.000 19.517 285 MET A O 1
ATOM 2172 N N . GLU A 1 286 ? 3.506 50.070 80.113 1.000 20.120 286 GLU A N 1
ATOM 2173 C CA . GLU A 1 286 ? 2.485 50.282 81.179 1.000 20.877 286 GLU A CA 1
ATOM 2174 C C . GLU A 1 286 ? 1.100 50.329 80.538 1.000 20.496 286 GLU A C 1
ATOM 2175 O O . GLU A 1 286 ? 0.184 49.697 81.080 1.000 21.486 286 GLU A O 1
ATOM 2181 N N . PHE A 1 287 ? 0.971 50.974 79.378 1.000 19.370 287 PHE A N 1
ATOM 2182 C CA . PHE A 1 287 ? -0.296 50.988 78.607 1.000 20.336 287 PHE A CA 1
ATOM 2183 C C . PHE A 1 287 ? -0.682 49.542 78.260 1.000 19.186 287 PHE A C 1
ATOM 2184 O O . PHE A 1 287 ? -1.800 49.121 78.595 1.000 20.571 287 PHE A O 1
ATOM 2192 N N . ASN A 1 288 ? 0.206 48.801 77.593 1.000 18.079 288 ASN A N 1
ATOM 2193 C CA . ASN A 1 288 ? -0.068 47.420 77.101 1.000 17.603 288 ASN A CA 1
ATOM 2194 C C . ASN A 1 288 ? -0.372 46.476 78.276 1.000 19.039 288 ASN A C 1
ATOM 2195 O O . ASN A 1 288 ? -1.176 45.525 78.093 1.000 20.097 288 ASN A O 1
ATOM 2200 N N . MET A 1 289 ? 0.288 46.683 79.418 1.000 19.447 289 MET A N 1
ATOM 2201 C CA . MET A 1 289 ? 0.176 45.808 80.615 1.000 21.196 289 MET A CA 1
ATOM 2202 C C . MET A 1 289 ? -1.211 45.946 81.265 1.000 24.575 289 MET A C 1
ATOM 2203 O O . MET A 1 289 ? -1.570 45.038 82.015 1.000 23.026 289 MET A O 1
ATOM 2208 N N . GLU A 1 290 ? -1.965 47.016 80.975 1.000 27.330 290 GLU A N 1
ATOM 2209 C CA . GLU A 1 290 ? -3.385 47.174 81.407 1.000 31.756 290 GLU A CA 1
ATOM 2210 C C . GLU A 1 290 ? -4.196 45.960 80.947 1.000 32.147 290 GLU A C 1
ATOM 2211 O O . GLU A 1 290 ? -4.628 45.206 81.821 1.000 38.740 290 GLU A O 1
ATOM 2217 N N . LYS A 1 291 ? -4.313 45.727 79.632 1.000 30.991 291 LYS A N 1
ATOM 2218 C CA . LYS A 1 291 ? -5.251 44.717 79.060 1.000 31.305 291 LYS A CA 1
ATOM 2219 C C . LYS A 1 291 ? -4.484 43.499 78.525 1.000 28.829 291 LYS A C 1
ATOM 2220 O O . LYS A 1 291 ? -5.124 42.462 78.300 1.000 30.696 291 LYS A O 1
ATOM 2226 N N . ALA A 1 292 ? -3.183 43.619 78.260 1.000 26.434 292 ALA A N 1
ATOM 2227 C CA . ALA A 1 292 ? -2.372 42.527 77.672 1.000 25.980 292 ALA A CA 1
ATOM 2228 C C . ALA A 1 292 ? -1.125 42.279 78.529 1.000 23.699 292 ALA A C 1
ATOM 2229 O O . ALA A 1 292 ? -0.047 42.172 77.953 1.000 24.219 292 ALA A O 1
ATOM 2231 N N . ARG A 1 293 ? -1.311 41.929 79.802 1.000 24.550 293 ARG A N 1
ATOM 2232 C CA . ARG A 1 293 ? -0.202 41.704 80.777 1.000 25.250 293 ARG A CA 1
ATOM 2233 C C . ARG A 1 293 ? 0.544 40.392 80.478 1.000 25.604 293 ARG A C 1
ATOM 2234 O O . ARG A 1 293 ? 1.764 40.333 80.770 1.000 20.328 293 ARG A O 1
ATOM 2242 N N . GLU A 1 294 ? -0.131 39.412 79.865 1.000 23.910 294 GLU A N 1
ATOM 2243 C CA . GLU A 1 294 ? 0.283 37.976 79.845 1.000 25.634 294 GLU A CA 1
ATOM 2244 C C . GLU A 1 294 ? 1.697 37.827 79.280 1.000 23.105 294 GLU A C 1
ATOM 2245 O O . GLU A 1 294 ? 2.445 37.015 79.837 1.000 20.106 294 GLU A O 1
ATOM 2251 N N . LYS A 1 295 ? 1.979 38.383 78.095 1.000 21.902 295 LYS A N 1
ATOM 2252 C CA . LYS A 1 295 ? 3.283 38.135 77.415 1.000 21.476 295 LYS A CA 1
ATOM 2253 C C . LYS A 1 295 ? 4.408 38.883 78.149 1.000 18.884 295 LYS A C 1
ATOM 2254 O O . LYS A 1 295 ? 5.527 38.348 78.187 1.000 17.750 295 LYS A O 1
ATOM 2260 N N . TYR A 1 296 ? 4.096 39.960 78.874 1.000 17.015 296 TYR A N 1
ATOM 2261 C CA . TYR A 1 296 ? 5.095 40.679 79.709 1.000 17.669 296 TYR A CA 1
ATOM 2262 C C . TYR A 1 296 ? 5.464 39.805 80.907 1.000 17.543 296 TYR A C 1
ATOM 2263 O O . TYR A 1 296 ? 6.665 39.610 81.129 1.000 15.328 296 TYR A O 1
ATOM 2272 N N . ASP A 1 297 ? 4.462 39.194 81.553 1.000 19.265 297 ASP A N 1
ATOM 2273 C CA . ASP A 1 297 ? 4.648 38.197 82.646 1.000 22.049 297 ASP A CA 1
ATOM 2274 C C . ASP A 1 297 ? 5.514 37.038 82.164 1.000 20.482 297 ASP A C 1
ATOM 2275 O O . ASP A 1 297 ? 6.438 36.646 82.898 1.000 19.654 297 ASP A O 1
ATOM 2280 N N . ALA A 1 298 ? 5.171 36.470 81.007 1.000 19.483 298 ALA A N 1
ATOM 2281 C CA . ALA A 1 298 ? 5.902 35.348 80.385 1.000 17.830 298 ALA A CA 1
ATOM 2282 C C . ALA A 1 298 ? 7.376 35.732 80.189 1.000 16.427 298 ALA A C 1
ATOM 2283 O O . ALA A 1 298 ? 8.248 34.943 80.567 1.000 15.173 298 ALA A O 1
ATOM 2285 N N . MET A 1 299 ? 7.660 36.930 79.670 1.000 16.155 299 MET A N 1
ATOM 2286 C CA . MET A 1 299 ? 9.058 37.324 79.346 1.000 15.140 299 MET A CA 1
ATOM 2287 C C . MET A 1 299 ? 9.828 37.521 80.660 1.000 16.303 299 MET A C 1
ATOM 2288 O O . MET A 1 299 ? 11.032 37.110 80.761 1.000 18.051 299 MET A O 1
ATOM 2293 N N . ALA A 1 300 ? 9.157 38.081 81.665 1.000 16.988 300 ALA A N 1
ATOM 2294 C CA . ALA A 1 300 ? 9.755 38.359 82.990 1.000 16.983 300 ALA A CA 1
ATOM 2295 C C . ALA A 1 300 ? 10.200 37.033 83.613 1.000 17.554 300 ALA A C 1
ATOM 2296 O O . ALA A 1 300 ? 11.390 36.901 83.969 1.000 15.475 300 ALA A O 1
ATOM 2298 N N . LYS A 1 301 ? 9.320 36.032 83.585 1.000 19.130 301 LYS A N 1
ATOM 2299 C CA . LYS A 1 301 ? 9.612 34.671 84.096 1.000 20.714 301 LYS A CA 1
ATOM 2300 C C . LYS A 1 301 ? 10.778 34.086 83.292 1.000 19.139 301 LYS A C 1
ATOM 2301 O O . LYS A 1 301 ? 11.724 33.650 83.935 1.000 16.796 301 LYS A O 1
ATOM 2307 N N . GLU A 1 302 ? 10.811 34.249 81.962 1.000 17.745 302 GLU A N 1
ATOM 2308 C CA . GLU A 1 302 ? 11.912 33.671 81.138 1.000 18.555 302 GLU A CA 1
ATOM 2309 C C . GLU A 1 302 ? 13.238 34.338 81.526 1.000 16.292 302 GLU A C 1
ATOM 2310 O O . GLU A 1 302 ? 14.292 33.680 81.427 1.000 15.799 302 GLU A O 1
ATOM 2316 N N . LEU A 1 303 ? 13.180 35.601 81.945 1.000 15.277 303 LEU A N 1
ATOM 2317 C CA . LEU A 1 303 ? 14.363 36.429 82.296 1.000 14.590 303 LEU A CA 1
ATOM 2318 C C . LEU A 1 303 ? 14.730 36.217 83.771 1.000 15.929 303 LEU A C 1
ATOM 2319 O O . LEU A 1 303 ? 15.684 36.862 84.229 1.000 15.573 303 LEU A O 1
ATOM 2324 N N . GLY A 1 304 ? 13.974 35.381 84.491 1.000 17.340 304 GLY A N 1
ATOM 2325 C CA . GLY A 1 304 ? 14.257 35.005 85.890 1.000 18.117 304 GLY A CA 1
ATOM 2326 C C . GLY A 1 304 ? 13.723 36.035 86.877 1.000 20.969 304 GLY A C 1
ATOM 2327 O O . GLY A 1 304 ? 14.186 36.048 88.030 1.000 21.762 304 GLY A O 1
ATOM 2328 N N . LEU A 1 305 ? 12.812 36.900 86.442 1.000 21.667 305 LEU A N 1
ATOM 2329 C CA . LEU A 1 305 ? 12.084 37.862 87.318 1.000 23.209 305 LEU A CA 1
ATOM 2330 C C . LEU A 1 305 ? 10.733 37.269 87.732 1.000 24.599 305 LEU A C 1
ATOM 2331 O O . LEU A 1 305 ? 10.348 36.211 87.183 1.000 24.232 305 LEU A O 1
ATOM 2336 N N . SER A 1 306 ? 10.109 37.816 88.773 1.000 27.744 306 SER A N 1
ATOM 2337 C CA . SER A 1 306 ? 8.885 37.216 89.367 1.000 30.235 306 SER A CA 1
ATOM 2338 C C . SER A 1 306 ? 7.688 37.507 88.457 1.000 29.406 306 SER A C 1
ATOM 2339 O O . SER A 1 306 ? 6.890 36.572 88.250 1.000 29.989 306 SER A O 1
ATOM 2342 N N . ASN A 1 307 ? 7.659 38.686 87.812 1.000 26.253 307 ASN A N 1
ATOM 2343 C CA . ASN A 1 307 ? 6.446 39.184 87.105 1.000 25.835 307 ASN A CA 1
ATOM 2344 C C . ASN A 1 307 ? 6.742 40.399 86.203 1.000 23.405 307 ASN A C 1
ATOM 2345 O O . ASN A 1 307 ? 7.853 40.950 86.265 1.000 21.310 307 ASN A O 1
ATOM 2350 N N . ALA A 1 308 ? 5.730 40.812 85.432 1.000 22.051 308 ALA A N 1
ATOM 2351 C CA . ALA A 1 308 ? 5.746 41.962 84.496 1.000 21.112 308 ALA A CA 1
ATOM 2352 C C . ALA A 1 308 ? 6.170 43.238 85.233 1.000 22.043 308 ALA A C 1
ATOM 2353 O O . ALA A 1 308 ? 6.921 44.045 84.654 1.000 19.222 308 ALA A O 1
ATOM 2355 N N . GLU A 1 309 ? 5.665 43.438 86.454 1.000 23.902 309 GLU A N 1
ATOM 2356 C CA . GLU A 1 309 ? 5.982 44.628 87.285 1.000 25.437 309 GLU A CA 1
ATOM 2357 C C . GLU A 1 309 ? 7.500 44.719 87.493 1.000 22.017 309 GLU A C 1
ATOM 2358 O O . GLU A 1 309 ? 8.053 45.830 87.342 1.000 21.742 309 GLU A O 1
ATOM 2364 N N . GLU A 1 310 ? 8.174 43.598 87.742 1.000 20.798 310 GLU A N 1
ATOM 2365 C CA . GLU A 1 310 ? 9.642 43.596 87.963 1.000 22.338 310 GLU A CA 1
ATOM 2366 C C . GLU A 1 310 ? 10.375 43.850 86.635 1.000 21.492 310 GLU A C 1
ATOM 2367 O O . GLU A 1 310 ? 11.431 44.528 86.670 1.000 20.348 310 GLU A O 1
ATOM 2373 N N . LEU A 1 311 ? 9.877 43.343 85.501 1.000 19.856 311 LEU A N 1
ATOM 2374 C CA . LEU A 1 311 ? 10.506 43.633 84.176 1.000 19.166 311 LEU A CA 1
ATOM 2375 C C . LEU A 1 311 ? 10.418 45.144 83.899 1.000 19.541 311 LEU A C 1
ATOM 2376 O O . LEU A 1 311 ? 11.440 45.746 83.500 1.000 16.806 311 LEU A O 1
ATOM 2381 N N . LEU A 1 312 ? 9.263 45.757 84.184 1.000 19.288 312 LEU A N 1
ATOM 2382 C CA . LEU A 1 312 ? 9.046 47.218 83.984 1.000 20.359 312 LEU A CA 1
ATOM 2383 C C . LEU A 1 312 ? 10.040 48.014 84.845 1.000 21.804 312 LEU A C 1
ATOM 2384 O O . LEU A 1 312 ? 10.799 48.846 84.272 1.000 21.574 312 LEU A O 1
ATOM 2389 N N . GLN A 1 313 ? 10.209 47.607 86.110 1.000 23.227 313 GLN A N 1
ATOM 2390 C CA . GLN A 1 313 ? 11.150 48.239 87.075 1.000 26.121 313 GLN A CA 1
ATOM 2391 C C . GLN A 1 313 ? 12.592 48.113 86.548 1.000 22.855 313 GLN A C 1
ATOM 2392 O O . GLN A 1 313 ? 13.300 49.150 86.497 1.000 22.561 313 GLN A O 1
ATOM 2398 N N . LYS A 1 314 ? 12.977 46.935 86.048 1.000 22.029 314 LYS A N 1
ATOM 2399 C CA . LYS A 1 314 ? 14.348 46.668 85.514 1.000 21.421 314 LYS A CA 1
ATOM 2400 C C . LYS A 1 314 ? 14.648 47.576 84.317 1.000 20.543 314 LYS A C 1
ATOM 2401 O O . LYS A 1 314 ? 15.775 48.117 84.248 1.000 19.670 314 LYS A O 1
ATOM 2407 N N . VAL A 1 315 ? 13.654 47.813 83.461 1.000 18.359 315 VAL A N 1
ATOM 2408 C CA . VAL A 1 315 ? 13.778 48.715 82.277 1.000 19.116 315 VAL A CA 1
ATOM 2409 C C . VAL A 1 315 ? 13.950 50.171 82.743 1.000 18.638 315 VAL A C 1
ATOM 2410 O O . VAL A 1 315 ? 14.863 50.861 82.220 1.000 18.996 315 VAL A O 1
ATOM 2414 N N . LYS A 1 316 ? 13.096 50.652 83.654 1.000 18.173 316 LYS A N 1
ATOM 2415 C CA . LYS A 1 316 ? 13.175 52.035 84.209 1.000 20.285 316 LYS A CA 1
ATOM 2416 C C . LYS A 1 316 ? 14.508 52.255 84.942 1.000 20.117 316 LYS A C 1
ATOM 2417 O O . LYS A 1 316 ? 15.098 53.344 84.786 1.000 20.554 316 LYS A O 1
ATOM 2423 N N . GLU A 1 317 ? 15.009 51.246 85.659 1.000 20.771 317 GLU A N 1
ATOM 2424 C CA . GLU A 1 317 ? 16.261 51.365 86.453 1.000 22.712 317 GLU A CA 1
ATOM 2425 C C . GLU A 1 317 ? 17.474 51.422 85.517 1.000 21.992 317 GLU A C 1
ATOM 2426 O O . GLU A 1 317 ? 18.432 52.163 85.831 1.000 22.214 317 GLU A O 1
ATOM 2432 N N . LEU A 1 318 ? 17.468 50.643 84.435 1.000 19.516 318 LEU A N 1
ATOM 2433 C CA . LEU A 1 318 ? 18.567 50.643 83.435 1.000 20.919 318 LEU A CA 1
ATOM 2434 C C . LEU A 1 318 ? 18.616 52.016 82.752 1.000 19.947 318 LEU A C 1
ATOM 2435 O O . LEU A 1 318 ? 19.735 52.554 82.593 1.000 17.907 318 LEU A O 1
ATOM 2440 N N . ASN A 1 319 ? 17.459 52.538 82.326 1.000 19.059 319 ASN A N 1
ATOM 2441 C CA . ASN A 1 319 ? 17.350 53.885 81.698 1.000 20.216 319 ASN A CA 1
ATOM 2442 C C . ASN A 1 319 ? 17.918 54.935 82.666 1.000 21.173 319 ASN A C 1
ATOM 2443 O O . ASN A 1 319 ? 18.742 55.781 82.230 1.000 21.221 319 ASN A O 1
ATOM 2448 N N . GLU A 1 320 ? 17.547 54.828 83.944 1.000 21.682 320 GLU A N 1
ATOM 2449 C CA . GLU A 1 320 ? 18.009 55.743 85.026 1.000 25.303 320 GLU A CA 1
ATOM 2450 C C . GLU A 1 320 ? 19.531 55.643 85.167 1.000 23.679 320 GLU A C 1
ATOM 2451 O O . GLU A 1 320 ? 20.184 56.696 85.139 1.000 23.415 320 GLU A O 1
ATOM 2457 N N . ARG A 1 321 ? 20.076 54.425 85.237 1.000 23.067 321 ARG A N 1
ATOM 2458 C CA . ARG A 1 321 ? 21.534 54.202 85.449 1.000 24.843 321 ARG A CA 1
ATOM 2459 C C . ARG A 1 321 ? 22.335 54.701 84.239 1.000 24.089 321 ARG A C 1
ATOM 2460 O O . ARG A 1 321 ? 23.440 55.225 84.464 1.000 25.933 321 ARG A O 1
ATOM 2468 N N . LEU A 1 322 ? 21.755 54.682 83.034 1.000 21.639 322 LEU A N 1
ATOM 2469 C CA . LEU A 1 322 ? 22.422 55.150 81.786 1.000 21.243 322 LEU A CA 1
ATOM 2470 C C . LEU A 1 322 ? 22.084 56.619 81.491 1.000 21.090 322 LEU A C 1
ATOM 2471 O O . LEU A 1 322 ? 22.536 57.114 80.446 1.000 20.364 322 LEU A O 1
ATOM 2476 N N . ASN A 1 323 ? 21.381 57.307 82.399 1.000 22.753 323 ASN A N 1
ATOM 2477 C CA . ASN A 1 323 ? 21.108 58.774 82.344 1.000 24.352 323 ASN A CA 1
ATOM 2478 C C . ASN A 1 323 ? 20.339 59.143 81.070 1.000 23.707 323 ASN A C 1
ATOM 2479 O O . ASN A 1 323 ? 20.506 60.270 80.562 1.000 23.352 323 ASN A O 1
ATOM 2484 N N . VAL A 1 324 ? 19.389 58.309 80.664 1.000 22.749 324 VAL A N 1
ATOM 2485 C CA . VAL A 1 324 ? 18.434 58.653 79.576 1.000 22.197 324 VAL A CA 1
ATOM 2486 C C . VAL A 1 324 ? 17.679 59.905 80.016 1.000 23.439 324 VAL A C 1
ATOM 2487 O O . VAL A 1 324 ? 17.091 59.931 81.090 1.000 22.379 324 VAL A O 1
ATOM 2491 N N . PRO A 1 325 ? 17.681 60.998 79.226 1.000 25.913 325 PRO A N 1
ATOM 2492 C CA . PRO A 1 325 ? 16.944 62.198 79.619 1.000 29.076 325 PRO A CA 1
ATOM 2493 C C . PRO A 1 325 ? 15.431 61.938 79.672 1.000 30.776 325 PRO A C 1
ATOM 2494 O O . PRO A 1 325 ? 14.966 60.991 79.056 1.000 30.001 325 PRO A O 1
ATOM 2498 N N . LYS A 1 326 ? 14.711 62.775 80.423 1.000 31.156 326 LYS A N 1
ATOM 2499 C CA . LYS A 1 326 ? 13.227 62.871 80.357 1.000 31.705 326 LYS A CA 1
ATOM 2500 C C . LYS A 1 326 ? 12.863 63.547 79.035 1.000 27.865 326 LYS A C 1
ATOM 2501 O O . LYS A 1 326 ? 13.613 64.441 78.592 1.000 30.630 326 LYS A O 1
ATOM 2507 N N . LEU A 1 327 ? 11.728 63.165 78.458 1.000 26.075 327 LEU A N 1
ATOM 2508 C CA . LEU A 1 327 ? 11.190 63.783 77.219 1.000 26.046 327 LEU A CA 1
ATOM 2509 C C . LEU A 1 327 ? 11.148 65.309 77.383 1.000 27.223 327 LEU A C 1
ATOM 2510 O O . LEU A 1 327 ? 11.527 66.022 76.426 1.000 27.991 327 LEU A O 1
ATOM 2515 N N . SER A 1 328 ? 10.740 65.786 78.561 1.000 28.256 328 SER A N 1
ATOM 2516 C CA . SER A 1 328 ? 10.562 67.236 78.857 1.000 31.184 328 SER A CA 1
ATOM 2517 C C . SER A 1 328 ? 11.915 67.965 78.787 1.000 34.673 328 SER A C 1
ATOM 2518 O O . SER A 1 328 ? 11.909 69.217 78.716 1.000 35.678 328 SER A O 1
ATOM 2521 N N . GLU A 1 329 ? 13.033 67.223 78.814 1.000 33.820 329 GLU A N 1
ATOM 2522 C CA . GLU A 1 329 ? 14.412 67.793 78.833 1.000 36.915 329 GLU A CA 1
ATOM 2523 C C . GLU A 1 329 ? 14.925 68.047 77.407 1.000 37.378 329 GLU A C 1
ATOM 2524 O O . GLU A 1 329 ? 15.931 68.778 77.278 1.000 45.289 329 GLU A O 1
ATOM 2530 N N . ILE A 1 330 ? 14.296 67.466 76.376 1.000 32.270 330 ILE A N 1
ATOM 2531 C CA . ILE A 1 330 ? 14.830 67.466 74.981 1.000 31.545 330 ILE A CA 1
ATOM 2532 C C . ILE A 1 330 ? 13.776 68.030 74.023 1.000 32.302 330 ILE A C 1
ATOM 2533 O O . ILE A 1 330 ? 14.028 68.034 72.804 1.000 32.395 330 ILE A O 1
ATOM 2538 N N . VAL A 1 331 ? 12.640 68.487 74.552 1.000 33.425 331 VAL A N 1
ATOM 2539 C CA . VAL A 1 331 ? 11.582 69.173 73.756 1.000 33.373 331 VAL A CA 1
ATOM 2540 C C . VAL A 1 331 ? 10.789 70.108 74.674 1.000 33.726 331 VAL A C 1
ATOM 2541 O O . VAL A 1 331 ? 10.476 69.713 75.821 1.000 31.807 331 VAL A O 1
ATOM 2545 N N . SER A 1 332 ? 10.471 71.300 74.169 1.000 32.918 332 SER A N 1
ATOM 2546 C CA . SER A 1 332 ? 9.663 72.315 74.888 1.000 33.777 332 SER A CA 1
ATOM 2547 C C . SER A 1 332 ? 8.197 71.860 74.915 1.000 34.043 332 SER A C 1
ATOM 2548 O O . SER A 1 332 ? 7.778 71.117 73.986 1.000 28.779 332 SER A O 1
ATOM 2551 N N . GLU A 1 333 ? 7.450 72.322 75.922 1.000 32.631 333 GLU A N 1
ATOM 2552 C CA . GLU A 1 333 ? 6.020 71.988 76.125 1.000 34.835 333 GLU A CA 1
ATOM 2553 C C . GLU A 1 333 ? 5.187 72.538 74.963 1.000 32.735 333 GLU A C 1
ATOM 2554 O O . GLU A 1 333 ? 4.271 71.832 74.513 1.000 30.717 333 GLU A O 1
ATOM 2560 N N . GLU A 1 334 ? 5.552 73.708 74.443 1.000 33.934 334 GLU A N 1
ATOM 2561 C CA . GLU A 1 334 ? 4.850 74.350 73.300 1.000 33.154 334 GLU A CA 1
ATOM 2562 C C . GLU A 1 334 ? 5.061 73.514 72.029 1.000 30.257 334 GLU A C 1
ATOM 2563 O O . GLU A 1 334 ? 4.103 73.357 71.268 1.000 29.930 334 GLU A O 1
ATOM 2569 N N . ASP A 1 335 ? 6.304 73.149 71.709 1.000 31.071 335 ASP A N 1
ATOM 2570 C CA . ASP A 1 335 ? 6.626 72.450 70.432 1.000 30.157 335 ASP A CA 1
ATOM 2571 C C . ASP A 1 335 ? 5.998 71.050 70.464 1.000 30.373 335 ASP A C 1
ATOM 2572 O O . ASP A 1 335 ? 5.306 70.676 69.487 1.000 29.345 335 ASP A O 1
ATOM 2577 N N . PHE A 1 336 ? 6.119 70.369 71.609 1.000 29.558 336 PHE A N 1
ATOM 2578 C CA . PHE A 1 336 ? 5.446 69.074 71.894 1.000 30.695 336 PHE A CA 1
ATOM 2579 C C . PHE A 1 336 ? 3.929 69.228 71.701 1.000 29.705 336 PHE A C 1
ATOM 2580 O O . PHE A 1 336 ? 3.330 68.463 70.924 1.000 29.796 336 PHE A O 1
ATOM 2588 N N . THR A 1 337 ? 3.334 70.245 72.328 1.000 29.179 337 THR A N 1
ATOM 2589 C CA . THR A 1 337 ? 1.866 70.500 72.311 1.000 29.002 337 THR A CA 1
ATOM 2590 C C . THR A 1 337 ? 1.387 70.745 70.875 1.000 30.103 337 THR A C 1
ATOM 2591 O O . THR A 1 337 ? 0.262 70.282 70.556 1.000 29.493 337 THR A O 1
ATOM 2595 N N . SER A 1 338 ? 2.091 71.581 70.104 1.000 28.554 338 SER A N 1
ATOM 2596 C CA . SER A 1 338 ? 1.601 72.055 68.780 1.000 31.142 338 SER A CA 1
ATOM 2597 C C . SER A 1 338 ? 1.624 70.900 67.771 1.000 31.672 338 SER A C 1
ATOM 2598 O O . SER A 1 338 ? 0.901 70.997 66.762 1.000 30.609 338 SER A O 1
ATOM 2601 N N . ARG A 1 339 ? 2.411 69.847 68.024 1.000 29.710 339 ARG A N 1
ATOM 2602 C CA . ARG A 1 339 ? 2.599 68.731 67.050 1.000 30.574 339 ARG A CA 1
ATOM 2603 C C . ARG A 1 339 ? 1.880 67.458 67.526 1.000 27.785 339 ARG A C 1
ATOM 2604 O O . ARG A 1 339 ? 1.609 66.590 66.673 1.000 25.662 339 ARG A O 1
ATOM 2612 N N . LEU A 1 340 ? 1.400 67.456 68.774 1.000 25.361 340 LEU A N 1
ATOM 2613 C CA . LEU A 1 340 ? 0.894 66.252 69.486 1.000 26.057 340 LEU A CA 1
ATOM 2614 C C . LEU A 1 340 ? -0.239 65.599 68.683 1.000 26.285 340 LEU A C 1
ATOM 2615 O O . LEU A 1 340 ? -0.219 64.358 68.536 1.000 23.421 340 LEU A O 1
ATOM 2620 N N . ASP A 1 341 ? -1.244 66.386 68.284 1.000 27.793 341 ASP A N 1
ATOM 2621 C CA . ASP A 1 341 ? -2.525 65.870 67.723 1.000 30.002 341 ASP A CA 1
ATOM 2622 C C . ASP A 1 341 ? -2.225 65.172 66.391 1.000 26.837 341 ASP A C 1
ATOM 2623 O O . ASP A 1 341 ? -2.692 64.042 66.219 1.000 27.010 341 ASP A O 1
ATOM 2628 N N . GLU A 1 342 ? -1.375 65.769 65.544 1.000 28.471 342 GLU A N 1
ATOM 2629 C CA . GLU A 1 342 ? -1.040 65.219 64.199 1.000 29.382 342 GLU A CA 1
ATOM 2630 C C . GLU A 1 342 ? -0.107 64.009 64.355 1.000 28.091 342 GLU A C 1
ATOM 2631 O O . GLU A 1 342 ? -0.401 62.956 63.744 1.000 25.088 342 GLU A O 1
ATOM 2637 N N . MET A 1 343 ? 0.915 64.126 65.211 1.000 25.122 343 MET A N 1
ATOM 2638 C CA . MET A 1 343 ? 1.820 63.015 65.620 1.000 24.965 343 MET A CA 1
ATOM 2639 C C . MET A 1 343 ? 0.996 61.795 66.055 1.000 24.446 343 MET A C 1
ATOM 2640 O O . MET A 1 343 ? 1.208 60.714 65.489 1.000 25.687 343 MET A O 1
ATOM 2645 N N . SER A 1 344 ? -0.015 61.999 66.905 1.000 23.264 344 SER A N 1
ATOM 2646 C CA . SER A 1 344 ? -0.878 60.915 67.445 1.000 23.500 344 SER A CA 1
ATOM 2647 C C . SER A 1 344 ? -1.664 60.253 66.309 1.000 23.534 344 SER A C 1
ATOM 2648 O O . SER A 1 344 ? -1.655 59.009 66.252 1.000 22.398 344 SER A O 1
ATOM 2651 N N . ARG A 1 345 ? -2.176 61.048 65.360 1.000 24.620 345 ARG A N 1
ATOM 2652 C CA . ARG A 1 345 ? -2.945 60.564 64.178 1.000 26.711 345 ARG A CA 1
ATOM 2653 C C . ARG A 1 345 ? -2.027 59.766 63.241 1.000 24.582 345 ARG A C 1
ATOM 2654 O O . ARG A 1 345 ? -2.444 58.695 62.772 1.000 23.990 345 ARG A O 1
ATOM 2662 N N . LYS A 1 346 ? -0.850 60.304 62.935 1.000 23.226 346 LYS A N 1
ATOM 2663 C CA . LYS A 1 346 ? 0.152 59.666 62.041 1.000 23.301 346 LYS A CA 1
ATOM 2664 C C . LYS A 1 346 ? 0.645 58.361 62.675 1.000 19.787 346 LYS A C 1
ATOM 2665 O O . LYS A 1 346 ? 0.661 57.350 61.952 1.000 18.932 346 LYS A O 1
ATOM 2671 N N . ALA A 1 347 ? 0.953 58.375 63.983 1.000 16.767 347 ALA A N 1
ATOM 2672 C CA . ALA A 1 347 ? 1.389 57.187 64.761 1.000 15.749 347 ALA A CA 1
ATOM 2673 C C . ALA A 1 347 ? 0.318 56.102 64.651 1.000 15.864 347 ALA A C 1
ATOM 2674 O O . ALA A 1 347 ? 0.668 54.938 64.406 1.000 14.709 347 ALA A O 1
ATOM 2676 N N . TYR A 1 348 ? -0.951 56.492 64.779 1.000 15.392 348 TYR A N 1
ATOM 2677 C CA . TYR A 1 348 ? -2.103 55.559 64.740 1.000 17.594 348 TYR A CA 1
ATOM 2678 C C . TYR A 1 348 ? -2.146 54.850 63.375 1.000 18.058 348 TYR A C 1
ATOM 2679 O O . TYR A 1 348 ? -2.628 53.716 63.305 1.000 18.648 348 TYR A O 1
ATOM 2688 N N . GLU A 1 349 ? -1.668 55.500 62.316 1.000 19.227 349 GLU A N 1
ATOM 2689 C CA . GLU A 1 349 ? -1.720 54.964 60.928 1.000 20.755 349 GLU A CA 1
ATOM 2690 C C . GLU A 1 349 ? -0.512 54.065 60.646 1.000 20.306 349 GLU A C 1
ATOM 2691 O O . GLU A 1 349 ? -0.484 53.456 59.571 1.000 20.200 349 GLU A O 1
ATOM 2697 N N . ASP A 1 350 ? 0.508 54.087 61.505 1.000 18.760 350 ASP A N 1
ATOM 2698 C CA . ASP A 1 350 ? 1.775 53.336 61.281 1.000 17.992 350 ASP A CA 1
ATOM 2699 C C . ASP A 1 350 ? 1.447 51.842 61.292 1.000 17.461 350 ASP A C 1
ATOM 2700 O O . ASP A 1 350 ? 0.820 51.362 62.231 1.000 16.834 350 ASP A O 1
ATOM 2705 N N . PRO A 1 351 ? 1.912 51.061 60.289 1.000 19.123 351 PRO A N 1
ATOM 2706 C CA . PRO A 1 351 ? 1.612 49.622 60.219 1.000 19.983 351 PRO A CA 1
ATOM 2707 C C . PRO A 1 351 ? 2.057 48.784 61.438 1.000 19.261 351 PRO A C 1
ATOM 2708 O O . PRO A 1 351 ? 1.473 47.758 61.680 1.000 20.605 351 PRO A O 1
ATOM 2712 N N . LEU A 1 352 ? 3.001 49.278 62.241 1.000 20.005 352 LEU A N 1
ATOM 2713 C CA . LEU A 1 352 ? 3.473 48.558 63.458 1.000 20.321 352 LEU A CA 1
ATOM 2714 C C . LEU A 1 352 ? 2.372 48.495 64.529 1.000 20.209 352 LEU A C 1
ATOM 2715 O O . LEU A 1 352 ? 2.397 47.559 65.365 1.000 21.457 352 LEU A O 1
ATOM 2720 N N . VAL A 1 353 ? 1.348 49.336 64.423 1.000 18.992 353 VAL A N 1
ATOM 2721 C CA . VAL A 1 353 ? 0.220 49.342 65.397 1.000 20.137 353 VAL A CA 1
ATOM 2722 C C . VAL A 1 353 ? -0.548 48.011 65.308 1.000 20.222 353 VAL A C 1
ATOM 2723 O O . VAL A 1 353 ? -0.996 47.514 66.373 1.000 21.935 353 VAL A O 1
ATOM 2727 N N . ASN A 1 354 ? -0.503 47.352 64.148 1.000 20.742 354 ASN A N 1
ATOM 2728 C CA . ASN A 1 354 ? -1.292 46.122 63.857 1.000 22.583 354 ASN A CA 1
ATOM 2729 C C . ASN A 1 354 ? -0.718 44.945 64.663 1.000 22.137 354 ASN A C 1
ATOM 2730 O O . ASN A 1 354 ? -1.469 43.964 64.911 1.000 21.172 354 ASN A O 1
ATOM 2735 N N . PHE A 1 355 ? 0.526 45.061 65.137 1.000 19.319 355 PHE A N 1
ATOM 2736 C CA . PHE A 1 355 ? 1.240 43.962 65.840 1.000 19.971 355 PHE A CA 1
ATOM 2737 C C . PHE A 1 355 ? 1.190 44.169 67.353 1.000 18.187 355 PHE A C 1
ATOM 2738 O O . PHE A 1 355 ? 1.540 43.231 68.091 1.000 18.356 355 PHE A O 1
ATOM 2746 N N . ASN A 1 356 ? 0.847 45.378 67.797 1.000 16.099 356 ASN A N 1
ATOM 2747 C CA . ASN A 1 356 ? 0.844 45.756 69.231 1.000 16.893 356 ASN A CA 1
ATOM 2748 C C . ASN A 1 356 ? -0.167 44.860 69.940 1.000 17.886 356 ASN A C 1
ATOM 2749 O O . ASN A 1 356 ? -1.178 44.491 69.345 1.000 17.770 356 ASN A O 1
ATOM 2754 N N . PRO A 1 357 ? 0.174 44.311 71.129 1.000 19.799 357 PRO A N 1
ATOM 2755 C CA . PRO A 1 357 ? -0.692 43.347 71.814 1.000 20.464 357 PRO A CA 1
ATOM 2756 C C . PRO A 1 357 ? -2.076 43.924 72.157 1.000 21.212 357 PRO A C 1
ATOM 2757 O O . PRO A 1 357 ? -3.003 43.150 72.278 1.000 20.663 357 PRO A O 1
ATOM 2761 N N . VAL A 1 358 ? -2.195 45.253 72.184 1.000 21.754 358 VAL A N 1
ATOM 2762 C CA . VAL A 1 358 ? -3.468 46.014 72.373 1.000 23.002 358 VAL A CA 1
ATOM 2763 C C . VAL A 1 358 ? -3.625 46.977 71.194 1.000 22.575 358 VAL A C 1
ATOM 2764 O O . VAL A 1 358 ? -2.664 47.716 70.909 1.000 20.928 358 VAL A O 1
ATOM 2768 N N . GLU A 1 359 ? -4.829 47.056 70.621 1.000 22.335 359 GLU A N 1
ATOM 2769 C CA . GLU A 1 359 ? -5.183 48.015 69.538 1.000 23.995 359 GLU A CA 1
ATOM 2770 C C . GLU A 1 359 ? -5.452 49.379 70.170 1.000 23.822 359 GLU A C 1
ATOM 2771 O O . GLU A 1 359 ? -6.426 49.540 70.909 1.000 21.365 359 GLU A O 1
ATOM 2777 N N . PRO A 1 360 ? -4.550 50.367 70.000 1.000 21.880 360 PRO A N 1
ATOM 2778 C CA . PRO A 1 360 ? -4.768 51.705 70.556 1.000 23.413 360 PRO A CA 1
ATOM 2779 C C . PRO A 1 360 ? -5.753 52.527 69.709 1.000 24.157 360 PRO A C 1
ATOM 2780 O O . PRO A 1 360 ? -5.752 52.395 68.497 1.000 23.834 360 PRO A O 1
ATOM 2784 N N . SER A 1 361 ? -6.531 53.397 70.353 1.000 22.804 361 SER A N 1
ATOM 2785 C CA . SER A 1 361 ? -7.146 54.588 69.714 1.000 24.157 361 SER A CA 1
ATOM 2786 C C . SER A 1 361 ? -6.062 55.642 69.443 1.000 23.014 361 SER A C 1
ATOM 2787 O O . SER A 1 361 ? -4.958 55.536 70.015 1.000 24.733 361 SER A O 1
ATOM 2790 N N . VAL A 1 362 ? -6.395 56.661 68.646 1.000 22.652 362 VAL A N 1
ATOM 2791 C CA . VAL A 1 362 ? -5.608 57.921 68.521 1.000 22.671 362 VAL A CA 1
ATOM 2792 C C . VAL A 1 362 ? -5.455 58.535 69.917 1.000 21.799 362 VAL A C 1
ATOM 2793 O O . VAL A 1 362 ? -4.336 58.954 70.287 1.000 21.108 362 VAL A O 1
ATOM 2797 N N . ASP A 1 363 ? -6.541 58.569 70.681 1.000 22.310 363 ASP A N 1
ATOM 2798 C CA . ASP A 1 363 ? -6.543 59.226 72.012 1.000 25.756 363 ASP A CA 1
ATOM 2799 C C . ASP A 1 363 ? -5.600 58.461 72.953 1.000 23.119 363 ASP A C 1
ATOM 2800 O O . ASP A 1 363 ? -4.887 59.125 73.739 1.000 24.575 363 ASP A O 1
ATOM 2805 N N . ASP A 1 364 ? -5.533 57.130 72.837 1.000 21.796 364 ASP A N 1
ATOM 2806 C CA . ASP A 1 364 ? -4.665 56.283 73.699 1.000 21.184 364 ASP A CA 1
ATOM 2807 C C . ASP A 1 364 ? -3.202 56.669 73.437 1.000 19.910 364 ASP A C 1
ATOM 2808 O O . ASP A 1 364 ? -2.457 56.884 74.400 1.000 20.468 364 ASP A O 1
ATOM 2813 N N . ILE A 1 365 ? -2.819 56.791 72.162 1.000 19.912 365 ILE A N 1
ATOM 2814 C CA . ILE A 1 365 ? -1.439 57.178 71.748 1.000 20.521 365 ILE A CA 1
ATOM 2815 C C . ILE A 1 365 ? -1.148 58.583 72.285 1.000 19.836 365 ILE A C 1
ATOM 2816 O O . ILE A 1 365 ? -0.055 58.792 72.838 1.000 19.882 365 ILE A O 1
ATOM 2821 N N . LYS A 1 366 ? -2.065 59.528 72.090 1.000 20.595 366 LYS A N 1
ATOM 2822 C CA . LYS A 1 366 ? -1.867 60.934 72.538 1.000 20.814 366 LYS A CA 1
ATOM 2823 C C . LYS A 1 366 ? -1.591 60.949 74.049 1.000 20.282 366 LYS A C 1
ATOM 2824 O O . LYS A 1 366 ? -0.646 61.651 74.486 1.000 19.769 366 LYS A O 1
ATOM 2830 N N . ASN A 1 367 ? -2.312 60.104 74.789 1.000 19.789 367 ASN A N 1
ATOM 2831 C CA . ASN A 1 367 ? -2.245 59.998 76.271 1.000 21.389 367 ASN A CA 1
ATOM 2832 C C . ASN A 1 367 ? -0.932 59.334 76.695 1.000 20.074 367 ASN A C 1
ATOM 2833 O O . ASN A 1 367 ? -0.466 59.629 77.805 1.000 20.610 367 ASN A O 1
ATOM 2838 N N . ILE A 1 368 ? -0.387 58.431 75.878 1.000 18.092 368 ILE A N 1
ATOM 2839 C CA . ILE A 1 368 ? 0.958 57.841 76.141 1.000 16.676 368 ILE A CA 1
ATOM 2840 C C . ILE A 1 368 ? 2.027 58.932 75.951 1.000 16.931 368 ILE A C 1
ATOM 2841 O O . ILE A 1 368 ? 2.843 59.141 76.867 1.000 16.332 368 ILE A O 1
ATOM 2846 N N . TYR A 1 369 ? 1.976 59.683 74.847 1.000 16.565 369 TYR A N 1
ATOM 2847 C CA . TYR A 1 369 ? 2.905 60.821 74.604 1.000 16.585 369 TYR A CA 1
ATOM 2848 C C . TYR A 1 369 ? 2.865 61.793 75.796 1.000 17.988 369 TYR A C 1
ATOM 2849 O O . TYR A 1 369 ? 3.947 62.173 76.321 1.000 17.001 369 TYR A O 1
ATOM 2858 N N . LEU A 1 370 ? 1.656 62.204 76.197 1.000 19.696 370 LEU A N 1
ATOM 2859 C CA . LEU A 1 370 ? 1.431 63.176 77.301 1.000 21.326 370 LEU A CA 1
ATOM 2860 C C . LEU A 1 370 ? 2.038 62.620 78.590 1.000 21.300 370 LEU A C 1
ATOM 2861 O O . LEU A 1 370 ? 2.674 63.392 79.332 1.000 23.613 370 LEU A O 1
ATOM 2866 N N . ARG A 1 371 ? 1.815 61.333 78.859 1.000 21.504 371 ARG A N 1
ATOM 2867 C CA . ARG A 1 371 ? 2.314 60.673 80.091 1.000 22.580 371 ARG A CA 1
ATOM 2868 C C . ARG A 1 371 ? 3.849 60.738 80.120 1.000 20.286 371 ARG A C 1
ATOM 2869 O O . ARG A 1 371 ? 4.425 60.987 81.179 1.000 20.781 371 ARG A O 1
ATOM 2877 N N . ALA A 1 372 ? 4.490 60.476 78.985 1.000 19.788 372 ALA A N 1
ATOM 2878 C CA . ALA A 1 372 ? 5.967 60.479 7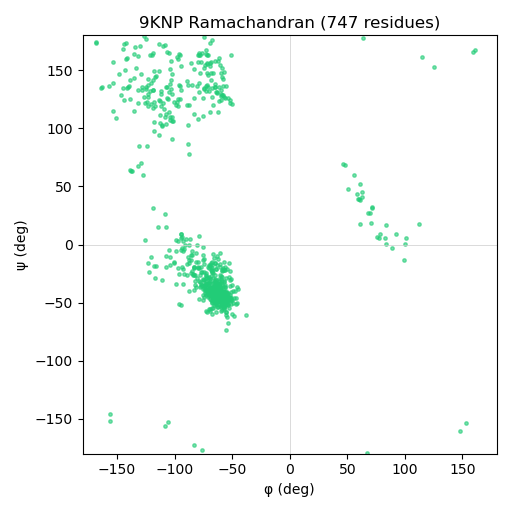8.867 1.000 20.049 372 ALA A CA 1
ATOM 2879 C C . ALA A 1 372 ? 6.482 61.920 79.011 1.000 20.326 372 ALA A C 1
ATOM 2880 O O . ALA A 1 372 ? 7.518 62.136 79.669 1.000 22.900 372 ALA A O 1
ATOM 2882 N N . PHE A 1 373 ? 5.747 62.893 78.487 1.000 19.265 373 PHE A N 1
ATOM 2883 C CA . PHE A 1 373 ? 6.133 64.327 78.569 1.000 20.864 373 PHE A CA 1
ATOM 2884 C C . PHE A 1 373 ? 6.016 64.830 80.024 1.000 21.574 373 PHE A C 1
ATOM 2885 O O . PHE A 1 373 ? 6.965 65.460 80.551 1.000 22.989 373 PHE A O 1
ATOM 2893 N N . HIS A 1 374 ? 4.836 64.674 80.619 1.000 22.040 374 HIS A N 1
ATOM 2894 C CA . HIS A 1 374 ? 4.551 65.055 82.029 1.000 24.302 374 HIS A CA 1
ATOM 2895 C C . HIS A 1 374 ? 5.570 64.391 82.968 1.000 26.285 374 HIS A C 1
ATOM 2896 O O . HIS A 1 374 ? 6.073 65.077 83.882 1.000 28.643 374 HIS A O 1
ATOM 2903 N N . ASP A 1 375 ? 5.746 63.072 82.854 1.000 27.409 375 ASP A N 1
ATOM 2904 C CA . ASP A 1 375 ? 6.627 62.274 83.748 1.000 29.551 375 ASP A CA 1
ATOM 2905 C C . ASP A 1 375 ? 6.267 62.604 85.206 1.000 29.598 375 ASP A C 1
ATOM 2906 O O . ASP A 1 375 ? 7.170 62.979 85.979 1.000 26.113 375 ASP A O 1
ATOM 2911 N N . TRP A 1 376 ? 4.969 62.587 85.529 1.000 30.600 376 TRP A N 1
ATOM 2912 C CA . TRP A 1 376 ? 4.420 63.081 86.826 1.000 32.619 376 TRP A CA 1
ATOM 2913 C C . TRP A 1 376 ? 4.738 62.054 87.927 1.000 36.881 376 TRP A C 1
ATOM 2914 O O . TRP A 1 376 ? 4.772 60.824 87.738 1.000 36.991 376 TRP A O 1
ATOM 2925 N N . MET B 1 1 ? 32.788 31.293 61.696 1.000 26.782 1 MET B N 1
ATOM 2926 C CA . MET B 1 1 ? 31.603 31.383 62.595 1.000 24.451 1 MET B CA 1
ATOM 2927 C C . MET B 1 1 ? 30.404 31.916 61.795 1.000 20.789 1 MET B C 1
ATOM 2928 O O . MET B 1 1 ? 30.388 33.125 61.465 1.000 19.278 1 MET B O 1
ATOM 2933 N N . THR B 1 2 ? 29.446 31.041 61.490 1.000 19.569 2 THR B N 1
ATOM 2934 C CA . THR B 1 2 ? 28.317 31.310 60.566 1.000 18.170 2 THR B CA 1
ATOM 2935 C C . THR B 1 2 ? 26.993 30.927 61.236 1.000 16.484 2 THR B C 1
ATOM 2936 O O . THR B 1 2 ? 26.957 29.945 62.015 1.000 15.820 2 THR B O 1
ATOM 2940 N N . PHE B 1 3 ? 25.931 31.669 60.925 1.000 13.950 3 PHE B N 1
ATOM 2941 C CA . PHE B 1 3 ? 24.540 31.278 61.259 1.000 13.578 3 PHE B CA 1
ATOM 2942 C C . PHE B 1 3 ? 23.634 31.603 60.066 1.000 13.328 3 PHE B C 1
ATOM 2943 O O . PHE B 1 3 ? 23.572 32.762 59.609 1.000 12.936 3 PHE B O 1
ATOM 2951 N N . PHE B 1 4 ? 22.907 30.591 59.602 1.000 13.426 4 PHE B N 1
ATOM 2952 C CA . PHE B 1 4 ? 21.894 30.734 58.532 1.000 13.176 4 PHE B CA 1
ATOM 2953 C C . PHE B 1 4 ? 20.720 29.793 58.811 1.000 12.455 4 PHE B C 1
ATOM 2954 O O . PHE B 1 4 ? 20.831 28.842 59.654 1.000 11.269 4 PHE B O 1
ATOM 2962 N N . LEU B 1 5 ? 19.648 30.024 58.053 1.000 12.252 5 LEU B N 1
ATOM 2963 C CA . LEU B 1 5 ? 18.428 29.179 57.991 1.000 13.031 5 LEU B CA 1
ATOM 2964 C C . LEU B 1 5 ? 17.813 29.329 56.604 1.000 13.048 5 LEU B C 1
ATOM 2965 O O . LEU B 1 5 ? 17.428 30.456 56.254 1.000 13.943 5 LEU B O 1
ATOM 2970 N N . LYS B 1 6 ? 17.904 28.292 55.783 1.000 14.218 6 LYS B N 1
ATOM 2971 C CA . LYS B 1 6 ? 17.380 28.341 54.391 1.000 15.880 6 LYS B CA 1
ATOM 2972 C C . LYS B 1 6 ? 15.872 28.080 54.384 1.000 15.326 6 LYS B C 1
ATOM 2973 O O . LYS B 1 6 ? 15.267 28.231 53.314 1.000 17.313 6 LYS B O 1
ATOM 2979 N N . THR B 1 7 ? 15.305 27.565 55.475 1.000 12.717 7 THR B N 1
ATOM 2980 C CA . THR B 1 7 ? 13.913 27.049 55.494 1.000 12.441 7 THR B CA 1
ATOM 2981 C C . THR B 1 7 ? 13.000 28.160 56.016 1.000 12.417 7 THR B C 1
ATOM 2982 O O . THR B 1 7 ? 13.291 28.712 57.084 1.000 12.541 7 THR B O 1
ATOM 2986 N N . THR B 1 8 ? 11.849 28.338 55.383 1.000 11.790 8 THR B N 1
ATOM 2987 C CA . THR B 1 8 ? 10.727 29.104 55.967 1.000 12.428 8 THR B CA 1
ATOM 2988 C C . THR B 1 8 ? 9.887 28.152 56.810 1.000 11.924 8 THR B C 1
ATOM 2989 O O . THR B 1 8 ? 9.331 27.205 56.232 1.000 12.230 8 THR B O 1
ATOM 2993 N N . ILE B 1 9 ? 9.777 28.447 58.108 1.000 12.991 9 ILE B N 1
ATOM 2994 C CA . ILE B 1 9 ? 9.007 27.643 59.101 1.000 14.050 9 ILE B CA 1
ATOM 2995 C C . ILE B 1 9 ? 7.629 28.282 59.277 1.000 14.290 9 ILE B C 1
ATOM 2996 O O . ILE B 1 9 ? 7.553 29.488 59.604 1.000 13.387 9 ILE B O 1
ATOM 3001 N N . LEU B 1 10 ? 6.598 27.506 58.946 1.000 13.091 10 LEU B N 1
ATOM 3002 C CA . LEU B 1 10 ? 5.165 27.767 59.206 1.000 13.777 10 LEU B CA 1
ATOM 3003 C C . LEU B 1 10 ? 4.705 26.840 60.331 1.000 14.263 10 LEU B C 1
ATOM 3004 O O . LEU B 1 10 ? 5.088 25.651 60.318 1.000 14.252 10 LEU B O 1
ATOM 3009 N N . MET B 1 11 ? 3.947 27.355 61.297 1.000 14.358 11 MET B N 1
ATOM 3010 C CA . MET B 1 11 ? 3.622 26.584 62.522 1.000 15.010 11 MET B CA 1
ATOM 3011 C C . MET B 1 11 ? 2.202 26.883 62.994 1.000 15.075 11 MET B C 1
ATOM 3012 O O . MET B 1 11 ? 1.631 27.888 62.561 1.000 15.167 11 MET B O 1
ATOM 3017 N N . GLY B 1 12 ? 1.764 26.120 63.992 1.000 16.115 12 GLY B N 1
ATOM 3018 C CA . GLY B 1 12 ? 0.455 26.230 64.656 1.000 16.615 12 GLY B CA 1
ATOM 3019 C C . GLY B 1 12 ? -0.362 24.984 64.394 1.000 17.016 12 GLY B C 1
ATOM 3020 O O . GLY B 1 12 ? -0.130 24.341 63.354 1.000 15.231 12 GLY B O 1
ATOM 3021 N N . ARG B 1 13 ? -1.393 24.726 65.207 1.000 18.297 13 ARG B N 1
ATOM 3022 C CA . ARG B 1 13 ? -2.389 23.663 64.912 1.000 19.901 13 ARG B CA 1
ATOM 3023 C C . ARG B 1 13 ? -3.102 24.040 63.612 1.000 19.576 13 ARG B C 1
ATOM 3024 O O . ARG B 1 13 ? -3.565 25.196 63.505 1.000 20.306 13 ARG B O 1
ATOM 3032 N N . GLY B 1 14 ? -3.188 23.099 62.675 1.000 18.567 14 GLY B N 1
ATOM 3033 C CA . GLY B 1 14 ? -3.880 23.284 61.386 1.000 17.777 14 GLY B CA 1
ATOM 3034 C C . GLY B 1 14 ? -3.020 23.989 60.346 1.000 17.675 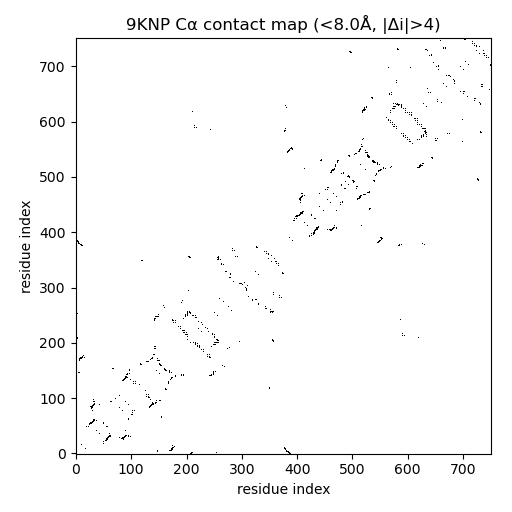14 GLY B C 1
ATOM 3035 O O . GLY B 1 14 ? -3.554 24.262 59.251 1.000 17.385 14 GLY B O 1
ATOM 3036 N N . SER B 1 15 ? -1.737 24.257 60.632 1.000 16.477 15 SER B N 1
ATOM 3037 C CA . SER B 1 15 ? -0.819 24.952 59.689 1.000 16.849 15 SER B CA 1
ATOM 3038 C C . SER B 1 15 ? -0.587 24.086 58.437 1.000 16.372 15 SER B C 1
ATOM 3039 O O . SER B 1 15 ? -0.092 24.633 57.439 1.000 15.722 15 SER B O 1
ATOM 3042 N N . LEU B 1 16 ? -0.921 22.789 58.474 1.000 15.947 16 LEU B N 1
ATOM 3043 C CA . LEU B 1 16 ? -0.885 21.883 57.284 1.000 16.767 16 LEU B CA 1
ATOM 3044 C C . LEU B 1 16 ? -1.642 22.505 56.104 1.000 17.478 16 LEU B C 1
ATOM 3045 O O . LEU B 1 16 ? -1.201 22.291 54.959 1.000 16.907 16 LEU B O 1
ATOM 3050 N N . GLU B 1 17 ? -2.662 23.329 56.384 1.000 17.877 17 GLU B N 1
ATOM 3051 C CA . GLU B 1 17 ? -3.496 24.037 55.363 1.000 21.061 17 GLU B CA 1
ATOM 3052 C C . GLU B 1 17 ? -2.668 25.044 54.543 1.000 19.294 17 GLU B C 1
ATOM 3053 O O . GLU B 1 17 ? -3.110 25.383 53.438 1.000 19.005 17 GLU B O 1
ATOM 3059 N N . ASN B 1 18 ? -1.515 25.503 55.043 1.000 19.330 18 ASN B N 1
ATOM 3060 C CA . ASN B 1 18 ? -0.555 26.351 54.275 1.000 20.571 18 ASN B CA 1
ATOM 3061 C C . ASN B 1 18 ? -0.176 25.720 52.931 1.000 19.052 18 ASN B C 1
ATOM 3062 O O . ASN B 1 18 ? 0.233 26.463 52.016 1.000 19.757 18 ASN B O 1
ATOM 3067 N N . ILE B 1 19 ? -0.215 24.395 52.821 1.000 18.741 19 ILE B N 1
ATOM 3068 C CA . ILE B 1 19 ? 0.092 23.697 51.542 1.000 18.404 19 ILE B CA 1
ATOM 3069 C C . ILE B 1 19 ? -0.760 24.312 50.415 1.000 20.593 19 ILE B C 1
ATOM 3070 O O . ILE B 1 19 ? -0.221 24.512 49.316 1.000 19.833 19 ILE B O 1
ATOM 3075 N N . LYS B 1 20 ? -1.992 24.719 50.718 1.000 21.685 20 LYS B N 1
ATOM 3076 C CA . LYS B 1 20 ? -2.933 25.308 49.729 1.000 26.539 20 LYS B CA 1
ATOM 3077 C C . LYS B 1 20 ? -2.397 26.677 49.285 1.000 27.912 20 LYS B C 1
ATOM 3078 O O . LYS B 1 20 ? -2.598 27.018 48.110 1.000 32.399 20 LYS B O 1
ATOM 3084 N N . LYS B 1 21 ? -1.562 27.313 50.113 1.000 27.568 21 LYS B N 1
ATOM 3085 C CA . LYS B 1 21 ? -0.940 28.638 49.839 1.000 28.579 21 LYS B CA 1
ATOM 3086 C C . LYS B 1 21 ? 0.313 28.466 48.979 1.000 25.370 21 LYS B C 1
ATOM 3087 O O . LYS B 1 21 ? 0.525 29.303 48.108 1.000 26.278 21 LYS B O 1
ATOM 3093 N N . LEU B 1 22 ? 1.109 27.426 49.241 1.000 22.315 22 LEU B N 1
ATOM 3094 C CA . LEU B 1 22 ? 2.502 27.250 48.734 1.000 22.348 22 LEU B CA 1
ATOM 3095 C C . LEU B 1 22 ? 2.517 26.622 47.331 1.000 23.221 22 LEU B C 1
ATOM 3096 O O . LEU B 1 22 ? 3.617 26.446 46.782 1.000 23.764 22 LEU B O 1
ATOM 3101 N N . VAL B 1 23 ? 1.360 26.163 46.849 1.000 22.699 23 VAL B N 1
ATOM 3102 C CA . VAL B 1 23 ? 1.216 25.369 45.593 1.000 21.906 23 VAL B CA 1
ATOM 3103 C C . VAL B 1 23 ? 0.272 26.130 44.658 1.000 21.987 23 VAL B C 1
ATOM 3104 O O . VAL B 1 23 ? -0.747 26.668 45.124 1.000 22.941 23 VAL B O 1
ATOM 3108 N N . SER B 1 24 ? 0.651 26.285 43.396 1.000 22.280 24 SER B N 1
ATOM 3109 C CA . SER B 1 24 ? -0.183 27.046 42.438 1.000 23.472 24 SER B CA 1
ATOM 3110 C C . SER B 1 24 ? -0.876 26.088 41.463 1.000 23.256 24 SER B C 1
ATOM 3111 O O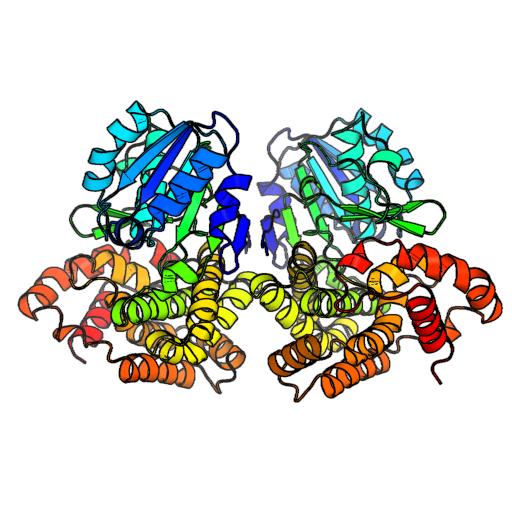 . SER B 1 24 ? -0.641 24.854 41.525 1.000 20.201 24 SER B O 1
ATOM 3114 N N . GLU B 1 25 ? -1.868 26.603 40.742 1.000 23.482 25 GLU B N 1
ATOM 3115 C CA . GLU B 1 25 ? -2.663 25.791 39.790 1.000 24.984 25 GLU B CA 1
ATOM 3116 C C . GLU B 1 25 ? -1.694 25.193 38.765 1.000 22.545 25 GLU B C 1
ATOM 3117 O O . GLU B 1 25 ? -0.786 25.917 38.330 1.000 21.641 25 GLU B O 1
ATOM 3123 N N . GLY B 1 26 ? -1.763 23.878 38.564 1.000 20.463 26 GLY B N 1
ATOM 3124 C CA . GLY B 1 26 ? -0.995 23.172 37.528 1.000 19.919 26 GLY B CA 1
ATOM 3125 C C . GLY B 1 26 ? 0.413 22.845 37.987 1.000 19.167 26 GLY B C 1
ATOM 3126 O O . GLY B 1 26 ? 1.127 22.180 37.224 1.000 17.365 26 GLY B O 1
ATOM 3127 N N . GLU B 1 27 ? 0.781 23.202 39.227 1.000 17.528 27 GLU B N 1
ATOM 3128 C CA . GLU B 1 27 ? 2.093 22.817 39.804 1.000 17.804 27 GLU B CA 1
ATOM 3129 C C . GLU B 1 27 ? 2.137 21.289 39.896 1.000 15.331 27 GLU B C 1
ATOM 3130 O O . GLU B 1 27 ? 1.204 20.702 40.423 1.000 15.116 27 GLU B O 1
ATOM 3136 N N . ARG B 1 28 ? 3.203 20.672 39.424 1.000 15.209 28 ARG B N 1
ATOM 3137 C CA . ARG B 1 28 ? 3.390 19.204 39.537 1.000 14.810 28 ARG B CA 1
ATOM 3138 C C . ARG B 1 28 ? 3.973 18.876 40.916 1.000 14.680 28 ARG B C 1
ATOM 3139 O O . ARG B 1 28 ? 5.189 19.113 41.130 1.000 13.920 28 ARG B O 1
ATOM 3147 N N . VAL B 1 29 ? 3.187 18.205 41.765 1.000 14.214 29 VAL B N 1
ATOM 3148 C CA . VAL B 1 29 ? 3.544 17.947 43.194 1.000 14.158 29 VAL B CA 1
ATOM 3149 C C . VAL B 1 29 ? 3.525 16.441 43.442 1.000 14.228 29 VAL B C 1
ATOM 3150 O O . VAL B 1 29 ? 2.463 15.833 43.234 1.000 15.705 29 VAL B O 1
ATOM 3154 N N . LEU B 1 30 ? 4.625 15.916 43.985 1.000 14.069 30 LEU B N 1
ATOM 3155 C CA . LEU B 1 30 ? 4.782 14.498 44.393 1.000 13.979 30 LEU B CA 1
ATOM 3156 C C . LEU B 1 30 ? 4.814 14.443 45.925 1.000 13.883 30 LEU B C 1
ATOM 3157 O O . LEU B 1 30 ? 5.587 15.205 46.534 1.000 13.190 30 LEU B O 1
ATOM 3162 N N . VAL B 1 31 ? 3.823 13.784 46.515 1.000 13.662 31 VAL B N 1
ATOM 3163 C CA . VAL B 1 31 ? 3.707 13.631 47.992 1.000 13.284 31 VAL B CA 1
ATOM 3164 C C . VAL B 1 31 ? 4.324 12.291 48.392 1.000 14.416 31 VAL B C 1
ATOM 3165 O O . VAL B 1 31 ? 3.899 11.239 47.856 1.000 16.181 31 VAL B O 1
ATOM 3169 N N . PHE B 1 32 ? 5.275 12.340 49.320 1.000 14.026 32 PHE B N 1
ATOM 3170 C CA . PHE B 1 32 ? 5.836 11.159 50.012 1.000 14.689 32 PHE B CA 1
ATOM 3171 C C . PHE B 1 32 ? 5.261 11.146 51.415 1.000 15.135 32 PHE B C 1
ATOM 3172 O O . PHE B 1 32 ? 5.304 12.194 52.109 1.000 14.414 32 PHE B O 1
ATOM 3180 N N . SER B 1 33 ? 4.753 9.998 51.841 1.000 17.784 33 SER B N 1
ATOM 3181 C CA . SER B 1 33 ? 4.302 9.847 53.237 1.000 20.015 33 SER B CA 1
ATOM 3182 C C . SER B 1 33 ? 4.625 8.467 53.800 1.000 19.469 33 SER B C 1
ATOM 3183 O O . SER B 1 33 ? 4.723 7.473 53.053 1.000 21.273 33 SER B O 1
ATOM 3186 N N . SER B 1 34 ? 4.646 8.422 55.119 1.000 18.096 34 SER B N 1
ATOM 3187 C CA . SER B 1 34 ? 4.758 7.187 55.925 1.000 18.834 34 SER B CA 1
ATOM 3188 C C . SER B 1 34 ? 3.396 6.477 55.930 1.000 18.946 34 SER B C 1
ATOM 3189 O O . SER B 1 34 ? 2.357 7.170 55.800 1.000 16.577 34 SER B O 1
ATOM 3192 N N . LYS B 1 35 ? 3.368 5.214 56.339 1.000 21.117 35 LYS B N 1
ATOM 3193 C CA . LYS B 1 35 ? 2.084 4.486 56.499 1.000 24.488 35 LYS B CA 1
ATOM 3194 C C . LYS B 1 35 ? 1.230 5.174 57.576 1.000 21.945 35 LYS B C 1
ATOM 3195 O O . LYS B 1 35 ? 0.006 5.354 57.342 1.000 19.106 35 LYS B O 1
ATOM 3201 N N . SER B 1 36 ? 1.835 5.599 58.691 1.000 20.840 36 SER B N 1
ATOM 3202 C CA . SER B 1 36 ? 1.083 6.223 59.812 1.000 20.387 36 SER B CA 1
ATOM 3203 C C . SER B 1 36 ? 0.391 7.527 59.368 1.000 20.035 36 SER B C 1
ATOM 3204 O O . SER B 1 36 ? -0.784 7.716 59.732 1.000 17.566 36 SER B O 1
ATOM 3207 N N . MET B 1 37 ? 1.030 8.344 58.516 1.000 19.139 37 MET B N 1
ATOM 3208 C CA . MET B 1 37 ? 0.425 9.621 58.045 1.000 18.898 37 MET B CA 1
ATOM 3209 C C . MET B 1 37 ? -0.712 9.345 57.049 1.000 18.989 37 MET B C 1
ATOM 3210 O O . MET B 1 37 ? -1.678 10.141 57.025 1.000 17.023 37 MET B O 1
ATOM 3215 N N . ASP B 1 38 ? -0.660 8.209 56.349 1.000 19.480 38 ASP B N 1
ATOM 3216 C CA . ASP B 1 38 ? -1.780 7.713 55.502 1.000 21.449 38 ASP B CA 1
ATOM 3217 C C . ASP B 1 38 ? -2.938 7.251 56.399 1.000 20.370 38 ASP B C 1
ATOM 3218 O O . ASP B 1 38 ? -4.048 7.773 56.250 1.000 18.819 38 ASP B O 1
ATOM 3223 N N . ARG B 1 39 ? -2.663 6.338 57.328 1.000 22.234 39 ARG B N 1
ATOM 3224 C CA . ARG B 1 39 ? -3.694 5.668 58.170 1.000 25.091 39 ARG B CA 1
ATOM 3225 C C . ARG B 1 39 ? -4.421 6.700 59.051 1.000 24.141 39 ARG B C 1
ATOM 3226 O O . ARG B 1 39 ? -5.657 6.567 59.231 1.000 22.913 39 ARG B O 1
ATOM 3234 N N . LEU B 1 40 ? -3.704 7.707 59.553 1.000 23.258 40 LEU B N 1
ATOM 3235 C CA . LEU B 1 40 ? -4.270 8.741 60.459 1.000 23.767 40 LEU B CA 1
ATOM 3236 C C . LEU B 1 40 ? -4.937 9.876 59.669 1.000 24.090 40 LEU B C 1
ATOM 3237 O O . LEU B 1 40 ? -5.629 10.691 60.310 1.000 25.851 40 LEU B O 1
ATOM 3242 N N . GLY B 1 41 ? -4.841 9.876 58.333 1.000 21.695 41 GLY B N 1
ATOM 3243 C CA . GLY B 1 41 ? -5.672 10.729 57.457 1.000 20.523 41 GLY B CA 1
ATOM 3244 C C . GLY B 1 41 ? -5.018 12.070 57.128 1.000 19.862 41 GLY B C 1
ATOM 3245 O O . GLY B 1 41 ? -5.659 12.888 56.448 1.000 16.439 41 GLY B O 1
ATOM 3246 N N . PHE B 1 42 ? -3.741 12.252 57.485 1.000 18.184 42 PHE B N 1
ATOM 3247 C CA . PHE B 1 42 ? -2.961 13.478 57.173 1.000 18.587 42 PHE B CA 1
ATOM 3248 C C . PHE B 1 42 ? -2.618 13.512 55.678 1.000 18.288 42 PHE B C 1
ATOM 3249 O O . PHE B 1 42 ? -2.681 14.591 55.088 1.000 19.750 42 PHE B O 1
ATOM 3257 N N . LEU B 1 43 ? -2.392 12.351 55.054 1.000 18.111 43 LEU B N 1
ATOM 3258 C CA . LEU B 1 43 ? -2.160 12.272 53.589 1.000 17.814 43 LEU B CA 1
ATOM 3259 C C . LEU B 1 43 ? -3.424 12.746 52.859 1.000 18.570 43 LEU B C 1
ATOM 3260 O O . LEU B 1 43 ? -3.315 13.641 51.986 1.000 16.986 43 LEU B O 1
ATOM 3265 N N . LYS B 1 44 ? -4.604 12.302 53.300 1.000 18.848 44 LYS B N 1
ATOM 3266 C CA . LYS B 1 44 ? -5.880 12.716 52.654 1.000 20.202 44 LYS B CA 1
ATOM 3267 C C . LYS B 1 44 ? -6.052 14.230 52.814 1.000 17.791 44 LYS B C 1
ATOM 3268 O O . LYS B 1 44 ? -6.467 14.890 51.860 1.000 18.068 44 LYS B O 1
ATOM 3274 N N . GLU B 1 45 ? -5.704 14.771 53.973 1.000 17.569 45 GLU B N 1
ATOM 3275 C CA . GLU B 1 45 ? -5.801 16.230 54.221 1.000 17.482 45 GLU B CA 1
ATOM 3276 C C . GLU B 1 45 ? -4.907 16.971 53.217 1.000 14.732 45 GLU B C 1
ATOM 3277 O O . GLU B 1 45 ? -5.390 17.956 52.607 1.000 13.269 45 GLU B O 1
ATOM 3283 N N . VAL B 1 46 ? -3.672 16.490 53.001 1.000 12.770 46 VAL B N 1
ATOM 3284 C CA . VAL B 1 46 ? -2.710 17.099 52.041 1.000 12.856 46 VAL B CA 1
ATOM 3285 C C . VAL B 1 46 ? -3.262 16.982 50.614 1.000 13.085 46 VAL B C 1
ATOM 3286 O O . VAL B 1 46 ? -3.214 17.988 49.879 1.000 12.791 46 VAL B O 1
ATOM 3290 N N . ILE B 1 47 ? -3.695 15.798 50.196 1.000 13.904 47 ILE B N 1
ATOM 3291 C CA . ILE B 1 47 ? -4.260 15.608 48.825 1.000 16.169 47 ILE B CA 1
ATOM 3292 C C . ILE B 1 47 ? -5.427 16.599 48.633 1.000 16.431 47 ILE B C 1
ATOM 3293 O O . ILE B 1 47 ? -5.511 17.191 47.549 1.000 14.908 47 ILE B O 1
ATOM 3298 N N . ASP B 1 48 ? -6.277 16.771 49.652 1.000 18.179 48 ASP B N 1
ATOM 3299 C CA . ASP B 1 48 ? -7.480 17.649 49.604 1.000 19.163 48 ASP B CA 1
ATOM 3300 C C . ASP B 1 48 ? -7.059 19.106 49.382 1.000 18.639 48 ASP B C 1
ATOM 3301 O O . ASP B 1 48 ? -7.726 19.783 48.573 1.000 18.191 48 ASP B O 1
ATOM 3306 N N . TYR B 1 49 ? -5.972 19.561 50.024 1.000 18.261 49 TYR B N 1
ATOM 3307 C CA . TYR B 1 49 ? -5.382 20.914 49.832 1.000 18.114 49 TYR B CA 1
ATOM 3308 C C . TYR B 1 49 ? -4.861 21.062 48.405 1.000 17.739 49 TYR B C 1
ATOM 3309 O O . TYR B 1 49 ? -5.112 22.118 47.814 1.000 18.258 49 TYR B O 1
ATOM 3318 N N . LEU B 1 50 ? -4.125 20.062 47.903 1.000 17.332 50 LEU B N 1
ATOM 3319 C CA . LEU B 1 50 ? -3.560 20.069 46.518 1.000 17.627 50 LEU B CA 1
ATOM 3320 C C . LEU B 1 50 ? -4.700 20.129 45.483 1.000 17.011 50 LEU B C 1
ATOM 3321 O O . LEU B 1 50 ? -4.639 20.976 44.566 1.000 16.075 50 LEU B O 1
ATOM 3326 N N . ASP B 1 51 ? -5.784 19.399 45.729 1.000 18.566 51 ASP B N 1
ATOM 3327 C CA . ASP B 1 51 ? -7.019 19.413 44.894 1.000 20.279 51 ASP B CA 1
ATOM 3328 C C . ASP B 1 51 ? -7.584 20.840 44.882 1.000 21.152 51 ASP B C 1
ATOM 3329 O O . ASP B 1 51 ? -7.794 21.381 43.789 1.000 20.061 51 ASP B O 1
ATOM 3334 N N . GLU B 1 52 ? -7.725 21.446 46.063 1.000 21.273 52 GLU B N 1
ATOM 3335 C CA . GLU B 1 52 ? -8.267 22.824 46.235 1.000 24.185 52 GLU B CA 1
ATOM 3336 C C . GLU B 1 52 ? -7.353 23.824 45.517 1.000 22.866 52 GLU B C 1
ATOM 3337 O O . GLU B 1 52 ? -7.904 24.704 44.845 1.000 20.666 52 GLU B O 1
ATOM 3343 N N . ALA B 1 53 ? -6.034 23.588 45.516 1.000 19.937 53 ALA B N 1
ATOM 3344 C CA . ALA B 1 53 ? -5.031 24.448 44.839 1.000 19.643 53 ALA B CA 1
ATOM 3345 C C . ALA B 1 53 ? -5.052 24.232 43.316 1.000 19.753 53 ALA B C 1
ATOM 3346 O O . ALA B 1 53 ? -4.424 25.046 42.617 1.000 18.851 53 ALA B O 1
ATOM 3348 N N . GLY B 1 54 ? -5.714 23.181 42.811 1.000 18.644 54 GLY B N 1
ATOM 3349 C CA . GLY B 1 54 ? -5.744 22.892 41.361 1.000 20.199 54 GLY B CA 1
ATOM 3350 C C . GLY B 1 54 ? -4.401 22.389 40.864 1.000 20.135 54 GLY B C 1
ATOM 3351 O O . GLY B 1 54 ? -4.064 22.594 39.673 1.000 19.493 54 GLY B O 1
ATOM 3352 N N . ALA B 1 55 ? -3.667 21.689 41.732 1.000 19.303 55 ALA B N 1
ATOM 3353 C CA . ALA B 1 55 ? -2.322 21.156 41.431 1.000 18.789 55 ALA B CA 1
ATOM 3354 C C . ALA B 1 55 ? -2.446 19.866 40.610 1.000 18.145 55 ALA B C 1
ATOM 3355 O O . ALA B 1 55 ? -3.573 19.280 40.498 1.000 16.763 55 ALA B O 1
ATOM 3357 N N . THR B 1 56 ? -1.334 19.491 39.984 1.000 17.006 56 THR B N 1
ATOM 3358 C CA . THR B 1 56 ? -1.152 18.186 39.306 1.000 17.453 56 THR B CA 1
ATOM 3359 C C . THR B 1 56 ? -0.326 17.306 40.231 1.000 16.626 56 THR B C 1
ATOM 3360 O O . THR B 1 56 ? 0.872 17.619 40.394 1.000 16.350 56 THR B O 1
ATOM 3364 N N . TYR B 1 57 ? -0.931 16.313 40.880 1.000 17.114 57 TYR B N 1
ATOM 3365 C CA . TYR B 1 57 ? -0.259 15.617 42.005 1.000 17.411 57 TYR B CA 1
ATOM 3366 C C . TYR B 1 57 ? -0.347 14.107 41.840 1.000 17.696 57 TYR B C 1
ATOM 3367 O O . TYR B 1 57 ? -1.307 13.561 41.255 1.000 18.583 57 TYR B O 1
ATOM 3376 N N . GLU B 1 58 ? 0.537 13.478 42.591 1.000 17.661 58 GLU B N 1
ATOM 3377 C CA . GLU B 1 58 ? 0.690 12.019 42.726 1.000 18.713 58 GLU B CA 1
ATOM 3378 C C . GLU B 1 58 ? 1.190 11.751 44.150 1.000 17.325 58 GLU B C 1
ATOM 3379 O O . GLU B 1 58 ? 1.825 12.638 44.751 1.000 13.990 58 GLU B O 1
ATOM 3385 N N . SER B 1 59 ? 0.784 10.633 44.727 1.000 17.294 59 SER B N 1
ATOM 3386 C CA . SER B 1 59 ? 1.168 10.268 46.104 1.000 18.880 59 SER B CA 1
ATOM 3387 C C . SER B 1 59 ? 1.945 8.955 46.065 1.000 19.587 59 SER B C 1
ATOM 3388 O O . SER B 1 59 ? 1.453 7.990 45.440 1.000 18.900 59 SER B O 1
ATOM 3391 N N . ILE B 1 60 ? 3.078 8.911 46.763 1.000 18.376 60 ILE B N 1
ATOM 3392 C CA . ILE B 1 60 ? 3.844 7.665 47.037 1.000 19.187 60 ILE B CA 1
ATOM 3393 C C . ILE B 1 60 ? 3.874 7.471 48.557 1.000 19.209 60 ILE B C 1
ATOM 3394 O O . ILE B 1 60 ? 4.370 8.353 49.259 1.000 17.298 60 ILE B O 1
ATOM 3399 N N . THR B 1 61 ? 3.386 6.338 49.038 1.000 20.096 61 THR B N 1
ATOM 3400 C CA . THR B 1 61 ? 3.207 6.093 50.489 1.000 23.611 61 THR B CA 1
ATOM 3401 C C . THR B 1 61 ? 3.919 4.791 50.839 1.000 25.021 61 THR B C 1
ATOM 3402 O O . THR B 1 61 ? 4.508 4.187 49.923 1.000 23.884 61 THR B O 1
ATOM 3406 N N . GLY B 1 62 ? 3.875 4.405 52.116 1.000 28.585 62 GLY B N 1
ATOM 3407 C CA . GLY B 1 62 ? 4.473 3.153 52.616 1.000 31.308 62 GLY B CA 1
ATOM 3408 C C . GLY B 1 62 ? 5.988 3.241 52.624 1.000 31.354 62 GLY B C 1
ATOM 3409 O O . GLY B 1 62 ? 6.634 2.235 52.337 1.000 35.067 62 GLY B O 1
ATOM 3410 N N . LEU B 1 63 ? 6.531 4.438 52.854 1.000 32.178 63 LEU B N 1
ATOM 3411 C CA . LEU B 1 63 ? 7.999 4.684 52.857 1.000 32.565 63 LEU B CA 1
ATOM 3412 C C . LEU B 1 63 ? 8.609 4.067 54.116 1.000 35.131 63 LEU B C 1
ATOM 3413 O O . LEU B 1 63 ? 8.120 4.298 55.224 1.000 37.204 63 LEU B O 1
ATOM 3418 N N . PRO B 1 64 ? 9.715 3.297 53.970 1.000 35.050 64 PRO B N 1
ATOM 3419 C CA . PRO B 1 64 ? 10.369 2.636 55.106 1.000 34.514 64 PRO B CA 1
ATOM 3420 C C . PRO B 1 64 ? 11.032 3.634 56.070 1.000 33.716 64 PRO B C 1
ATOM 3421 O O . PRO B 1 64 ? 11.541 4.635 55.596 1.000 31.261 64 PRO B O 1
ATOM 3425 N N . SER B 1 65 ? 11.078 3.329 57.374 1.000 31.284 65 SER B N 1
ATOM 3426 C CA . SER B 1 65 ? 11.964 4.043 58.337 1.000 31.963 65 SER B CA 1
ATOM 3427 C C . SER B 1 65 ? 13.392 3.496 58.212 1.000 30.635 65 SER B C 1
ATOM 3428 O O . SER B 1 65 ? 13.583 2.471 57.522 1.000 27.676 65 SER B O 1
ATOM 3431 N N . GLU B 1 66 ? 14.375 4.297 58.626 1.000 31.369 66 GLU B N 1
ATOM 3432 C CA . GLU B 1 66 ? 15.834 4.020 58.456 1.000 34.046 66 GLU B CA 1
ATOM 3433 C C . GLU B 1 66 ? 16.095 3.592 57.006 1.000 31.070 66 GLU B C 1
ATOM 3434 O O . GLU B 1 66 ? 16.337 2.422 56.716 1.000 33.624 66 GLU B O 1
ATOM 3440 N N . PRO B 1 67 ? 15.950 4.526 56.034 1.000 26.987 67 PRO B N 1
ATOM 3441 C CA . PRO B 1 67 ? 16.067 4.205 54.614 1.000 25.147 67 PRO B CA 1
ATOM 3442 C C . PRO B 1 67 ? 17.510 3.977 54.147 1.000 22.376 67 PRO B C 1
ATOM 3443 O O . PRO B 1 67 ? 18.439 4.515 54.746 1.000 19.570 67 PRO B O 1
ATOM 3447 N N . SER B 1 68 ? 17.640 3.160 53.105 1.000 22.826 68 SER B N 1
ATOM 3448 C CA . SER B 1 68 ? 18.915 2.744 52.464 1.000 23.953 68 SER B CA 1
ATOM 3449 C C . SER B 1 68 ? 19.013 3.424 51.101 1.000 22.583 68 SER B C 1
ATOM 3450 O O . SER B 1 68 ? 17.954 3.822 50.577 1.000 22.311 68 SER B O 1
ATOM 3453 N N . ILE B 1 69 ? 20.170 3.314 50.446 1.000 22.062 69 ILE B N 1
ATOM 3454 C CA . ILE B 1 69 ? 20.351 3.774 49.039 1.000 22.376 69 ILE B CA 1
ATOM 3455 C C . ILE B 1 69 ? 19.512 2.904 48.096 1.000 24.941 69 ILE B C 1
ATOM 3456 O O . ILE B 1 69 ? 19.001 3.462 47.098 1.000 23.554 69 ILE B O 1
ATOM 3461 N N . GLU B 1 70 ? 19.330 1.612 48.412 1.000 26.727 70 GLU B N 1
ATOM 3462 C CA . GLU B 1 70 ? 18.492 0.688 47.596 1.000 27.630 70 GLU B CA 1
ATOM 3463 C C . GLU B 1 70 ? 17.031 1.160 47.646 1.000 26.155 70 GLU B C 1
ATOM 3464 O O . GLU B 1 70 ? 16.417 1.238 46.577 1.000 27.473 70 GLU B O 1
ATOM 3470 N N . ASN B 1 71 ? 16.545 1.563 48.824 1.000 24.347 71 ASN B N 1
ATOM 3471 C CA . ASN B 1 71 ? 15.200 2.173 49.032 1.000 26.092 71 ASN B CA 1
ATOM 3472 C C . ASN B 1 71 ? 15.013 3.345 48.067 1.000 26.302 71 ASN B C 1
ATOM 3473 O O . ASN B 1 71 ? 13.941 3.435 47.442 1.000 27.043 71 ASN B O 1
ATOM 3478 N N . VAL B 1 72 ? 16.017 4.225 47.990 1.000 25.671 72 VAL B N 1
ATOM 3479 C CA . VAL B 1 72 ? 15.960 5.513 47.239 1.000 23.296 72 VAL B CA 1
ATOM 3480 C C . VAL B 1 72 ? 15.988 5.206 45.737 1.000 24.636 72 VAL B C 1
ATOM 3481 O O . VAL B 1 72 ? 15.153 5.758 44.987 1.000 24.120 72 VAL B O 1
ATOM 3485 N N . GLU B 1 73 ? 16.838 4.268 45.329 1.000 25.952 73 GLU B N 1
ATOM 3486 C CA . GLU B 1 73 ? 17.013 3.898 43.896 1.000 30.075 73 GLU B CA 1
ATOM 3487 C C . GLU B 1 73 ? 15.725 3.241 43.371 1.000 29.013 73 GLU B C 1
ATOM 3488 O O . GLU B 1 73 ? 15.337 3.555 42.239 1.000 26.061 73 GLU B O 1
ATOM 3494 N N . GLU B 1 74 ? 15.038 2.467 44.214 1.000 30.202 74 GLU B N 1
ATOM 3495 C CA . GLU B 1 74 ? 13.771 1.758 43.868 1.000 33.113 74 GLU B CA 1
ATOM 3496 C C . GLU B 1 74 ? 12.659 2.787 43.583 1.000 31.600 74 GLU B C 1
ATOM 3497 O O . GLU B 1 74 ? 11.836 2.511 42.690 1.000 30.662 74 GLU B O 1
ATOM 3503 N N . LEU B 1 75 ? 12.701 3.975 44.207 1.000 27.088 75 LEU B N 1
ATOM 3504 C CA . LEU B 1 75 ? 11.659 5.036 44.059 1.000 25.893 75 LEU B CA 1
ATOM 3505 C C . LEU B 1 75 ? 12.015 6.020 42.935 1.000 22.428 75 LEU B C 1
ATOM 3506 O O . LEU B 1 75 ? 11.074 6.651 42.385 1.000 20.836 75 LEU B O 1
ATOM 3511 N N . LEU B 1 76 ? 13.301 6.167 42.608 1.000 21.986 76 LEU B N 1
ATOM 3512 C CA . LEU B 1 76 ? 13.802 7.219 41.674 1.000 22.810 76 LEU B CA 1
ATOM 3513 C C . LEU B 1 76 ? 13.046 7.153 40.344 1.000 23.324 76 LEU B C 1
ATOM 3514 O O . LEU B 1 76 ? 12.622 8.179 39.820 1.000 24.503 76 LEU B O 1
ATOM 3519 N N . PRO B 1 77 ? 12.833 5.961 39.745 1.000 22.881 77 PRO B N 1
ATOM 3520 C CA . PRO B 1 77 ? 12.170 5.885 38.440 1.000 23.388 77 PRO B CA 1
ATOM 3521 C C . PRO B 1 77 ? 10.731 6.441 38.471 1.000 22.683 77 PRO B C 1
ATOM 3522 O O . PRO B 1 77 ? 10.354 7.136 37.527 1.000 20.699 77 PRO B O 1
ATOM 3526 N N . LYS B 1 78 ? 10.017 6.274 39.592 1.000 22.741 78 LYS B N 1
ATOM 3527 C CA . LYS B 1 78 ? 8.637 6.808 39.789 1.000 24.095 78 LYS B CA 1
ATOM 3528 C C . LYS B 1 78 ? 8.666 8.345 39.839 1.000 22.784 78 LYS B C 1
ATOM 3529 O O . LYS B 1 78 ? 7.798 8.989 39.212 1.000 23.573 78 LYS B O 1
ATOM 3535 N N . VAL B 1 79 ? 9.674 8.919 40.494 1.000 20.552 79 VAL B N 1
ATOM 3536 C CA . VAL B 1 79 ? 9.906 10.392 40.524 1.000 18.950 79 VAL B CA 1
ATOM 3537 C C . VAL B 1 79 ? 10.129 10.887 39.089 1.000 19.156 79 VAL B C 1
ATOM 3538 O O . VAL B 1 79 ? 9.432 11.813 38.680 1.000 18.648 79 VAL B O 1
ATOM 3542 N N . LYS B 1 80 ? 11.068 10.286 38.352 1.000 20.814 80 LYS B N 1
ATOM 3543 C CA . LYS B 1 80 ? 11.388 10.677 36.947 1.000 22.108 80 LYS B CA 1
ATOM 3544 C C . LYS B 1 80 ? 10.148 10.551 36.052 1.000 23.176 80 LYS B C 1
ATOM 3545 O O . LYS B 1 80 ? 9.945 11.444 35.171 1.000 22.981 80 LYS B O 1
ATOM 3551 N N . ASP B 1 81 ? 9.369 9.480 36.238 1.000 23.057 81 ASP B N 1
ATOM 3552 C CA . ASP B 1 81 ? 8.131 9.197 35.464 1.000 25.187 81 ASP B CA 1
ATOM 3553 C C . ASP B 1 81 ? 7.154 10.378 35.589 1.0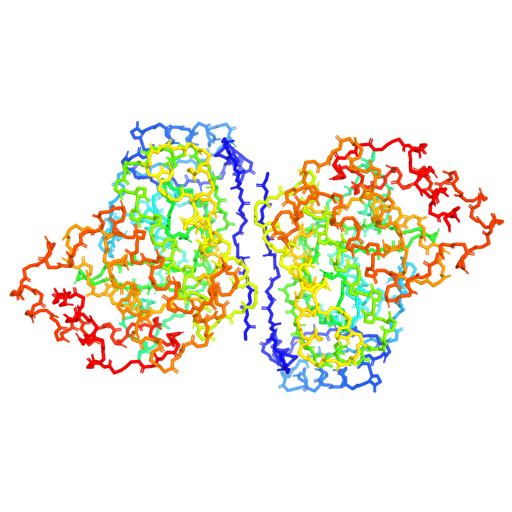00 24.359 81 ASP B C 1
ATOM 3554 O O . ASP B 1 81 ? 6.400 10.627 34.626 1.000 24.208 81 ASP B O 1
ATOM 3559 N N . PHE B 1 82 ? 7.029 10.959 36.785 1.000 20.705 82 PHE B N 1
ATOM 3560 C CA . PHE B 1 82 ? 5.955 11.926 37.121 1.000 19.330 82 PHE B CA 1
ATOM 3561 C C . PHE B 1 82 ? 6.419 13.347 36.785 1.000 19.133 82 PHE B C 1
ATOM 3562 O O . PHE B 1 82 ? 5.574 14.257 36.688 1.000 17.389 82 PHE B O 1
ATOM 3570 N N . SER B 1 83 ? 7.734 13.579 36.797 1.000 19.733 83 SER B N 1
ATOM 3571 C CA . SER B 1 83 ? 8.354 14.876 36.413 1.000 20.726 83 SER B CA 1
ATOM 3572 C C . SER B 1 83 ? 7.869 15.998 37.333 1.000 19.351 83 SER B C 1
ATOM 3573 O O . SER B 1 83 ? 7.421 17.051 36.878 1.000 18.721 83 SER B O 1
ATOM 3576 N N . PRO B 1 84 ? 7.962 15.821 38.670 1.000 17.776 84 PRO B N 1
ATOM 3577 C CA . PRO B 1 84 ? 7.482 16.826 39.621 1.000 17.428 84 PRO B CA 1
ATOM 3578 C C . PRO B 1 84 ? 8.319 18.118 39.641 1.000 17.624 84 PRO B C 1
ATOM 3579 O O . PRO B 1 84 ? 9.502 18.069 39.297 1.000 16.668 84 PRO B O 1
ATOM 3583 N N . GLU B 1 85 ? 7.690 19.234 40.032 1.000 15.963 85 GLU B N 1
ATOM 3584 C CA . GLU B 1 85 ? 8.360 20.524 40.349 1.000 17.853 85 GLU B CA 1
ATOM 3585 C C . GLU B 1 85 ? 8.598 20.633 41.860 1.000 17.644 85 GLU B C 1
ATOM 3586 O O . GLU B 1 85 ? 9.534 21.349 42.258 1.000 15.456 85 GLU B O 1
ATOM 3592 N N . THR B 1 86 ? 7.782 19.926 42.645 1.000 16.432 86 THR B N 1
ATOM 3593 C CA . THR B 1 86 ? 7.642 20.088 44.112 1.000 15.427 86 THR B CA 1
ATOM 3594 C C . THR B 1 86 ? 7.469 18.718 44.771 1.000 16.197 86 THR B C 1
ATOM 3595 O O . THR B 1 86 ? 6.667 17.897 44.256 1.000 16.373 86 THR B O 1
ATOM 3599 N N . PHE B 1 87 ? 8.203 18.492 45.869 1.000 14.874 87 PHE B N 1
ATOM 3600 C CA . PHE B 1 87 ? 7.998 17.377 46.822 1.000 13.998 87 PHE B CA 1
ATOM 3601 C C . PHE B 1 87 ? 7.308 17.897 48.082 1.000 13.434 87 PHE B C 1
ATOM 3602 O O . PHE B 1 87 ? 7.722 18.953 48.617 1.000 13.083 87 PHE B O 1
ATOM 3610 N N . ILE B 1 88 ? 6.397 17.099 48.621 1.000 13.759 88 ILE B N 1
ATOM 3611 C CA . ILE B 1 88 ? 5.917 17.226 50.026 1.000 13.628 88 ILE B CA 1
ATOM 3612 C C . ILE B 1 88 ? 6.302 15.956 50.776 1.000 15.098 88 ILE B C 1
ATOM 3613 O O . ILE B 1 88 ? 5.946 14.858 50.297 1.000 17.039 88 ILE B O 1
ATOM 3618 N N . ALA B 1 89 ? 7.116 16.100 51.820 1.000 13.812 89 ALA B N 1
ATOM 3619 C CA . ALA B 1 89 ? 7.567 14.987 52.678 1.000 13.279 89 ALA B CA 1
ATOM 3620 C C . ALA B 1 89 ? 6.726 15.021 53.951 1.000 14.843 89 ALA B C 1
ATOM 3621 O O . ALA B 1 89 ? 6.861 16.009 54.715 1.000 16.906 89 ALA B O 1
ATOM 3623 N N . LEU B 1 90 ? 5.795 14.071 54.061 1.000 14.172 90 LEU B N 1
ATOM 3624 C CA . LEU B 1 90 ? 4.805 13.961 55.163 1.000 15.848 90 LEU B CA 1
ATOM 3625 C C . LEU B 1 90 ? 5.135 12.728 56.014 1.000 14.275 90 LEU B C 1
ATOM 3626 O O . LEU B 1 90 ? 4.841 11.594 55.583 1.000 16.753 90 LEU B O 1
ATOM 3631 N N . GLY B 1 91 ? 5.743 12.942 57.181 1.000 14.795 91 GLY B N 1
ATOM 3632 C CA . GLY B 1 91 ? 6.193 11.864 58.085 1.000 14.926 91 GLY B CA 1
ATOM 3633 C C . GLY B 1 91 ? 7.443 12.234 58.866 1.000 15.031 91 GLY B C 1
ATOM 3634 O O . GLY B 1 91 ? 7.741 13.457 59.026 1.000 13.097 91 GLY B O 1
ATOM 3635 N N . GLY B 1 92 ? 8.138 11.221 59.379 1.000 14.856 92 GLY B N 1
ATOM 3636 C CA . GLY B 1 92 ? 9.297 11.407 60.276 1.000 15.679 92 GLY B CA 1
ATOM 3637 C C . GLY B 1 92 ? 10.538 11.838 59.514 1.000 14.722 92 GLY B C 1
ATOM 3638 O O . GLY B 1 92 ? 10.463 11.983 58.264 1.000 14.244 92 GLY B O 1
ATOM 3639 N N . GLY B 1 93 ? 11.666 11.963 60.224 1.000 14.831 93 GLY B N 1
ATOM 3640 C CA . GLY B 1 93 ? 13.000 12.179 59.630 1.000 15.866 93 GLY B CA 1
ATOM 3641 C C . GLY B 1 93 ? 13.259 11.244 58.457 1.000 16.403 93 GLY B C 1
ATOM 3642 O O . GLY B 1 93 ? 13.933 11.673 57.508 1.000 15.623 93 GLY B O 1
ATOM 3643 N N . SER B 1 94 ? 12.773 9.999 58.534 1.000 17.190 94 SER B N 1
ATOM 3644 C CA . SER B 1 94 ? 12.983 8.945 57.509 1.000 17.027 94 SER B CA 1
ATOM 3645 C C . SER B 1 94 ? 12.396 9.414 56.179 1.000 15.019 94 SER B C 1
ATOM 3646 O O . SER B 1 94 ? 13.070 9.269 55.148 1.000 14.436 94 SER B O 1
ATOM 3649 N N . VAL B 1 95 ? 11.166 9.924 56.209 1.000 14.296 95 VAL B N 1
ATOM 3650 C CA . VAL B 1 95 ? 10.417 10.367 54.997 1.000 13.835 95 VAL B CA 1
ATOM 3651 C C . VAL B 1 95 ? 11.081 11.623 54.420 1.000 13.547 95 VAL B C 1
ATOM 3652 O O . VAL B 1 95 ? 11.212 11.712 53.176 1.000 14.994 95 VAL B O 1
ATOM 3656 N N . ILE B 1 96 ? 11.471 12.577 55.267 1.000 12.647 96 ILE B N 1
ATOM 3657 C CA . ILE B 1 96 ? 12.120 13.831 54.799 1.000 12.559 96 ILE B CA 1
ATOM 3658 C C . ILE B 1 96 ? 13.508 13.483 54.228 1.000 13.226 96 ILE B C 1
ATOM 3659 O O . ILE B 1 96 ? 13.828 13.942 53.112 1.000 13.007 96 ILE B O 1
ATOM 3664 N N . ASP B 1 97 ? 14.208 12.549 54.856 1.000 14.134 97 ASP B N 1
ATOM 3665 C CA . ASP B 1 97 ? 15.565 12.116 54.419 1.000 16.500 97 ASP B CA 1
ATOM 3666 C C . ASP B 1 97 ? 15.487 11.418 53.057 1.000 16.322 97 ASP B C 1
ATOM 3667 O O . ASP B 1 97 ? 16.322 11.749 52.190 1.000 16.699 97 ASP B O 1
ATOM 3672 N N . ILE B 1 98 ? 14.486 10.564 52.843 1.000 16.872 98 ILE B N 1
ATOM 3673 C CA . ILE B 1 98 ? 14.239 9.889 51.534 1.000 16.765 98 ILE B CA 1
ATOM 3674 C C . ILE B 1 98 ? 13.988 10.972 50.480 1.000 15.688 98 ILE B C 1
ATOM 3675 O O . ILE B 1 98 ? 14.486 10.831 49.357 1.000 15.434 98 ILE B O 1
ATOM 3680 N N . SER B 1 99 ? 13.107 11.922 50.796 1.000 15.033 99 SER B N 1
ATOM 3681 C CA . SER B 1 99 ? 12.711 13.046 49.907 1.000 15.343 99 SER B CA 1
ATOM 3682 C C . SER B 1 99 ? 13.945 13.869 49.519 1.000 13.382 99 SER B C 1
ATOM 3683 O O . SER B 1 99 ? 14.096 14.216 48.328 1.000 12.071 99 SER B O 1
ATOM 3686 N N . LYS B 1 100 ? 14.838 14.101 50.477 1.000 12.243 100 LYS B N 1
ATOM 3687 C CA . LYS B 1 100 ? 16.096 14.866 50.251 1.000 12.773 100 LYS B CA 1
ATOM 3688 C C . LYS B 1 100 ? 17.031 14.079 49.317 1.000 12.994 100 LYS B C 1
ATOM 3689 O O . LYS B 1 100 ? 17.584 14.696 48.375 1.000 12.470 100 LYS B O 1
ATOM 3695 N N . ALA B 1 101 ? 17.212 12.775 49.546 1.000 13.444 101 ALA B N 1
ATOM 3696 C CA . ALA B 1 101 ? 18.086 11.933 48.698 1.000 13.666 101 ALA B CA 1
ATOM 3697 C C . ALA B 1 101 ? 17.516 11.889 47.273 1.000 14.273 101 ALA B C 1
ATOM 3698 O O . ALA B 1 101 ? 18.311 12.024 46.300 1.000 14.361 101 ALA B O 1
ATOM 3700 N N . LEU B 1 102 ? 16.199 11.725 47.124 1.000 13.631 102 LEU B N 1
ATOM 3701 C CA . LEU B 1 102 ? 15.555 11.722 45.784 1.000 14.311 102 LEU B CA 1
ATOM 3702 C C . LEU B 1 102 ? 15.730 13.080 45.091 1.000 13.578 102 LEU B C 1
ATOM 3703 O O . LEU B 1 102 ? 15.938 13.093 43.873 1.000 13.878 102 LEU B O 1
ATOM 3708 N N . LYS B 1 103 ? 15.637 14.187 45.825 1.000 13.543 103 LYS B N 1
ATOM 3709 C CA . LYS B 1 103 ? 15.835 15.536 45.240 1.000 13.920 103 LYS B CA 1
ATOM 3710 C C . LYS B 1 103 ? 17.252 15.650 44.645 1.000 15.006 103 LYS B C 1
ATOM 3711 O O . LYS B 1 103 ? 17.380 16.106 43.493 1.000 15.726 103 LYS B O 1
ATOM 3717 N N . VAL B 1 104 ? 18.266 15.089 45.299 1.000 16.219 104 VAL B N 1
ATOM 3718 C CA . VAL B 1 104 ? 19.656 15.078 44.746 1.000 18.589 104 VAL B CA 1
ATOM 3719 C C . VAL B 1 104 ? 19.669 14.352 43.391 1.000 17.497 104 VAL B C 1
ATOM 3720 O O . VAL B 1 104 ? 20.080 14.968 42.401 1.000 17.817 104 VAL B O 1
ATOM 3724 N N . PHE B 1 105 ? 19.224 13.095 43.373 1.000 18.897 105 PHE B N 1
ATOM 3725 C CA . PHE B 1 105 ? 19.401 12.143 42.250 1.000 20.132 105 PHE B CA 1
ATOM 3726 C C . PHE B 1 105 ? 18.426 12.475 41.115 1.000 20.484 105 PHE B C 1
ATOM 3727 O O . PHE B 1 105 ? 18.771 12.229 39.945 1.000 19.154 105 PHE B O 1
ATOM 3735 N N . TYR B 1 106 ? 17.312 13.143 41.434 1.000 20.340 106 TYR B N 1
ATOM 3736 C CA . TYR B 1 106 ? 16.359 13.689 40.434 1.000 18.124 106 TYR B CA 1
ATOM 3737 C C . TYR B 1 106 ? 16.936 14.956 39.784 1.000 18.908 106 TYR B C 1
ATOM 3738 O O . TYR B 1 106 ? 16.825 15.081 38.547 1.000 20.676 106 TYR B O 1
ATOM 3747 N N . ASP B 1 107 ? 17.455 15.895 40.585 1.000 17.907 107 ASP B N 1
ATOM 3748 C CA . ASP B 1 107 ? 17.871 17.248 40.136 1.000 18.045 107 ASP B CA 1
ATOM 3749 C C . ASP B 1 107 ? 19.281 17.204 39.540 1.000 18.450 107 ASP B C 1
ATOM 3750 O O . ASP B 1 107 ? 19.536 18.002 38.642 1.000 18.929 107 ASP B O 1
ATOM 3755 N N . ALA B 1 108 ? 20.120 16.245 39.945 1.000 19.462 108 ALA B N 1
ATOM 3756 C CA . ALA B 1 108 ? 21.528 16.115 39.494 1.000 19.781 108 ALA B CA 1
ATOM 3757 C C . ALA B 1 108 ? 21.784 14.669 39.084 1.000 20.962 108 ALA B C 1
ATOM 3758 O O . ALA B 1 108 ? 22.539 13.949 39.750 1.000 20.860 108 ALA B O 1
ATOM 3760 N N . PRO B 1 109 ? 21.139 14.212 37.980 1.000 23.353 109 PRO B N 1
ATOM 3761 C CA . PRO B 1 109 ? 21.165 12.802 37.594 1.000 24.244 109 PRO B CA 1
ATOM 3762 C C . PRO B 1 109 ? 22.566 12.326 37.171 1.000 25.228 109 PRO B C 1
ATOM 3763 O O . PRO B 1 109 ? 22.718 11.141 36.968 1.000 26.712 109 PRO B O 1
ATOM 3767 N N . GLU B 1 110 ? 23.530 13.246 37.032 1.000 25.004 110 GLU B N 1
ATOM 3768 C CA . GLU B 1 110 ? 24.959 12.932 36.723 1.000 27.777 110 GLU B CA 1
ATOM 3769 C C . GLU B 1 110 ? 25.711 12.483 37.989 1.000 26.159 110 GLU B C 1
ATOM 3770 O O . GLU B 1 110 ? 26.893 12.097 37.862 1.000 25.174 110 GLU B O 1
ATOM 3776 N N . LEU B 1 111 ? 25.145 12.723 39.177 1.000 23.148 111 LEU B N 1
ATOM 3777 C CA . LEU B 1 111 ? 25.785 12.389 40.474 1.000 23.684 111 LEU B CA 1
ATOM 3778 C C . LEU B 1 111 ? 25.160 11.106 41.038 1.000 22.722 111 LEU B C 1
ATOM 3779 O O . LEU B 1 111 ? 23.942 10.930 40.905 1.000 21.890 111 LEU B O 1
ATOM 3784 N N . ASP B 1 112 ? 26.006 10.144 41.418 1.000 21.530 112 ASP B N 1
ATOM 3785 C CA . ASP B 1 112 ? 25.586 8.915 42.140 1.000 20.271 112 ASP B CA 1
ATOM 3786 C C . ASP B 1 112 ? 25.842 9.128 43.637 1.000 18.272 112 ASP B C 1
ATOM 3787 O O . ASP B 1 112 ? 26.604 10.039 44.002 1.000 16.474 112 ASP B O 1
ATOM 3792 N N . PHE B 1 113 ? 25.191 8.325 44.474 1.000 19.005 113 PHE B N 1
ATOM 3793 C CA . PHE B 1 113 ? 25.412 8.262 45.942 1.000 18.607 113 PHE B CA 1
ATOM 3794 C C . PHE B 1 113 ? 26.919 8.206 46.253 1.000 18.935 113 PHE B C 1
ATOM 3795 O O . PHE B 1 113 ? 27.391 8.982 47.121 1.000 18.781 113 PHE B O 1
ATOM 3803 N N . ASP B 1 114 ? 27.666 7.362 45.535 1.000 19.287 114 ASP B N 1
ATOM 3804 C CA . ASP B 1 114 ? 29.084 7.060 45.884 1.000 19.636 114 ASP B CA 1
ATOM 3805 C C . ASP B 1 114 ? 29.970 8.293 45.660 1.000 18.117 114 ASP B C 1
ATOM 3806 O O . ASP B 1 114 ? 30.994 8.386 46.357 1.000 18.372 114 ASP B O 1
ATOM 3811 N N . SER B 1 115 ? 29.499 9.298 44.922 1.000 16.694 115 SER B N 1
ATOM 3812 C CA . SER B 1 115 ? 30.256 10.558 44.690 1.000 16.715 115 SER B CA 1
ATOM 3813 C C . SER B 1 115 ? 29.925 11.660 45.710 1.000 17.005 115 SER B C 1
ATOM 3814 O O . SER B 1 115 ? 30.701 12.622 45.744 1.000 15.058 115 SER B O 1
ATOM 3817 N N . VAL B 1 116 ? 28.775 11.612 46.407 1.000 16.678 116 VAL B N 1
ATOM 3818 C CA . VAL B 1 116 ? 28.292 12.758 47.250 1.000 17.113 116 VAL B CA 1
ATOM 3819 C C . VAL B 1 116 ? 28.207 12.371 48.734 1.000 17.378 116 VAL B C 1
ATOM 3820 O O . VAL B 1 116 ? 28.282 13.288 49.576 1.000 18.907 116 VAL B O 1
ATOM 3824 N N . ALA B 1 117 ? 27.973 11.101 49.071 1.000 17.244 117 ALA B N 1
ATOM 3825 C CA . ALA B 1 117 ? 27.974 10.639 50.484 1.000 18.793 117 ALA B CA 1
ATOM 3826 C C . ALA B 1 117 ? 29.378 10.794 51.091 1.000 20.177 117 ALA B C 1
ATOM 3827 O O . ALA B 1 117 ? 30.346 10.411 50.433 1.000 20.021 117 ALA B O 1
ATOM 3829 N N . ILE B 1 118 ? 29.481 11.263 52.339 1.000 20.172 118 ILE B N 1
ATOM 3830 C CA . ILE B 1 118 ? 30.787 11.371 53.056 1.000 22.097 118 ILE B CA 1
ATOM 3831 C C . ILE B 1 118 ? 31.045 10.044 53.777 1.000 22.107 118 ILE B C 1
ATOM 3832 O O . ILE B 1 118 ? 30.669 9.891 54.979 1.000 21.554 118 ILE B O 1
ATOM 3837 N N . PHE B 1 119 ? 31.644 9.110 53.047 1.000 21.985 119 PHE B N 1
ATOM 3838 C CA . PHE B 1 119 ? 32.065 7.788 53.560 1.000 22.385 119 PHE B CA 1
ATOM 3839 C C . PHE B 1 119 ? 33.174 7.989 54.582 1.000 22.560 119 PHE B C 1
ATOM 3840 O O . PHE B 1 119 ? 33.130 7.332 55.631 1.000 27.485 119 PHE B O 1
ATOM 3848 N N . SER B 1 120 ? 34.120 8.884 54.300 1.000 21.984 120 SER B N 1
ATOM 3849 C CA . SER B 1 120 ? 35.252 9.159 55.218 1.000 22.043 120 SER B CA 1
ATOM 3850 C C . SER B 1 120 ? 35.558 10.657 55.253 1.000 21.616 120 SER B C 1
ATOM 3851 O O . SER B 1 120 ? 35.834 11.224 54.190 1.000 21.804 120 SER B O 1
ATOM 3854 N N . ARG B 1 121 ? 35.772 11.186 56.458 1.000 20.299 121 ARG B N 1
ATOM 3855 C CA . ARG B 1 121 ? 36.212 12.590 56.655 1.000 20.480 121 ARG B CA 1
ATOM 3856 C C . ARG B 1 121 ? 37.621 12.773 56.076 1.000 20.685 121 ARG B C 1
ATOM 3857 O O . ARG B 1 121 ? 38.085 13.922 56.010 1.000 21.283 121 ARG B O 1
ATOM 3865 N N . PHE B 1 122 ? 38.305 11.679 55.730 1.000 21.115 122 PHE B N 1
ATOM 3866 C CA . PHE B 1 122 ? 39.663 11.736 55.131 1.000 21.934 122 PHE B CA 1
ATOM 3867 C C . PHE B 1 122 ? 39.604 11.742 53.601 1.000 22.629 122 PHE B C 1
ATOM 3868 O O . PHE B 1 122 ? 40.680 11.922 53.024 1.000 23.201 122 PHE B O 1
ATOM 3876 N N . LYS B 1 123 ? 38.424 11.758 52.974 1.000 22.489 123 LYS B N 1
ATOM 3877 C CA . LYS B 1 123 ? 38.313 11.770 51.483 1.000 25.369 123 LYS B CA 1
ATOM 3878 C C . LYS B 1 123 ? 37.199 12.717 51.022 1.000 25.719 123 LYS B C 1
ATOM 3879 O O . LYS B 1 123 ? 36.103 12.672 51.601 1.000 22.824 123 LYS B O 1
ATOM 3885 N N . LYS B 1 124 ? 37.490 13.509 49.986 1.000 28.339 124 LYS B N 1
ATOM 3886 C CA . LYS B 1 124 ? 36.564 14.486 49.351 1.000 29.840 124 LYS B CA 1
ATOM 3887 C C . LYS B 1 124 ? 35.324 13.763 48.818 1.000 27.728 124 LYS B C 1
ATOM 3888 O O . LYS B 1 124 ? 35.473 12.686 48.168 1.000 20.876 124 LYS B O 1
ATOM 3894 N N . ALA B 1 125 ? 34.154 14.296 49.181 1.000 25.358 125 ALA B N 1
ATOM 3895 C CA . ALA B 1 125 ? 32.855 14.122 48.490 1.000 27.590 125 ALA B CA 1
ATOM 3896 C C . ALA B 1 125 ? 32.640 15.291 47.522 1.000 28.412 125 ALA B C 1
ATOM 3897 O O . ALA B 1 125 ? 33.102 16.393 47.831 1.000 26.165 125 ALA B O 1
ATOM 3899 N N . GLN B 1 126 ? 31.863 15.081 46.454 1.000 28.212 126 GLN B N 1
ATOM 3900 C CA . GLN B 1 126 ? 31.492 16.142 45.481 1.000 27.781 126 GLN B CA 1
ATOM 3901 C C . GLN B 1 126 ? 30.479 17.076 46.133 1.000 24.965 126 GLN B C 1
ATOM 3902 O O . GLN B 1 126 ? 29.528 16.623 46.768 1.000 25.517 126 GLN B O 1
ATOM 3908 N N . PRO B 1 127 ? 30.633 18.405 45.967 1.000 23.537 127 PRO B N 1
ATOM 3909 C CA . PRO B 1 127 ? 29.593 19.339 46.386 1.000 23.390 127 PRO B CA 1
ATOM 3910 C C . PRO B 1 127 ? 28.386 19.242 45.443 1.000 21.899 127 PRO B C 1
ATOM 3911 O O . PRO B 1 127 ? 28.547 18.808 44.334 1.000 19.564 127 PRO B O 1
ATOM 3915 N N . LEU B 1 128 ? 27.203 19.626 45.904 1.000 19.633 128 LEU B N 1
ATOM 3916 C CA . LEU B 1 128 ? 25.970 19.521 45.087 1.000 21.079 128 LEU B CA 1
ATOM 3917 C C . LEU B 1 128 ? 25.815 20.806 44.289 1.000 21.515 128 LEU B C 1
ATOM 3918 O O . LEU B 1 128 ? 26.212 21.862 44.765 1.000 21.734 128 LEU B O 1
ATOM 3923 N N . PRO B 1 129 ? 25.377 20.729 43.013 1.000 22.806 129 PRO B N 1
ATOM 3924 C CA . PRO B 1 129 ? 24.967 21.925 42.280 1.000 23.383 129 PRO B CA 1
ATOM 3925 C C . PRO B 1 129 ? 23.600 22.428 42.772 1.000 24.851 129 PRO B C 1
ATOM 3926 O O . PRO B 1 129 ? 23.014 21.829 43.672 1.000 24.066 129 PRO B O 1
ATOM 3930 N N . LYS B 1 130 ? 23.132 23.539 42.206 1.000 27.287 130 LYS B N 1
ATOM 3931 C CA . LYS B 1 130 ? 21.775 24.099 42.462 1.000 26.468 130 LYS B CA 1
ATOM 3932 C C . LYS B 1 130 ? 20.738 23.003 42.212 1.000 23.222 130 LYS B C 1
ATOM 3933 O O . LYS B 1 130 ? 20.823 22.358 41.162 1.000 22.305 130 LYS B O 1
ATOM 3939 N N . LEU B 1 131 ? 19.869 22.734 43.181 1.000 21.432 131 LEU B N 1
ATOM 3940 C CA . LEU B 1 131 ? 18.769 21.736 43.052 1.000 21.581 131 LEU B CA 1
ATOM 3941 C C . LEU B 1 131 ? 17.421 22.472 43.066 1.000 22.530 131 LEU B C 1
ATOM 3942 O O . LEU B 1 131 ? 17.087 23.075 44.105 1.000 23.662 131 LEU B O 1
ATOM 3947 N N . LYS B 1 132 ? 16.705 22.495 41.938 1.000 21.801 132 LYS B N 1
ATOM 3948 C CA . LYS B 1 132 ? 15.555 23.424 41.768 1.000 24.895 132 LYS B CA 1
ATOM 3949 C C . LYS B 1 132 ? 14.247 22.801 42.273 1.000 19.959 132 LYS B C 1
ATOM 3950 O O . LYS B 1 132 ? 13.304 23.553 42.455 1.000 19.277 132 LYS B O 1
ATOM 3956 N N . THR B 1 133 ? 14.182 21.508 42.583 1.000 16.800 133 THR B N 1
ATOM 3957 C CA . THR B 1 133 ? 12.920 20.906 43.097 1.000 16.682 133 THR B CA 1
ATOM 3958 C C . THR B 1 133 ? 12.604 21.483 44.486 1.000 15.605 133 THR B C 1
ATOM 3959 O O . THR B 1 133 ? 13.468 21.421 45.346 1.000 14.434 133 THR B O 1
ATOM 3963 N N . LYS B 1 134 ? 11.449 22.134 44.634 1.000 14.576 134 LYS B N 1
ATOM 3964 C CA . LYS B 1 134 ? 10.966 22.714 45.920 1.000 15.907 134 LYS B CA 1
ATOM 3965 C C . LYS B 1 134 ? 10.576 21.578 46.870 1.000 15.333 134 LYS B C 1
ATOM 3966 O O . LYS B 1 134 ? 10.024 20.566 46.388 1.000 14.437 134 LYS B O 1
ATOM 3972 N N . LEU B 1 135 ? 11.040 21.639 48.122 1.000 14.796 135 LEU B N 1
ATOM 3973 C CA . LEU B 1 135 ? 10.754 20.595 49.138 1.000 13.999 135 LEU B CA 1
ATOM 3974 C C . LEU B 1 135 ? 10.023 21.219 50.332 1.000 12.512 135 LEU B C 1
ATOM 3975 O O . LEU B 1 135 ? 10.500 22.251 50.874 1.000 13.539 135 LEU B O 1
ATOM 3980 N N . ILE B 1 136 ? 8.825 20.713 50.615 1.000 11.755 136 ILE B N 1
ATOM 3981 C CA . ILE B 1 136 ? 8.000 21.090 51.790 1.000 11.671 136 ILE B CA 1
ATOM 3982 C C . ILE B 1 136 ? 8.025 19.917 52.768 1.000 11.750 136 ILE B C 1
ATOM 3983 O O . ILE B 1 136 ? 7.647 18.799 52.367 1.000 11.439 136 ILE B O 1
ATOM 3988 N N . ALA B 1 137 ? 8.661 20.132 53.921 1.000 11.639 137 ALA B N 1
ATOM 3989 C CA . ALA B 1 137 ? 8.913 19.103 54.944 1.000 11.711 137 ALA B CA 1
ATOM 3990 C C . ALA B 1 137 ? 7.886 19.254 56.069 1.000 12.038 137 ALA B C 1
ATOM 3991 O O . ALA B 1 137 ? 7.685 20.391 56.561 1.000 11.878 137 ALA B O 1
ATOM 3993 N N . VAL B 1 138 ? 7.135 18.184 56.343 1.000 11.783 138 VAL B N 1
ATOM 3994 C CA . VAL B 1 138 ? 6.024 18.197 57.333 1.000 11.768 138 VAL B CA 1
ATOM 3995 C C . VAL B 1 138 ? 6.304 17.099 58.341 1.000 11.864 138 VAL B C 1
ATOM 3996 O O . VAL B 1 138 ? 5.843 15.973 58.144 1.000 11.936 138 VAL B O 1
ATOM 4000 N N . PRO B 1 139 ? 7.124 17.373 59.385 1.000 11.891 139 PRO B N 1
ATOM 4001 C CA . PRO B 1 139 ? 7.569 16.330 60.303 1.000 12.450 139 PRO B CA 1
ATOM 4002 C C . PRO B 1 139 ? 6.431 15.848 61.215 1.000 13.574 139 PRO B C 1
ATOM 4003 O O . PRO B 1 139 ? 5.632 16.639 61.696 1.000 13.864 139 PRO B O 1
ATOM 4007 N N . SER B 1 140 ? 6.355 14.530 61.399 1.000 13.726 140 SER B N 1
ATOM 4008 C CA . SER B 1 140 ? 5.310 13.876 62.228 1.000 13.478 140 SER B CA 1
ATOM 4009 C C . SER B 1 140 ? 5.852 13.505 63.616 1.000 12.945 140 SER B C 1
ATOM 4010 O O . SER B 1 140 ? 5.045 13.171 64.503 1.000 13.290 140 SER B O 1
ATOM 4013 N N . THR B 1 141 ? 7.173 13.519 63.788 1.000 12.559 141 THR B N 1
ATOM 4014 C CA . THR B 1 141 ? 7.854 13.240 65.076 1.000 13.226 141 THR B CA 1
ATOM 4015 C C . THR B 1 141 ? 8.469 14.517 65.633 1.000 13.176 141 THR B C 1
ATOM 4016 O O . THR B 1 141 ? 8.478 15.528 64.926 1.000 13.225 141 THR B O 1
ATOM 4020 N N . SER B 1 142 ? 8.942 14.444 66.874 1.000 13.213 142 SER B N 1
ATOM 4021 C CA . SER B 1 142 ? 9.415 15.603 67.663 1.000 13.204 142 SER B CA 1
ATOM 4022 C C . SER B 1 142 ? 10.700 15.230 68.408 1.000 13.821 142 SER B C 1
ATOM 4023 O O . SER B 1 142 ? 10.704 15.247 69.635 1.000 13.008 142 SER B O 1
ATOM 4026 N N . GLY B 1 143 ? 11.797 14.910 67.690 1.000 13.946 143 GLY B N 1
ATOM 4027 C CA . GLY B 1 143 ? 11.887 14.931 66.237 1.000 14.561 143 GLY B CA 1
ATOM 4028 C C . GLY B 1 143 ? 13.330 15.013 65.743 1.000 13.980 143 GLY B C 1
ATOM 4029 O O . GLY B 1 143 ? 14.236 15.315 66.542 1.000 15.561 143 GLY B O 1
ATOM 4030 N N . ALA B 1 144 ? 13.542 14.753 64.461 1.000 13.567 144 ALA B N 1
ATOM 4031 C CA . ALA B 1 144 ? 14.880 14.669 63.829 1.000 14.816 144 ALA B CA 1
ATOM 4032 C C . ALA B 1 144 ? 15.450 16.062 63.555 1.000 14.637 144 ALA B C 1
ATOM 4033 O O . ALA B 1 144 ? 16.672 16.142 63.426 1.000 18.102 144 ALA B O 1
ATOM 4035 N N . GLY B 1 145 ? 14.602 17.053 63.274 1.000 14.101 145 GLY B N 1
ATOM 4036 C CA . GLY B 1 145 ? 15.036 18.385 62.812 1.000 13.868 145 GLY B CA 1
ATOM 4037 C C . GLY B 1 145 ? 15.432 18.388 61.345 1.000 14.440 145 GLY B C 1
ATOM 4038 O O . GLY B 1 145 ? 15.980 19.416 60.899 1.000 15.570 145 GLY B O 1
ATOM 4039 N N . SER B 1 146 ? 15.245 17.264 60.635 1.000 13.428 146 SER B N 1
ATOM 4040 C CA . SER B 1 146 ? 15.525 17.148 59.178 1.000 14.453 146 SER B CA 1
ATOM 4041 C C . SER B 1 146 ? 14.745 18.201 58.370 1.000 13.408 146 SER B C 1
ATOM 4042 O O . SER B 1 146 ? 15.218 18.588 57.279 1.000 15.036 146 SER B O 1
ATOM 4045 N N . GLU B 1 147 ? 13.654 18.738 58.909 1.000 13.107 147 GLU B N 1
ATOM 4046 C CA . GLU B 1 147 ? 12.787 19.703 58.181 1.000 12.235 147 GLU B CA 1
ATOM 4047 C C . GLU B 1 147 ? 13.535 21.027 58.001 1.000 11.741 147 GLU B C 1
ATOM 4048 O O . GLU B 1 147 ? 13.077 21.836 57.191 1.000 11.257 147 GLU B O 1
ATOM 4054 N N . VAL B 1 148 ? 14.604 21.272 58.765 1.000 11.580 148 VAL B N 1
ATOM 4055 C CA . VAL B 1 148 ? 15.457 22.475 58.550 1.000 11.206 148 VAL B CA 1
ATOM 4056 C C . VAL B 1 148 ? 16.898 22.078 58.239 1.000 11.200 148 VAL B C 1
ATOM 4057 O O . VAL B 1 148 ? 17.672 22.989 57.919 1.000 12.289 148 VAL B O 1
ATOM 4061 N N . SER B 1 149 ? 17.312 20.816 58.391 1.000 12.355 149 SER B N 1
ATOM 4062 C CA . SER B 1 149 ? 18.756 20.482 58.309 1.000 11.945 149 SER B CA 1
ATOM 4063 C C . SER B 1 149 ? 19.239 20.420 56.847 1.000 12.754 149 SER B C 1
ATOM 4064 O O . SER B 1 149 ? 18.406 20.185 55.935 1.000 12.529 149 SER B O 1
ATOM 4067 N N . ALA B 1 150 ? 20.562 20.445 56.666 1.000 11.574 150 ALA B N 1
ATOM 4068 C CA . ALA B 1 150 ? 21.244 20.349 55.351 1.000 13.285 150 ALA B CA 1
ATOM 4069 C C . ALA B 1 150 ? 21.642 18.896 55.052 1.000 14.564 150 ALA B C 1
ATOM 4070 O O . ALA B 1 150 ? 22.404 18.670 54.078 1.000 15.116 150 ALA B O 1
ATOM 4072 N N . ALA B 1 151 ? 21.178 17.948 55.869 1.000 14.592 151 ALA B N 1
ATOM 4073 C CA . ALA B 1 151 ? 21.668 16.555 55.892 1.000 15.417 151 ALA B CA 1
ATOM 4074 C C . ALA B 1 151 ? 20.544 15.595 55.499 1.000 14.288 151 ALA B C 1
ATOM 4075 O O . ALA B 1 151 ? 19.353 15.820 55.845 1.000 14.567 151 ALA B O 1
ATOM 4077 N N . THR B 1 152 ? 20.919 14.539 54.791 1.000 13.985 152 THR B N 1
ATOM 4078 C CA . THR B 1 152 ? 20.120 13.298 54.681 1.000 14.370 152 THR B CA 1
ATOM 4079 C C . THR B 1 152 ? 20.987 12.134 55.158 1.000 14.051 152 THR B C 1
ATOM 4080 O O . THR B 1 152 ? 22.174 12.106 54.826 1.000 13.488 152 THR B O 1
ATOM 4084 N N . VAL B 1 153 ? 20.361 11.181 55.856 1.000 15.151 153 VAL B N 1
ATOM 4085 C CA . VAL B 1 153 ? 21.038 10.050 56.539 1.000 16.044 153 VAL B CA 1
ATOM 4086 C C . VAL B 1 153 ? 20.540 8.757 55.889 1.000 17.534 153 VAL B C 1
ATOM 4087 O O . VAL B 1 153 ? 19.325 8.506 55.931 1.000 15.767 153 VAL B O 1
ATOM 4091 N N . ILE B 1 154 ? 21.396 8.152 55.066 1.000 17.483 154 ILE B N 1
ATOM 4092 C CA . ILE B 1 154 ? 21.047 7.011 54.167 1.000 17.578 154 ILE B CA 1
ATOM 4093 C C . ILE B 1 154 ? 21.980 5.848 54.515 1.000 18.117 154 ILE B C 1
ATOM 4094 O O . ILE B 1 154 ? 23.196 6.080 54.638 1.000 15.989 154 ILE B O 1
ATOM 4099 N N . LYS B 1 155 ? 21.429 4.654 54.735 1.000 20.556 155 LYS B N 1
ATOM 4100 C CA . LYS B 1 155 ? 22.229 3.431 55.021 1.000 22.573 155 LYS B CA 1
ATOM 4101 C C . LYS B 1 155 ? 22.789 2.888 53.709 1.000 22.843 155 LYS B C 1
ATOM 4102 O O . LYS B 1 155 ? 22.131 3.047 52.665 1.000 20.471 155 LYS B O 1
ATOM 4108 N N . LYS B 1 156 ? 24.041 2.445 53.760 1.000 22.995 156 LYS B N 1
ATOM 4109 C CA . LYS B 1 156 ? 24.649 1.512 52.780 1.000 26.608 156 LYS B CA 1
ATOM 4110 C C . LYS B 1 156 ? 25.343 0.406 53.577 1.000 26.327 156 LYS B C 1
ATOM 4111 O O . LYS B 1 156 ? 26.020 0.750 54.554 1.000 26.458 156 LYS B O 1
ATOM 4117 N N . GLY B 1 157 ? 24.943 -0.845 53.354 1.000 28.764 157 GLY B N 1
ATOM 4118 C CA . GLY B 1 157 ? 25.541 -2.024 54.013 1.000 31.293 157 GLY B CA 1
ATOM 4119 C C . GLY B 1 157 ? 25.382 -1.947 55.519 1.000 31.534 157 GLY B C 1
ATOM 4120 O O . GLY B 1 157 ? 26.364 -2.209 56.230 1.000 35.258 157 GLY B O 1
ATOM 4121 N N . ASP B 1 158 ? 24.235 -1.447 55.977 1.000 30.222 158 ASP B N 1
ATOM 4122 C CA . ASP B 1 158 ? 23.850 -1.399 57.413 1.000 33.966 158 ASP B CA 1
ATOM 4123 C C . ASP B 1 158 ? 24.725 -0.387 58.178 1.000 29.834 158 ASP B C 1
ATOM 4124 O O . ASP B 1 158 ? 24.748 -0.440 59.430 1.000 30.853 158 ASP B O 1
ATOM 4129 N N . ILE B 1 159 ? 25.229 0.630 57.485 1.000 26.126 159 ILE B N 1
ATOM 4130 C CA . ILE B 1 159 ? 25.922 1.795 58.109 1.000 25.965 159 ILE B CA 1
ATOM 4131 C C . ILE B 1 159 ? 25.299 3.093 57.578 1.000 24.202 159 ILE B C 1
ATOM 4132 O O . ILE B 1 159 ? 25.080 3.189 56.343 1.000 23.628 159 ILE B O 1
ATOM 4137 N N . LYS B 1 160 ? 25.039 4.052 58.476 1.000 21.730 160 LYS B N 1
ATOM 4138 C CA . LYS B 1 160 ? 24.461 5.371 58.113 1.000 21.717 160 LYS B CA 1
ATOM 4139 C C . LYS B 1 160 ? 25.590 6.292 57.649 1.000 21.647 160 LYS B C 1
ATOM 4140 O O . LYS B 1 160 ? 26.664 6.354 58.307 1.000 19.378 160 LYS B O 1
ATOM 4146 N N . TYR B 1 161 ? 25.403 6.846 56.456 1.000 18.922 161 TYR B N 1
ATOM 4147 C CA . TYR B 1 161 ? 26.257 7.902 55.883 1.000 18.599 161 TYR B CA 1
ATOM 4148 C C . TYR B 1 161 ? 25.369 9.102 55.595 1.000 18.916 161 TYR B C 1
ATOM 4149 O O . TYR B 1 161 ? 24.106 8.994 55.587 1.000 18.947 161 TYR B O 1
ATOM 4158 N N . THR B 1 162 ? 26.002 10.247 55.402 1.000 19.165 162 THR B N 1
ATOM 4159 C CA . THR B 1 162 ? 25.257 11.493 55.136 1.000 17.723 162 THR B CA 1
ATOM 4160 C C . THR B 1 162 ? 25.637 12.024 53.759 1.000 17.366 162 THR B C 1
ATOM 4161 O O . THR B 1 162 ? 26.799 11.864 53.319 1.000 16.371 162 THR B O 1
ATOM 4165 N N . ILE B 1 163 ? 24.676 12.692 53.139 1.000 16.896 163 ILE B N 1
ATOM 4166 C CA . ILE B 1 163 ? 24.921 13.779 52.160 1.000 17.510 163 ILE B CA 1
ATOM 4167 C C . ILE B 1 163 ? 24.576 15.099 52.849 1.000 17.179 163 ILE B C 1
ATOM 4168 O O . ILE B 1 163 ? 23.479 15.185 53.466 1.000 16.990 163 ILE B O 1
ATOM 4173 N N . VAL B 1 164 ? 25.521 16.041 52.851 1.000 17.052 164 VAL B N 1
ATOM 4174 C CA . VAL B 1 164 ? 25.372 17.344 53.552 1.000 17.011 164 VAL B CA 1
ATOM 4175 C C . VAL B 1 164 ? 25.634 18.474 52.556 1.000 17.108 164 VAL B C 1
ATOM 4176 O O . VAL B 1 164 ? 26.758 18.551 51.998 1.000 18.190 164 VAL B O 1
ATOM 4180 N N . SER B 1 165 ? 24.637 19.335 52.391 1.000 15.847 165 SER B N 1
ATOM 4181 C CA . SER B 1 165 ? 24.620 20.475 51.449 1.000 15.008 165 SER B CA 1
ATOM 4182 C C . SER B 1 165 ? 23.504 21.426 51.857 1.000 15.922 165 SER B C 1
ATOM 4183 O O . SER B 1 165 ? 22.375 20.985 52.063 1.000 14.459 165 SER B O 1
ATOM 4186 N N . PRO B 1 166 ? 23.736 22.753 51.874 1.000 17.933 166 PRO B N 1
ATOM 4187 C CA . PRO B 1 166 ? 22.637 23.710 52.032 1.000 17.734 166 PRO B CA 1
ATOM 4188 C C . PRO B 1 166 ? 21.530 23.556 50.979 1.000 17.430 166 PRO B C 1
ATOM 4189 O O . PRO B 1 166 ? 20.397 23.953 51.257 1.000 14.599 166 PRO B O 1
ATOM 4193 N N . GLU B 1 167 ? 21.838 22.904 49.847 1.000 17.030 167 GLU B N 1
ATOM 4194 C CA . GLU B 1 167 ? 20.843 22.648 48.767 1.000 18.172 167 GLU B CA 1
ATOM 4195 C C . GLU B 1 167 ? 19.788 21.655 49.255 1.000 15.673 167 GLU B C 1
ATOM 4196 O O . GLU B 1 167 ? 18.745 21.565 48.607 1.000 16.444 167 GLU B O 1
ATOM 4202 N N . LEU B 1 168 ? 20.083 20.852 50.277 1.000 15.167 168 LEU B N 1
ATOM 4203 C CA . LEU B 1 168 ? 19.094 19.870 50.798 1.000 14.502 168 LEU B CA 1
ATOM 4204 C C . LEU B 1 168 ? 18.189 20.490 51.867 1.000 14.227 168 LEU B C 1
ATOM 4205 O O . LEU B 1 168 ? 17.148 19.848 52.203 1.000 13.446 168 LEU B O 1
ATOM 4210 N N . CYS B 1 169 ? 18.535 21.666 52.401 1.000 13.615 169 CYS B N 1
ATOM 4211 C CA . CYS B 1 169 ? 17.651 22.407 53.339 1.000 13.356 169 CYS B CA 1
ATOM 4212 C C . CYS B 1 169 ? 16.287 22.533 52.684 1.000 13.006 169 CYS B C 1
ATOM 4213 O O . CYS B 1 169 ? 16.175 23.049 51.581 1.000 12.176 169 CYS B O 1
ATOM 4216 N N . PRO B 1 170 ? 15.209 22.024 53.314 1.000 13.276 170 PRO B N 1
ATOM 4217 C CA . PRO B 1 170 ? 13.877 22.182 52.756 1.000 13.047 170 PRO B CA 1
ATOM 4218 C C . PRO B 1 170 ? 13.562 23.670 52.553 1.000 13.336 170 PRO B C 1
ATOM 4219 O O . PRO B 1 170 ? 13.979 24.487 53.378 1.000 12.873 170 PRO B O 1
ATOM 4223 N N . ASN B 1 171 ? 12.760 23.974 51.537 1.000 13.334 171 ASN B N 1
ATOM 4224 C CA . ASN B 1 171 ? 12.279 25.351 51.240 1.000 14.312 171 ASN B CA 1
ATOM 4225 C C . ASN B 1 171 ? 11.323 25.785 52.364 1.000 14.318 171 ASN B C 1
ATOM 4226 O O . ASN B 1 171 ? 11.452 26.942 52.829 1.000 13.305 171 ASN B O 1
ATOM 4231 N N . TYR B 1 172 ? 10.434 24.884 52.803 1.000 12.138 172 TYR B N 1
ATOM 4232 C CA . TYR B 1 172 ? 9.406 25.129 53.844 1.000 13.350 172 TYR B CA 1
ATOM 4233 C C . TYR B 1 172 ? 9.353 23.963 54.832 1.000 12.943 172 TYR B C 1
ATOM 4234 O O . TYR B 1 172 ? 9.591 22.805 54.435 1.000 14.635 172 TYR B O 1
ATOM 4243 N N . ALA B 1 173 ? 9.119 24.287 56.098 1.000 11.741 173 ALA B N 1
ATOM 4244 C CA . ALA B 1 173 ? 8.829 23.320 57.180 1.000 12.316 173 ALA B CA 1
ATOM 4245 C C . ALA B 1 173 ? 7.502 23.723 57.815 1.000 12.507 173 ALA B C 1
ATOM 4246 O O . ALA B 1 173 ? 7.277 24.940 57.991 1.000 13.749 173 ALA B O 1
ATOM 4248 N N . ILE B 1 174 ? 6.546 22.802 57.808 1.000 12.096 174 ILE B N 1
ATOM 4249 C CA . ILE B 1 174 ? 5.224 23.005 58.454 1.000 13.080 174 ILE B CA 1
ATOM 4250 C C . ILE B 1 174 ? 5.225 22.185 59.750 1.000 12.786 174 ILE B C 1
ATOM 4251 O O . ILE B 1 174 ? 5.326 20.931 59.682 1.000 12.386 174 ILE B O 1
ATOM 4256 N N . LEU B 1 175 ? 5.167 22.886 60.876 1.000 12.850 175 LEU B N 1
ATOM 4257 C CA . LEU B 1 175 ? 5.122 22.300 62.243 1.000 12.534 175 LEU B CA 1
ATOM 4258 C C . LEU B 1 175 ? 3.686 22.360 62.783 1.000 13.110 175 LEU B C 1
ATOM 4259 O O . LEU B 1 175 ? 3.262 23.421 63.313 1.000 13.303 175 LEU B O 1
ATOM 4264 N N . ASP B 1 176 ? 2.908 21.304 62.544 1.000 12.951 176 ASP B N 1
ATOM 4265 C CA . ASP B 1 176 ? 1.480 21.206 62.939 1.000 13.527 176 ASP B CA 1
ATOM 4266 C C . ASP B 1 176 ? 1.377 20.131 64.024 1.000 13.505 176 ASP B C 1
ATOM 4267 O O . ASP B 1 176 ? 1.495 18.944 63.740 1.000 12.770 176 ASP B O 1
ATOM 4272 N N . PRO B 1 177 ? 1.212 20.548 65.300 1.000 14.036 177 PRO B N 1
ATOM 4273 C CA . PRO B 1 177 ? 1.227 19.638 66.457 1.000 14.676 177 PRO B CA 1
ATOM 4274 C C . PRO B 1 177 ? 0.132 18.562 66.502 1.000 15.200 177 PRO B C 1
ATOM 4275 O O . PRO B 1 177 ? 0.261 17.646 67.291 1.000 14.936 177 PRO B O 1
ATOM 4279 N N . ARG B 1 178 ? -0.892 18.668 65.651 1.000 15.704 178 ARG B N 1
ATOM 4280 C CA . ARG B 1 178 ? -1.896 17.581 65.451 1.000 17.541 178 ARG B CA 1
ATOM 4281 C C . ARG B 1 178 ? -1.180 16.286 65.047 1.000 17.470 178 ARG B C 1
ATOM 4282 O O . ARG B 1 178 ? -1.615 15.215 65.502 1.000 17.528 178 ARG B O 1
ATOM 4290 N N . LEU B 1 179 ? -0.082 16.370 64.282 1.000 16.987 179 LEU B N 1
ATOM 4291 C CA . LEU B 1 179 ? 0.605 15.163 63.751 1.000 16.233 179 LEU B CA 1
ATOM 4292 C C . LEU B 1 179 ? 1.323 14.457 64.901 1.000 15.232 179 LEU B C 1
ATOM 4293 O O . LEU B 1 179 ? 1.012 13.296 65.179 1.000 15.796 179 LEU B O 1
ATOM 4298 N N . PRO B 1 180 ? 2.257 15.126 65.616 1.000 13.505 180 PRO B N 1
ATOM 4299 C CA . PRO B 1 180 ? 3.021 14.477 66.683 1.000 14.042 180 PRO B CA 1
ATOM 4300 C C . PRO B 1 180 ? 2.206 14.079 67.926 1.000 14.848 180 PRO B C 1
ATOM 4301 O O . PRO B 1 180 ? 2.572 13.089 68.584 1.000 14.955 180 PRO B O 1
ATOM 4305 N N . GLU B 1 181 ? 1.040 14.698 68.118 1.000 15.929 181 GLU B N 1
ATOM 4306 C CA . GLU B 1 181 ? 0.038 14.259 69.130 1.000 17.218 181 GLU B CA 1
ATOM 4307 C C . GLU B 1 181 ? -0.324 12.783 68.919 1.000 17.066 181 GLU B C 1
ATOM 4308 O O . GLU B 1 181 ? -0.750 12.131 69.901 1.000 16.542 181 GLU B O 1
ATOM 4314 N N . ASN B 1 182 ? -0.094 12.233 67.726 1.000 16.296 182 ASN B N 1
ATOM 4315 C CA . ASN B 1 182 ? -0.463 10.823 67.424 1.000 17.522 182 ASN B CA 1
ATOM 4316 C C . ASN B 1 182 ? 0.702 9.871 67.700 1.000 17.293 182 ASN B C 1
ATOM 4317 O O . ASN B 1 182 ? 0.478 8.658 67.629 1.000 17.670 182 ASN B O 1
ATOM 4322 N N . MET B 1 183 ? 1.887 10.376 68.040 1.000 17.168 183 MET B N 1
ATOM 4323 C CA . MET B 1 183 ? 3.047 9.510 68.356 1.000 17.692 183 MET B CA 1
ATOM 4324 C C . MET B 1 183 ? 2.650 8.632 69.531 1.000 18.509 183 MET B C 1
ATOM 4325 O O . MET B 1 183 ? 2.200 9.141 70.554 1.000 17.233 183 MET B O 1
ATOM 4330 N N . PRO B 1 184 ? 2.822 7.300 69.422 1.000 20.793 184 PRO B N 1
ATOM 4331 C CA . PRO B 1 184 ? 2.821 6.444 70.600 1.000 20.871 184 PRO B CA 1
ATOM 4332 C C . PRO B 1 184 ? 3.971 6.820 71.550 1.000 21.388 184 PRO B C 1
ATOM 4333 O O . PRO B 1 184 ? 4.945 7.460 71.113 1.000 19.259 184 PRO B O 1
ATOM 4337 N N . ARG B 1 185 ? 3.849 6.402 72.812 1.000 19.790 185 ARG B N 1
ATOM 4338 C CA . ARG B 1 185 ? 4.699 6.883 73.932 1.000 21.319 185 ARG B CA 1
ATOM 4339 C C . ARG B 1 185 ? 6.179 6.696 73.576 1.000 19.678 185 ARG B C 1
ATOM 4340 O O . ARG B 1 185 ? 6.966 7.620 73.787 1.000 18.384 185 ARG B O 1
ATOM 4348 N N . GLU B 1 186 ? 6.545 5.519 73.087 1.000 20.525 186 GLU B N 1
ATOM 4349 C CA . GLU B 1 186 ? 7.955 5.137 72.820 1.000 21.580 186 GLU B CA 1
ATOM 4350 C C . GLU B 1 186 ? 8.543 6.057 71.750 1.000 19.567 186 GLU B C 1
ATOM 4351 O O . GLU B 1 186 ? 9.750 6.342 71.828 1.000 16.750 186 GLU B O 1
ATOM 4357 N N . VAL B 1 187 ? 7.767 6.323 70.696 1.000 18.146 187 VAL B N 1
ATOM 4358 C CA . VAL B 1 187 ? 8.190 7.224 69.582 1.000 19.143 187 VAL B CA 1
ATOM 4359 C C . VAL B 1 187 ? 8.356 8.649 70.118 1.000 16.878 187 VAL B C 1
ATOM 4360 O O . VAL B 1 187 ? 9.365 9.284 69.790 1.000 17.041 187 VAL B O 1
ATOM 4364 N N . ALA B 1 188 ? 7.415 9.122 70.933 1.000 16.566 188 ALA B N 1
ATOM 4365 C CA . ALA B 1 188 ? 7.499 10.429 71.632 1.000 16.216 188 ALA B CA 1
ATOM 4366 C C . ALA B 1 188 ? 8.761 10.462 72.503 1.000 16.631 188 ALA B C 1
ATOM 4367 O O . ALA B 1 188 ? 9.536 11.437 72.396 1.000 15.190 188 ALA B O 1
ATOM 4369 N N . ARG B 1 189 ? 9.054 9.380 73.233 1.000 16.923 189 ARG B N 1
ATOM 4370 C CA . ARG B 1 189 ? 10.270 9.337 74.077 1.000 17.526 189 ARG B CA 1
ATOM 4371 C C . ARG B 1 189 ? 11.514 9.427 73.183 1.000 17.892 189 ARG B C 1
ATOM 4372 O O . ARG B 1 189 ? 12.379 10.296 73.471 1.000 17.123 189 ARG B O 1
ATOM 4380 N N . ASN B 1 190 ? 11.662 8.488 72.237 1.000 18.241 190 ASN B N 1
ATOM 4381 C CA . ASN B 1 190 ? 12.903 8.321 71.432 1.000 19.413 190 ASN B CA 1
ATOM 4382 C C . ASN B 1 190 ? 13.213 9.613 70.668 1.000 17.673 190 ASN B C 1
ATOM 4383 O O . ASN B 1 190 ? 14.352 10.115 70.832 1.000 16.911 190 ASN B O 1
ATOM 4388 N N . SER B 1 191 ? 12.222 10.198 69.986 1.000 16.268 191 SER B N 1
ATOM 4389 C CA . SER B 1 191 ? 12.411 11.419 69.154 1.000 15.471 191 SER B CA 1
ATOM 4390 C C . SER B 1 191 ? 12.651 12.632 70.068 1.000 14.283 191 SER B C 1
ATOM 4391 O O . SER B 1 191 ? 13.563 13.423 69.755 1.000 14.129 191 SER B O 1
ATOM 4394 N N . GLY B 1 192 ? 12.032 12.665 71.255 1.000 13.239 192 GLY B N 1
ATOM 4395 C CA . GLY B 1 192 ? 12.239 13.752 72.233 1.000 13.308 192 GLY B CA 1
ATOM 4396 C C . GLY B 1 192 ? 13.659 13.758 72.786 1.000 13.262 192 GLY B C 1
ATOM 4397 O O . GLY B 1 192 ? 14.269 14.834 72.905 1.000 13.652 192 GLY B O 1
ATOM 4398 N N . LEU B 1 193 ? 14.172 12.598 73.174 1.000 13.880 193 LEU B N 1
ATOM 4399 C CA . LEU B 1 193 ? 15.567 12.473 73.671 1.000 15.343 193 LEU B CA 1
ATOM 4400 C C . LEU B 1 193 ? 16.565 12.810 72.550 1.000 14.500 193 LEU B C 1
ATOM 4401 O O . LEU B 1 193 ? 17.620 13.396 72.858 1.000 14.386 193 LEU B O 1
ATOM 4406 N N . ASP B 1 194 ? 16.235 12.510 71.292 1.000 15.366 194 ASP B N 1
ATOM 4407 C CA . ASP B 1 194 ? 17.041 12.938 70.107 1.000 17.273 194 ASP B CA 1
ATOM 4408 C C . ASP B 1 194 ? 17.195 14.465 70.070 1.000 15.255 194 ASP B C 1
ATOM 4409 O O . ASP B 1 194 ? 18.320 14.949 69.841 1.000 13.959 194 ASP B O 1
ATOM 4414 N N . VAL B 1 195 ? 16.127 15.195 70.371 1.000 14.195 195 VAL B N 1
ATOM 4415 C CA . VAL B 1 195 ? 16.152 16.688 70.458 1.000 12.888 195 VAL B CA 1
ATOM 4416 C C . VAL B 1 195 ? 17.215 17.116 71.469 1.000 12.498 195 VAL B C 1
ATOM 4417 O O . VAL B 1 195 ? 18.047 17.982 71.129 1.000 11.643 195 VAL B O 1
ATOM 4421 N N . LEU B 1 196 ? 17.233 16.488 72.644 1.000 12.777 196 LEU B N 1
ATOM 4422 C CA . LEU B 1 196 ? 18.192 16.822 73.739 1.000 13.462 196 LEU B CA 1
ATOM 4423 C C . LEU B 1 196 ? 19.618 16.460 73.315 1.000 13.380 196 LEU B C 1
ATOM 4424 O O . LEU B 1 196 ? 20.536 17.285 73.481 1.000 12.928 196 LEU B O 1
ATOM 4429 N N . VAL B 1 197 ? 19.798 15.321 72.658 1.000 14.607 197 VAL B N 1
ATOM 4430 C CA . VAL B 1 197 ? 21.123 14.931 72.093 1.000 14.977 197 VAL B CA 1
ATOM 4431 C C . VAL B 1 197 ? 21.569 15.998 71.083 1.000 14.571 197 VAL B C 1
ATOM 4432 O O . VAL B 1 197 ? 22.715 16.508 71.198 1.000 14.336 197 VAL B O 1
ATOM 4436 N N . HIS B 1 198 ? 20.693 16.361 70.147 1.000 14.746 198 HIS B N 1
ATOM 4437 C CA . HIS B 1 198 ? 20.979 17.388 69.109 1.000 15.253 198 HIS B CA 1
ATOM 4438 C C . HIS B 1 198 ? 21.416 18.670 69.822 1.000 13.847 198 HIS B C 1
ATOM 4439 O O . HIS B 1 198 ? 22.391 19.288 69.390 1.000 13.425 198 HIS B O 1
ATOM 4446 N N . ALA B 1 199 ? 20.619 19.108 70.800 1.000 13.034 199 ALA B N 1
ATOM 4447 C CA . ALA B 1 199 ? 20.792 20.406 71.488 1.000 13.615 199 ALA B CA 1
ATOM 4448 C C . ALA B 1 199 ? 22.151 20.440 72.213 1.000 13.960 199 ALA B C 1
ATOM 4449 O O . ALA B 1 199 ? 22.918 21.363 71.954 1.000 14.682 199 ALA B O 1
ATOM 4451 N N . ILE B 1 200 ? 22.542 19.360 72.896 1.000 14.807 200 ILE B N 1
ATOM 4452 C CA . ILE B 1 200 ? 23.825 19.326 73.665 1.000 15.036 200 ILE B CA 1
ATOM 4453 C C . ILE B 1 200 ? 25.019 19.254 72.697 1.000 14.914 200 ILE B C 1
ATOM 4454 O O . ILE B 1 200 ? 25.992 20.029 72.886 1.000 14.964 200 ILE B O 1
ATOM 4459 N N . GLU B 1 201 ? 24.935 18.427 71.653 1.000 15.671 201 GLU B N 1
ATOM 4460 C CA . GLU B 1 201 ? 26.046 18.260 70.677 1.000 15.909 201 GLU B CA 1
ATOM 4461 C C . GLU B 1 201 ? 26.241 19.563 69.886 1.000 15.451 201 GLU B C 1
ATOM 4462 O O . GLU B 1 201 ? 27.407 19.974 69.748 1.000 16.876 201 GLU B O 1
ATOM 4468 N N . ALA B 1 202 ? 25.162 20.272 69.528 1.000 13.969 202 ALA B N 1
ATOM 4469 C CA . ALA B 1 202 ? 25.248 21.591 68.831 1.000 13.744 202 ALA B CA 1
ATOM 4470 C C . ALA B 1 202 ? 25.889 22.649 69.741 1.000 13.324 202 ALA B C 1
ATOM 4471 O O . ALA B 1 202 ? 26.752 23.436 69.276 1.000 12.419 202 ALA B O 1
ATOM 4473 N N . TYR B 1 203 ? 25.503 22.678 71.015 1.000 13.224 203 TYR B N 1
ATOM 4474 C CA . TYR B 1 203 ? 26.031 23.666 71.989 1.000 13.312 203 TYR B CA 1
ATOM 4475 C C . TYR B 1 203 ? 27.549 23.498 72.180 1.000 13.066 203 TYR B C 1
ATOM 4476 O O . TYR B 1 203 ? 28.233 24.536 72.199 1.000 13.509 203 TYR B O 1
ATOM 4485 N N . VAL B 1 204 ? 28.049 22.267 72.341 1.000 13.614 204 VAL B N 1
ATOM 4486 C CA . VAL B 1 204 ? 29.460 21.986 72.747 1.000 14.978 204 VAL B CA 1
ATOM 4487 C C . VAL B 1 204 ? 30.311 21.827 71.485 1.000 14.941 204 VAL B C 1
ATOM 4488 O O . VAL B 1 204 ? 31.548 21.660 71.611 1.000 13.891 204 VAL B O 1
ATOM 4492 N N . SER B 1 205 ? 29.664 21.888 70.314 1.000 14.275 205 SER B N 1
ATOM 4493 C CA . SER B 1 205 ? 30.322 21.714 69.000 1.000 14.981 205 SER B CA 1
ATOM 4494 C C . SER B 1 205 ? 31.396 22.791 68.834 1.000 14.439 205 SER B C 1
ATOM 4495 O O . SER B 1 205 ? 31.131 23.942 69.215 1.000 13.344 205 SER B O 1
ATOM 4498 N N . LYS B 1 206 ? 32.476 22.454 68.125 1.000 15.373 206 LYS B N 1
ATOM 4499 C CA . LYS B 1 206 ? 33.573 23.391 67.761 1.000 16.584 206 LYS B CA 1
ATOM 4500 C C . LYS B 1 206 ? 33.043 24.512 66.856 1.000 16.711 206 LYS B C 1
ATOM 4501 O O . LYS B 1 206 ? 33.695 25.567 66.783 1.000 17.547 206 LYS B O 1
ATOM 4507 N N . ALA B 1 207 ? 31.867 24.331 66.244 1.000 16.379 207 ALA B N 1
ATOM 4508 C CA . ALA B 1 207 ? 31.254 25.299 65.309 1.000 15.674 207 ALA B CA 1
ATOM 4509 C C . ALA B 1 207 ? 30.052 26.016 65.953 1.000 15.557 207 ALA B C 1
ATOM 4510 O O . ALA B 1 207 ? 29.314 26.698 65.220 1.000 14.462 207 ALA B O 1
ATOM 4512 N N . SER B 1 208 ? 29.911 25.927 67.281 1.000 15.006 208 SER B N 1
ATOM 4513 C CA . SER B 1 208 ? 28.928 26.672 68.109 1.000 15.022 208 SER B CA 1
ATOM 4514 C C . SER B 1 208 ? 29.115 28.185 67.934 1.000 14.607 208 SER B C 1
ATOM 4515 O O . SER B 1 208 ? 30.247 28.660 67.830 1.000 14.682 208 SER B O 1
ATOM 4518 N N . THR B 1 209 ? 28.016 28.912 67.922 1.000 15.298 209 THR B N 1
ATOM 4519 C CA . THR B 1 209 ? 27.998 30.392 68.019 1.000 15.820 209 THR B CA 1
ATOM 4520 C C . THR B 1 209 ? 26.925 30.778 69.025 1.000 15.665 209 THR B C 1
ATOM 4521 O O . THR B 1 209 ? 26.092 29.945 69.378 1.000 14.998 209 THR B O 1
ATOM 4525 N N . PRO B 1 210 ? 26.865 32.066 69.430 1.000 15.989 210 PRO B N 1
ATOM 4526 C CA . PRO B 1 210 ? 25.795 32.526 70.317 1.000 14.725 210 PRO B CA 1
ATOM 4527 C C . PRO B 1 210 ? 24.387 32.336 69.723 1.000 13.758 210 PRO B C 1
ATOM 4528 O O . PRO B 1 210 ? 23.487 31.940 70.439 1.000 12.868 210 PRO B O 1
ATOM 4532 N N . PHE B 1 211 ? 24.267 32.391 68.394 1.000 13.755 211 PHE B N 1
ATOM 4533 C CA . PHE B 1 211 ? 22.989 32.224 67.659 1.000 13.621 211 PHE B CA 1
ATOM 4534 C C . PHE B 1 211 ? 22.523 30.771 67.766 1.000 13.045 211 PHE B C 1
ATOM 4535 O O . PHE B 1 211 ? 21.368 30.533 68.120 1.000 13.269 211 PHE B O 1
ATOM 4543 N N . SER B 1 212 ? 23.357 29.822 67.340 1.000 12.284 212 SER B N 1
ATOM 4544 C CA . SER B 1 212 ? 23.011 28.385 67.464 1.000 11.607 212 SER B CA 1
ATOM 4545 C C . SER B 1 212 ? 22.826 28.030 68.946 1.000 11.779 212 SER B C 1
ATOM 4546 O O . SER B 1 212 ? 21.848 27.343 69.266 1.000 11.380 212 SER B O 1
ATOM 4549 N N . ASP B 1 213 ? 23.635 28.610 69.840 1.000 12.746 213 ASP B N 1
ATOM 4550 C CA . ASP B 1 213 ? 23.561 28.294 71.291 1.000 13.607 213 ASP B CA 1
ATOM 4551 C C . ASP B 1 213 ? 22.178 28.688 71.839 1.000 13.782 213 ASP B C 1
ATOM 4552 O O . ASP B 1 213 ? 21.624 27.921 72.635 1.000 15.865 213 ASP B O 1
ATOM 4557 N N . ALA B 1 214 ? 21.653 29.863 71.486 1.000 14.475 214 ALA B N 1
ATOM 4558 C CA . ALA B 1 214 ? 20.336 30.350 71.965 1.000 14.588 214 ALA B CA 1
ATOM 4559 C C . ALA B 1 214 ? 19.248 29.313 71.629 1.000 15.387 214 ALA B C 1
ATOM 4560 O O . ALA B 1 214 ? 18.449 28.970 72.512 1.000 16.408 214 ALA B O 1
ATOM 4562 N N . MET B 1 215 ? 19.255 28.778 70.409 1.000 14.819 215 MET B N 1
ATOM 4563 C CA . MET B 1 215 ? 18.258 27.775 69.951 1.000 14.745 215 MET B CA 1
ATOM 4564 C C . MET B 1 215 ? 18.467 26.466 70.729 1.000 13.573 215 MET B C 1
ATOM 4565 O O . MET B 1 215 ? 17.465 25.888 71.221 1.000 13.281 215 MET B O 1
ATOM 4570 N N . ALA B 1 216 ? 19.718 26.054 70.921 1.000 12.716 216 ALA B N 1
ATOM 4571 C CA . ALA B 1 216 ? 20.075 24.749 71.543 1.000 12.556 216 ALA B CA 1
ATOM 4572 C C . ALA B 1 216 ? 19.640 24.740 73.018 1.000 12.207 216 ALA B C 1
ATOM 4573 O O . ALA B 1 216 ? 19.014 23.759 73.452 1.000 12.478 216 ALA B O 1
ATOM 4575 N N . VAL B 1 217 ? 19.904 25.825 73.750 1.000 12.450 217 VAL B N 1
ATOM 4576 C CA . VAL B 1 217 ? 19.568 25.940 75.208 1.000 12.529 217 VAL B CA 1
ATOM 4577 C C . VAL B 1 217 ? 18.053 25.865 75.367 1.000 12.936 217 VAL B C 1
ATOM 4578 O O . VAL B 1 217 ? 17.580 25.062 76.177 1.000 13.699 217 VAL B O 1
ATOM 4582 N N . LYS B 1 218 ? 17.311 26.638 74.581 1.000 13.214 218 LYS B N 1
ATOM 4583 C CA . LYS B 1 218 ? 15.833 26.669 74.720 1.000 13.985 218 LYS B CA 1
ATOM 4584 C C . LYS B 1 218 ? 15.280 25.275 74.377 1.000 13.838 218 LYS B C 1
ATOM 4585 O O . LYS B 1 218 ? 14.424 24.811 75.113 1.000 12.452 218 LYS B O 1
ATOM 4591 N N . ALA B 1 219 ? 15.857 24.583 73.385 1.000 13.507 219 ALA B N 1
ATOM 4592 C CA . ALA B 1 219 ? 15.409 23.224 72.986 1.000 13.539 219 ALA B CA 1
ATOM 4593 C C . ALA B 1 219 ? 15.700 22.235 74.126 1.000 13.451 219 ALA B C 1
ATOM 4594 O O . ALA B 1 219 ? 14.780 21.509 74.532 1.000 13.063 219 ALA B O 1
ATOM 4596 N N . ALA B 1 220 ? 16.891 22.311 74.719 1.000 12.705 220 ALA B N 1
ATOM 4597 C CA . ALA B 1 220 ? 17.311 21.430 75.836 1.000 12.270 220 ALA B CA 1
ATOM 4598 C C . ALA B 1 220 ? 16.400 21.682 77.044 1.000 12.182 220 ALA B C 1
ATOM 4599 O O . ALA B 1 220 ? 15.962 20.706 77.690 1.000 12.206 220 ALA B O 1
ATOM 4601 N N . ARG B 1 221 ? 16.143 22.952 77.354 1.000 12.580 221 ARG B N 1
ATOM 4602 C CA . ARG B 1 221 ? 15.315 23.362 78.518 1.000 13.578 221 ARG B CA 1
ATOM 4603 C C . ARG B 1 221 ? 13.916 22.760 78.348 1.000 13.846 221 ARG B C 1
ATOM 4604 O O . ARG B 1 221 ? 13.431 22.129 79.311 1.000 13.932 221 ARG B O 1
ATOM 4612 N N . THR B 1 222 ? 13.381 22.782 77.125 1.000 13.431 222 THR B N 1
ATOM 4613 C CA . THR B 1 222 ? 12.011 22.288 76.815 1.000 13.193 222 THR B CA 1
ATOM 4614 C C . THR B 1 222 ? 11.977 20.770 77.032 1.000 13.350 222 THR B C 1
ATOM 4615 O O . THR B 1 222 ? 11.002 20.279 77.619 1.000 13.465 222 THR B O 1
ATOM 4619 N N . ILE B 1 223 ? 13.000 20.045 76.580 1.000 13.359 223 ILE B N 1
ATOM 4620 C CA . ILE B 1 223 ? 13.044 18.561 76.722 1.000 14.132 223 ILE B CA 1
ATOM 4621 C C . ILE B 1 223 ? 13.161 18.194 78.210 1.000 14.985 223 ILE B C 1
ATOM 4622 O O . ILE B 1 223 ? 12.278 17.450 78.668 1.000 14.995 223 ILE B O 1
ATOM 4627 N N . LEU B 1 224 ? 14.046 18.861 78.968 1.000 15.534 224 LEU B N 1
ATOM 4628 C CA . LEU B 1 224 ? 14.272 18.567 80.417 1.000 16.366 224 LEU B CA 1
ATOM 4629 C C . LEU B 1 224 ? 12.997 18.872 81.230 1.000 17.701 224 LEU B C 1
ATOM 4630 O O . LEU B 1 224 ? 12.587 17.988 82.014 1.000 18.148 224 LEU B O 1
ATOM 4635 N N . GLU B 1 225 ? 12.217 19.875 80.827 1.000 17.428 225 GLU B N 1
ATOM 4636 C CA . GLU B 1 225 ? 11.018 20.333 81.581 1.000 20.130 225 GLU B CA 1
ATOM 4637 C C . GLU B 1 225 ? 9.738 19.638 81.094 1.000 18.549 225 GLU B C 1
ATOM 4638 O O . GLU B 1 225 ? 8.814 19.474 81.929 1.000 17.811 225 GLU B O 1
ATOM 4644 N N . LYS B 1 226 ? 9.610 19.325 79.801 1.000 16.434 226 LYS B N 1
ATOM 4645 C CA . LYS B 1 226 ? 8.282 19.000 79.202 1.000 17.396 226 LYS B CA 1
ATOM 4646 C C . LYS B 1 226 ? 8.202 17.574 78.642 1.000 16.184 226 LYS B C 1
ATOM 4647 O O . LYS B 1 226 ? 7.077 17.170 78.332 1.000 14.974 226 LYS B O 1
ATOM 4653 N N . LEU B 1 227 ? 9.320 16.896 78.371 1.000 16.225 227 LEU B N 1
ATOM 4654 C CA . LEU B 1 227 ? 9.281 15.647 77.556 1.000 16.403 227 LEU B CA 1
ATOM 4655 C C . LEU B 1 227 ? 8.421 14.599 78.269 1.000 17.571 227 LEU B C 1
ATOM 4656 O O . LEU B 1 227 ? 7.553 14.018 77.603 1.000 15.648 227 LEU B O 1
ATOM 4661 N N . GLU B 1 228 ? 8.551 14.468 79.595 1.000 18.984 228 GLU B N 1
ATOM 4662 C CA . GLU B 1 228 ? 7.759 13.478 80.382 1.000 19.437 228 GLU B CA 1
ATOM 4663 C C . GLU B 1 228 ? 6.274 13.821 80.305 1.000 18.015 228 GLU B C 1
ATOM 4664 O O . GLU B 1 228 ? 5.455 12.883 80.155 1.000 17.190 228 GLU B O 1
ATOM 4670 N N . ASP B 1 229 ? 5.940 15.109 80.388 1.000 16.550 229 ASP B N 1
ATOM 4671 C CA . ASP B 1 229 ? 4.538 15.579 80.259 1.000 18.245 229 ASP B CA 1
ATOM 4672 C C . ASP B 1 229 ? 4.016 15.185 78.873 1.000 17.358 229 ASP B C 1
ATOM 4673 O O . ASP B 1 229 ? 2.871 14.702 78.791 1.000 17.480 229 ASP B O 1
ATOM 4678 N N . SER B 1 230 ? 4.831 15.376 77.820 1.000 15.971 230 SER B N 1
ATOM 4679 C CA . SER B 1 230 ? 4.461 15.034 76.427 1.000 15.104 230 SER B CA 1
ATOM 4680 C C . SER B 1 230 ? 4.268 13.525 76.302 1.000 15.267 230 SER B C 1
ATOM 4681 O O . SER B 1 230 ? 3.242 13.107 75.712 1.000 15.625 230 SER B O 1
ATOM 4684 N N . VAL B 1 231 ? 5.250 12.736 76.736 1.000 15.089 231 VAL B N 1
ATOM 4685 C CA . VAL B 1 231 ? 5.130 11.247 76.689 1.000 16.942 231 VAL B CA 1
ATOM 4686 C C . VAL B 1 231 ? 3.783 10.847 77.319 1.000 19.353 231 VAL B C 1
ATOM 4687 O O . VAL B 1 231 ? 3.102 9.977 76.725 1.000 19.495 231 VAL B O 1
ATOM 4691 N N . ASN B 1 232 ? 3.335 11.580 78.351 1.000 20.475 232 ASN B N 1
ATOM 4692 C CA . ASN B 1 232 ? 2.107 11.269 79.141 1.000 20.866 232 ASN B CA 1
ATOM 4693 C C . ASN B 1 232 ? 0.851 11.874 78.509 1.000 21.019 232 ASN B C 1
ATOM 4694 O O . ASN B 1 232 ? -0.253 11.630 79.064 1.000 20.517 232 ASN B O 1
ATOM 4699 N N . GLY B 1 233 ? 0.971 12.501 77.334 1.000 18.606 233 GLY B N 1
ATOM 4700 C CA . GLY B 1 233 ? -0.188 12.844 76.487 1.000 18.580 233 GLY B CA 1
ATOM 4701 C C . GLY B 1 233 ? -0.603 14.305 76.597 1.000 17.447 233 GLY B C 1
ATOM 4702 O O . GLY B 1 233 ? -1.644 14.663 76.013 1.000 19.110 233 GLY B O 1
ATOM 4703 N N . ASP B 1 234 ? 0.151 15.127 77.320 1.000 16.708 234 ASP B N 1
ATOM 4704 C CA . ASP B 1 234 ? -0.120 16.582 77.482 1.000 17.291 234 ASP B CA 1
ATOM 4705 C C . ASP B 1 234 ? -0.029 17.232 76.105 1.000 17.396 234 ASP B C 1
ATOM 4706 O O . ASP B 1 234 ? 1.070 17.279 75.536 1.000 16.273 234 ASP B O 1
ATOM 4711 N N . PRO B 1 235 ? -1.147 17.767 75.550 1.000 18.490 235 PRO B N 1
ATOM 4712 C CA . PRO B 1 235 ? -1.129 18.415 74.232 1.000 18.778 235 PRO B CA 1
ATOM 4713 C C . PRO B 1 235 ? -0.283 19.701 74.202 1.000 18.288 235 PRO B C 1
ATOM 4714 O O . PRO B 1 235 ? 0.444 19.927 73.237 1.000 17.050 235 PRO B O 1
ATOM 4718 N N . THR B 1 236 ? -0.226 20.431 75.312 1.000 18.298 236 THR B N 1
ATOM 4719 C CA . THR B 1 236 ? 0.634 21.644 75.439 1.000 17.159 236 THR B CA 1
ATOM 4720 C C . THR B 1 236 ? 2.099 21.245 75.264 1.000 16.022 236 THR B C 1
ATOM 4721 O O . THR B 1 236 ? 2.843 21.949 74.494 1.000 13.722 236 THR B O 1
ATOM 4725 N N . ALA B 1 237 ? 2.510 20.189 75.976 1.000 14.646 237 ALA B N 1
ATOM 4726 C CA . ALA B 1 237 ? 3.896 19.677 75.968 1.000 14.931 237 ALA B CA 1
ATOM 4727 C C . ALA B 1 237 ? 4.210 19.082 74.583 1.000 14.172 237 ALA B C 1
ATOM 4728 O O . ALA B 1 237 ? 5.378 19.185 74.161 1.000 13.510 237 ALA B O 1
ATOM 4730 N N . ARG B 1 238 ? 3.270 18.375 73.941 1.000 14.208 238 ARG B N 1
ATOM 4731 C CA . ARG B 1 238 ? 3.500 17.866 72.551 1.000 13.837 238 ARG B CA 1
ATOM 4732 C C . ARG B 1 238 ? 3.857 19.066 71.656 1.000 14.318 238 ARG B C 1
ATOM 4733 O O . ARG B 1 238 ? 4.811 18.953 70.836 1.000 13.714 238 ARG B O 1
ATOM 4741 N N . GLU B 1 239 ? 3.061 20.138 71.696 1.000 14.512 239 GLU B N 1
ATOM 4742 C CA . GLU B 1 239 ? 3.345 21.343 70.869 1.000 14.966 239 GLU B CA 1
ATOM 4743 C C . GLU B 1 239 ? 4.732 21.880 71.227 1.000 14.244 239 GLU B C 1
ATOM 4744 O O . GLU B 1 239 ? 5.512 22.193 70.306 1.000 13.597 239 GLU B O 1
ATOM 4750 N N . GLU B 1 240 ? 5.011 22.077 72.514 1.000 13.726 240 GLU B N 1
ATOM 4751 C CA . GLU B 1 240 ? 6.298 22.692 72.959 1.000 14.147 240 GLU B CA 1
ATOM 4752 C C . GLU B 1 240 ? 7.469 21.859 72.439 1.000 12.706 240 GLU B C 1
ATOM 4753 O O . GLU B 1 240 ? 8.477 22.445 71.979 1.000 12.204 240 GLU B O 1
ATOM 4759 N N . VAL B 1 241 ? 7.377 20.537 72.592 1.000 11.784 241 VAL B N 1
ATOM 4760 C CA . VAL B 1 241 ? 8.472 19.605 72.206 1.000 12.404 241 VAL B CA 1
ATOM 4761 C C . VAL B 1 241 ? 8.575 19.549 70.672 1.000 11.708 241 VAL B C 1
ATOM 4762 O O . VAL B 1 241 ? 9.695 19.559 70.157 1.000 10.268 241 VAL B O 1
ATOM 4766 N N . HIS B 1 242 ? 7.456 19.643 69.956 1.000 11.763 242 HIS B N 1
ATOM 4767 C CA . HIS B 1 242 ? 7.479 19.721 68.466 1.000 11.685 242 HIS B CA 1
ATOM 4768 C C . HIS B 1 242 ? 8.338 20.909 68.015 1.000 11.004 242 HIS B C 1
ATOM 4769 O O . HIS B 1 242 ? 9.213 20.720 67.160 1.000 9.931 242 HIS B O 1
ATOM 4776 N N . TYR B 1 243 ? 8.129 22.095 68.585 1.000 11.177 243 TYR B N 1
ATOM 4777 C CA . TYR B 1 243 ? 8.894 23.300 68.197 1.000 11.253 243 TYR B CA 1
ATOM 4778 C C . TYR B 1 243 ? 10.327 23.202 68.741 1.000 11.911 243 TYR B C 1
ATOM 4779 O O . TYR B 1 243 ? 11.270 23.598 68.029 1.000 10.820 243 TYR B O 1
ATOM 4788 N N . ALA B 1 244 ? 10.531 22.502 69.853 1.000 12.432 244 ALA B N 1
ATOM 4789 C CA . ALA B 1 244 ? 11.891 22.283 70.407 1.000 12.303 244 ALA B CA 1
ATOM 4790 C C . ALA B 1 244 ? 12.716 21.459 69.413 1.000 12.122 244 ALA B C 1
ATOM 4791 O O . ALA B 1 244 ? 13.899 21.772 69.193 1.000 11.743 244 ALA B O 1
ATOM 4793 N N . ALA B 1 245 ? 12.111 20.468 68.772 1.000 12.240 245 ALA B N 1
ATOM 4794 C CA . ALA B 1 245 ? 12.819 19.579 67.816 1.000 11.976 245 ALA B CA 1
ATOM 4795 C C . ALA B 1 245 ? 13.379 20.428 66.663 1.000 11.660 245 ALA B C 1
ATOM 4796 O O . ALA B 1 245 ? 14.493 20.153 66.224 1.000 10.852 245 ALA B O 1
ATOM 4798 N N . THR B 1 246 ? 12.610 21.390 66.161 1.000 11.557 246 THR B N 1
ATOM 4799 C CA . THR B 1 246 ? 13.042 22.284 65.053 1.000 12.010 246 THR B CA 1
ATOM 4800 C C . THR B 1 246 ? 14.067 23.291 65.586 1.000 12.076 246 THR B C 1
ATOM 4801 O O . THR B 1 246 ? 15.051 23.542 64.881 1.000 10.495 246 THR B O 1
ATOM 4805 N N . MET B 1 247 ? 13.938 23.757 66.835 1.000 12.021 247 MET B N 1
ATOM 4806 C CA . MET B 1 247 ? 14.963 24.670 67.411 1.000 12.419 247 MET B CA 1
ATOM 4807 C C . MET B 1 247 ? 16.313 23.939 67.421 1.000 12.389 247 MET B C 1
ATOM 4808 O O . MET B 1 247 ? 17.331 24.565 67.100 1.000 13.411 247 MET B O 1
ATOM 4813 N N . ALA B 1 248 ? 16.330 22.682 67.880 1.000 11.472 248 ALA B N 1
ATOM 4814 C CA . ALA B 1 248 ? 17.553 21.861 67.945 1.000 10.635 248 ALA B CA 1
ATOM 4815 C C . ALA B 1 248 ? 18.054 21.636 66.513 1.000 10.870 248 ALA B C 1
ATOM 4816 O O . ALA B 1 248 ? 19.267 21.765 66.287 1.000 10.883 248 ALA B O 1
ATOM 4818 N N . GLY B 1 249 ? 17.121 21.522 65.566 1.000 10.928 249 GLY B N 1
ATOM 4819 C CA . GLY B 1 249 ? 17.390 21.504 64.117 1.000 11.671 249 GLY B CA 1
ATOM 4820 C C . GLY B 1 249 ? 18.127 22.738 63.645 1.000 11.558 249 GLY B C 1
ATOM 4821 O O . GLY B 1 249 ? 19.164 22.587 62.974 1.000 12.355 249 GLY B O 1
ATOM 4822 N N . ILE B 1 250 ? 17.633 23.924 63.981 1.000 12.024 250 ILE B N 1
ATOM 4823 C CA . ILE B 1 250 ? 18.323 25.201 63.630 1.000 12.441 250 ILE B CA 1
ATOM 4824 C C . ILE B 1 250 ? 19.719 25.184 64.268 1.000 12.426 250 ILE B C 1
ATOM 4825 O O . ILE B 1 250 ? 20.727 25.531 63.578 1.000 11.979 250 ILE B O 1
ATOM 4830 N N . ALA B 1 251 ? 19.801 24.731 65.516 1.000 12.678 251 ALA B N 1
ATOM 4831 C CA . ALA B 1 251 ? 21.064 24.695 66.294 1.000 12.631 251 ALA B CA 1
ATOM 4832 C C . ALA B 1 251 ? 22.083 23.795 65.582 1.000 13.089 251 ALA B C 1
ATOM 4833 O O . ALA B 1 251 ? 23.257 24.231 65.435 1.000 13.038 251 ALA B O 1
ATOM 4835 N N . PHE B 1 252 ? 21.699 22.580 65.171 1.000 13.701 252 PHE B N 1
ATOM 4836 C CA . PHE B 1 252 ? 22.670 21.609 64.585 1.000 13.049 252 PHE B CA 1
ATOM 4837 C C . PHE B 1 252 ? 22.895 21.866 63.086 1.000 13.283 252 PHE B C 1
ATOM 4838 O O . PHE B 1 252 ? 24.017 21.615 62.622 1.000 14.876 252 PHE B O 1
ATOM 4846 N N . LEU B 1 253 ? 21.935 22.448 62.368 1.000 12.988 253 LEU B N 1
ATOM 4847 C CA . LEU B 1 253 ? 22.168 22.915 60.975 1.000 13.955 253 LEU B CA 1
ATOM 4848 C C . LEU B 1 253 ? 23.457 23.752 60.965 1.000 14.008 253 LEU B C 1
ATOM 4849 O O . LEU B 1 253 ? 24.253 23.668 59.997 1.000 13.926 253 LEU B O 1
ATOM 4854 N N . ASN B 1 254 ? 23.631 24.559 62.009 1.000 13.402 254 ASN B N 1
ATOM 4855 C CA . ASN B 1 254 ? 24.741 25.540 62.118 1.000 14.918 254 ASN B CA 1
ATOM 4856 C C . ASN B 1 254 ? 25.914 24.927 62.895 1.000 15.693 254 ASN B C 1
ATOM 4857 O O . ASN B 1 254 ? 27.067 25.099 62.464 1.000 16.609 254 ASN B O 1
ATOM 4862 N N . GLY B 1 255 ? 25.643 24.390 64.079 1.000 16.563 255 GLY B N 1
ATOM 4863 C CA . GLY B 1 255 ? 26.675 23.916 65.022 1.000 19.118 255 GLY B CA 1
ATOM 4864 C C . GLY B 1 255 ? 27.215 22.557 64.628 1.000 20.669 255 GLY B C 1
ATOM 4865 O O . GLY B 1 255 ? 28.298 22.212 65.082 1.000 21.202 255 GLY B O 1
ATOM 4866 N N . ARG B 1 256 ? 26.467 21.808 63.813 1.000 20.726 256 ARG B N 1
ATOM 4867 C CA . ARG B 1 256 ? 26.716 20.378 63.503 1.000 22.292 256 ARG B CA 1
ATOM 4868 C C . ARG B 1 256 ? 26.494 19.541 64.772 1.000 23.300 256 ARG B C 1
ATOM 4869 O O . ARG B 1 256 ? 26.093 20.088 65.829 1.000 25.274 256 ARG B O 1
ATOM 4877 N N . LEU B 1 257 ? 26.684 18.237 64.665 1.000 24.962 257 LEU B N 1
ATOM 4878 C CA . LEU B 1 257 ? 26.589 17.313 65.818 1.000 23.572 257 LEU B CA 1
ATOM 4879 C C . LEU B 1 257 ? 28.010 16.849 66.149 1.000 25.943 257 LEU B C 1
ATOM 4880 O O . LEU B 1 257 ? 28.932 17.694 66.057 1.000 30.022 257 LEU B O 1
ATOM 4885 N N . GLY B 1 258 ? 28.152 15.693 66.788 1.000 20.552 258 GLY B N 1
ATOM 4886 C CA . GLY B 1 258 ? 29.462 15.251 67.287 1.000 19.914 258 GLY B CA 1
ATOM 4887 C C . GLY B 1 258 ? 29.546 13.749 67.443 1.000 17.405 258 GLY B C 1
ATOM 4888 O O . GLY B 1 258 ? 28.904 13.016 66.657 1.000 15.828 258 GLY B O 1
ATOM 4889 N N . LEU B 1 259 ? 30.291 13.316 68.459 1.000 17.429 259 LEU B N 1
ATOM 4890 C CA . LEU B 1 259 ? 30.706 11.911 68.599 1.000 17.606 259 LEU B CA 1
ATOM 4891 C C . LEU B 1 259 ? 29.480 11.031 68.862 1.000 18.282 259 LEU B C 1
ATOM 4892 O O . LEU B 1 259 ? 29.499 9.895 68.352 1.000 15.998 259 LEU B O 1
ATOM 4897 N N . VAL B 1 260 ? 28.379 11.570 69.412 1.000 16.137 260 VAL B N 1
ATOM 4898 C CA . VAL B 1 260 ? 27.172 10.734 69.692 1.000 16.864 260 VAL B CA 1
ATOM 4899 C C . VAL B 1 260 ? 26.617 10.235 68.354 1.000 17.053 260 VAL B C 1
ATOM 4900 O O . VAL B 1 260 ? 26.301 9.024 68.256 1.000 15.548 260 VAL B O 1
ATOM 4904 N N . HIS B 1 261 ? 26.428 11.143 67.391 1.000 17.463 261 HIS B N 1
ATOM 4905 C CA . HIS B 1 261 ? 25.819 10.809 66.076 1.000 19.162 261 HIS B CA 1
ATOM 4906 C C . HIS B 1 261 ? 26.807 10.005 65.212 1.000 17.737 261 HIS B C 1
ATOM 4907 O O . HIS B 1 261 ? 26.352 9.106 64.491 1.000 20.181 261 HIS B O 1
ATOM 4914 N N . ALA B 1 262 ? 28.096 10.335 65.240 1.000 17.211 262 ALA B N 1
ATOM 4915 C CA . ALA B 1 262 ? 29.139 9.511 64.581 1.000 18.586 262 ALA B CA 1
ATOM 4916 C C . ALA B 1 262 ? 28.966 8.060 65.046 1.000 18.602 262 ALA B C 1
ATOM 4917 O O . ALA B 1 262 ? 28.958 7.144 64.190 1.000 19.897 262 ALA B O 1
ATOM 4919 N N . MET B 1 263 ? 28.793 7.859 66.358 1.000 17.900 263 MET B N 1
ATOM 4920 C CA . MET B 1 263 ? 28.755 6.504 66.963 1.000 18.039 263 MET B CA 1
ATOM 4921 C C . MET B 1 263 ? 27.403 5.841 66.690 1.000 18.654 263 MET B C 1
ATOM 4922 O O . MET B 1 263 ? 27.393 4.612 66.398 1.000 19.876 263 MET B O 1
ATOM 4927 N N . SER B 1 264 ? 26.314 6.609 66.688 1.000 19.075 264 SER B N 1
ATOM 4928 C CA . SER B 1 264 ? 24.959 6.068 66.413 1.000 20.887 264 SER B CA 1
ATOM 4929 C C . SER B 1 264 ? 24.810 5.761 64.911 1.000 21.419 264 SER B C 1
ATOM 4930 O O . SER B 1 264 ? 24.237 4.698 64.614 1.000 20.527 264 SER B O 1
ATOM 4933 N N . HIS B 1 265 ? 25.495 6.510 64.027 1.000 21.484 265 HIS B N 1
ATOM 4934 C CA . HIS B 1 265 ? 25.497 6.257 62.550 1.000 21.207 265 HIS B CA 1
ATOM 4935 C C . HIS B 1 265 ? 26.072 4.859 62.267 1.000 20.588 265 HIS B C 1
ATOM 4936 O O . HIS B 1 265 ? 25.583 4.163 61.348 1.000 19.916 265 HIS B O 1
ATOM 4943 N N . LYS B 1 266 ? 27.137 4.502 62.982 1.000 20.221 266 LYS B N 1
ATOM 4944 C CA . LYS B 1 266 ? 27.954 3.297 62.696 1.000 20.803 266 LYS B CA 1
ATOM 4945 C C . LYS B 1 266 ? 27.462 2.129 63.560 1.000 23.078 266 LYS B C 1
ATOM 4946 O O . LYS B 1 266 ? 27.936 0.997 63.349 1.000 24.616 266 LYS B O 1
ATOM 4952 N N . ALA B 1 267 ? 26.498 2.386 64.451 1.000 23.305 267 ALA B N 1
ATOM 4953 C CA . ALA B 1 267 ? 25.771 1.369 65.238 1.000 25.993 267 ALA B CA 1
ATOM 4954 C C . ALA B 1 267 ? 24.335 1.238 64.723 1.000 28.280 267 ALA B C 1
ATOM 4955 O O . ALA B 1 267 ? 23.459 0.859 65.523 1.000 29.145 267 ALA B O 1
ATOM 4957 N N . ALA B 1 268 ? 24.093 1.561 63.447 1.000 29.665 268 ALA B N 1
ATOM 4958 C CA . ALA B 1 268 ? 22.744 1.560 62.828 1.000 31.794 268 ALA B CA 1
ATOM 4959 C C . ALA B 1 268 ? 22.242 0.122 62.681 1.000 35.094 268 ALA B C 1
ATOM 4960 O O . ALA B 1 268 ? 21.048 -0.058 62.431 1.000 36.165 268 ALA B O 1
ATOM 4962 N N . TRP B 1 269 ? 23.152 -0.851 62.751 1.000 35.785 269 TRP B N 1
ATOM 4963 C CA . TRP B 1 269 ? 22.851 -2.298 62.582 1.000 38.750 269 TRP B CA 1
ATOM 4964 C C . TRP B 1 269 ? 22.162 -2.863 63.836 1.000 38.724 269 TRP B C 1
ATOM 4965 O O . TRP B 1 269 ? 21.692 -4.012 63.767 1.000 44.567 269 TRP B O 1
ATOM 4976 N N . ILE B 1 270 ? 22.096 -2.094 64.928 1.000 39.436 270 ILE B N 1
ATOM 4977 C CA . ILE B 1 270 ? 21.298 -2.411 66.152 1.000 44.763 270 ILE B CA 1
ATOM 4978 C C . ILE B 1 270 ? 19.824 -2.064 65.885 1.000 52.113 270 ILE B C 1
ATOM 4979 O O . ILE B 1 270 ? 19.541 -0.926 65.434 1.000 52.723 270 ILE B O 1
ATOM 4984 N N . GLY B 1 271 ? 18.919 -2.995 66.204 1.000 59.029 271 GLY B N 1
ATOM 4985 C CA . GLY B 1 271 ? 17.481 -2.742 66.433 1.000 59.840 271 GLY B CA 1
ATOM 4986 C C . GLY B 1 271 ? 17.073 -3.115 67.857 1.000 65.162 271 GLY B C 1
ATOM 4987 O O . GLY B 1 271 ? 17.553 -4.116 68.388 1.000 60.906 271 G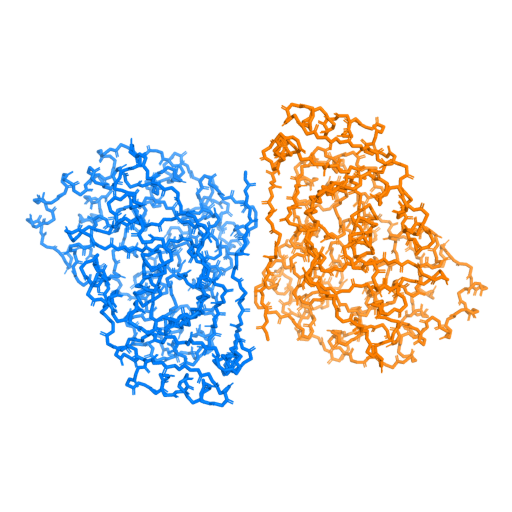LY B O 1
ATOM 4988 N N . PRO B 1 272 ? 16.181 -2.338 68.521 1.000 66.066 272 PRO B N 1
ATOM 4989 C CA . PRO B 1 272 ? 15.385 -1.304 67.855 1.000 64.380 272 PRO B CA 1
ATOM 4990 C C . PRO B 1 272 ? 16.206 -0.093 67.385 1.000 59.107 272 PRO B C 1
ATOM 4991 O O . PRO B 1 272 ? 17.349 0.051 67.774 1.000 57.676 272 PRO B O 1
ATOM 4995 N N . HIS B 1 273 ? 15.541 0.806 66.659 1.000 56.411 273 HIS B N 1
ATOM 4996 C CA . HIS B 1 273 ? 16.090 2.084 66.136 1.000 54.413 273 HIS B CA 1
ATOM 4997 C C . HIS B 1 273 ? 15.597 3.231 67.026 1.000 50.126 273 HIS B C 1
ATOM 4998 O O . HIS B 1 273 ? 14.527 3.059 67.635 1.000 49.440 273 HIS B O 1
ATOM 5005 N N . GLY B 1 274 ? 16.418 4.278 67.208 1.000 49.505 274 GLY B N 1
ATOM 5006 C CA . GLY B 1 274 ? 16.053 5.546 67.886 1.000 44.705 274 GLY B CA 1
ATOM 5007 C C . GLY B 1 274 ? 16.525 5.607 69.334 1.000 38.512 274 GLY B C 1
ATOM 5008 O O . GLY B 1 274 ? 16.605 6.727 69.893 1.000 45.171 274 GLY B O 1
ATOM 5009 N N . LEU B 1 275 ? 16.936 4.462 69.884 1.000 36.551 275 LEU B N 1
ATOM 5010 C CA . LEU B 1 275 ? 17.403 4.311 71.289 1.000 34.873 275 LEU B CA 1
ATOM 5011 C C . LEU B 1 275 ? 18.872 4.729 71.413 1.000 27.984 275 LEU B C 1
ATOM 5012 O O . LEU B 1 275 ? 19.248 5.134 72.516 1.000 24.538 275 LEU B O 1
ATOM 5017 N N . ILE B 1 276 ? 19.696 4.480 70.387 1.000 27.093 276 ILE B N 1
ATOM 5018 C CA . ILE B 1 276 ? 21.183 4.399 70.539 1.000 27.629 276 ILE B CA 1
ATOM 5019 C C . ILE B 1 276 ? 21.749 5.795 70.834 1.000 24.137 276 ILE B C 1
ATOM 5020 O O . ILE B 1 276 ? 22.701 5.875 71.639 1.000 24.322 276 ILE B O 1
ATOM 5025 N N . ASN B 1 277 ? 21.149 6.863 70.287 1.000 21.660 277 ASN B N 1
ATOM 5026 C CA . ASN B 1 277 ? 21.588 8.260 70.563 1.000 20.525 277 ASN B CA 1
ATOM 5027 C C . ASN B 1 277 ? 21.385 8.565 72.051 1.000 20.078 277 ASN B C 1
ATOM 5028 O O . ASN B 1 277 ? 22.343 9.024 72.711 1.000 17.861 277 ASN B O 1
ATOM 5033 N N . ALA B 1 278 ? 20.236 8.163 72.591 1.000 20.499 278 ALA B N 1
ATOM 5034 C CA . ALA B 1 278 ? 19.843 8.438 73.991 1.000 22.579 278 ALA B CA 1
ATOM 5035 C C . ALA B 1 278 ? 20.720 7.615 74.938 1.000 22.588 278 ALA B C 1
ATOM 5036 O O . ALA B 1 278 ? 21.200 8.178 75.933 1.000 23.319 278 ALA B O 1
ATOM 5038 N N . ILE B 1 279 ? 21.000 6.358 74.582 1.000 22.592 279 ILE B N 1
ATOM 5039 C CA . ILE B 1 279 ? 21.864 5.449 75.392 1.000 23.185 279 ILE B CA 1
ATOM 5040 C C . ILE B 1 279 ? 23.272 6.057 75.459 1.000 21.611 279 ILE B C 1
ATOM 5041 O O . ILE B 1 279 ? 23.818 6.166 76.568 1.000 21.055 279 ILE B O 1
ATOM 5046 N N . LEU B 1 280 ? 23.821 6.456 74.313 1.000 20.621 280 LEU B N 1
ATOM 5047 C CA . LEU B 1 280 ? 25.257 6.810 74.165 1.000 19.598 280 LEU B CA 1
ATOM 5048 C C . LEU B 1 280 ? 25.528 8.184 74.787 1.000 19.551 280 LEU B C 1
ATOM 5049 O O . LEU B 1 280 ? 26.672 8.421 75.245 1.000 18.971 280 LEU B O 1
ATOM 5054 N N . LEU B 1 281 ? 24.538 9.080 74.771 1.000 20.265 281 LEU B N 1
ATOM 5055 C CA . LEU B 1 281 ? 24.761 10.512 75.096 1.000 20.785 281 LEU B CA 1
ATOM 5056 C C . LEU B 1 281 ? 25.562 10.633 76.392 1.000 22.027 281 LEU B C 1
ATOM 5057 O O . LEU B 1 281 ? 26.585 11.318 76.406 1.000 20.882 281 LEU B O 1
ATOM 5062 N N . PRO B 1 282 ? 25.042 10.132 77.544 1.000 23.658 282 PRO B N 1
ATOM 5063 C CA . PRO B 1 282 ? 25.709 10.322 78.831 1.000 24.404 282 PRO B CA 1
ATOM 5064 C C . PRO B 1 282 ? 27.186 9.895 78.799 1.000 22.809 282 PRO B C 1
ATOM 5065 O O . PRO B 1 282 ? 27.973 10.543 79.424 1.000 25.491 282 PRO B O 1
ATOM 5069 N N . TYR B 1 283 ? 27.491 8.753 78.175 1.000 22.981 283 TYR B N 1
ATOM 5070 C CA . TYR B 1 283 ? 28.863 8.186 78.061 1.000 22.830 283 TYR B CA 1
ATOM 5071 C C . TYR B 1 283 ? 29.755 9.112 77.236 1.000 22.204 283 TYR B C 1
ATOM 5072 O O . TYR B 1 283 ? 30.962 9.218 77.542 1.000 23.647 283 TYR B O 1
ATOM 5081 N N . VAL B 1 284 ? 29.212 9.720 76.176 1.000 19.994 284 VAL B N 1
ATOM 5082 C CA . VAL B 1 284 ? 30.006 10.613 75.289 1.000 19.026 284 VAL B CA 1
ATOM 5083 C C . VAL B 1 284 ? 30.266 11.925 76.029 1.000 18.828 284 VAL B C 1
ATOM 5084 O O . VAL B 1 284 ? 31.399 12.434 75.932 1.000 18.480 284 VAL B O 1
ATOM 5088 N N . MET B 1 285 ? 29.250 12.443 76.731 1.000 18.472 285 MET B N 1
ATOM 5089 C CA . MET B 1 285 ? 29.370 13.634 77.622 1.000 19.326 285 MET B CA 1
ATOM 5090 C C . MET B 1 285 ? 30.508 13.406 78.632 1.000 19.642 285 MET B C 1
ATOM 5091 O O . MET B 1 285 ? 31.371 14.313 78.792 1.000 18.392 285 MET B O 1
ATOM 5096 N N . GLU B 1 286 ? 30.530 12.233 79.273 1.000 22.086 286 GLU B N 1
ATOM 5097 C CA . GLU B 1 286 ? 31.534 11.926 80.338 1.000 22.714 286 GLU B CA 1
ATOM 5098 C C . GLU B 1 286 ? 32.921 11.950 79.702 1.000 22.105 286 GLU B C 1
ATOM 5099 O O . GLU B 1 286 ? 33.812 12.649 80.244 1.000 23.877 286 GLU B O 1
ATOM 5105 N N . PHE B 1 287 ? 33.066 11.293 78.549 1.000 20.252 287 PHE B N 1
ATOM 5106 C CA . PHE B 1 287 ? 34.324 11.309 77.757 1.000 21.448 287 PHE B CA 1
ATOM 5107 C C . PHE B 1 287 ? 34.722 12.755 77.441 1.000 20.299 287 PHE B C 1
ATOM 5108 O O . PHE B 1 287 ? 35.841 13.164 77.794 1.000 19.927 287 PHE B O 1
ATOM 5116 N N . ASN B 1 288 ? 33.861 13.486 76.725 1.000 21.390 288 ASN B N 1
ATOM 5117 C CA . ASN B 1 288 ? 34.138 14.881 76.286 1.000 20.559 288 ASN B CA 1
ATOM 5118 C C . ASN B 1 288 ? 34.460 15.763 77.506 1.000 22.327 288 ASN B C 1
ATOM 5119 O O . ASN B 1 288 ? 35.331 16.649 77.378 1.000 23.164 288 ASN B O 1
ATOM 5124 N N . MET B 1 289 ? 33.802 15.544 78.646 1.000 23.872 289 MET B N 1
ATOM 5125 C CA . MET B 1 289 ? 33.918 16.444 79.836 1.000 26.191 289 MET B CA 1
ATOM 5126 C C . MET B 1 289 ? 35.321 16.323 80.453 1.000 28.689 289 MET B C 1
ATOM 5127 O O . MET B 1 289 ? 35.779 17.316 81.067 1.000 27.117 289 MET B O 1
ATOM 5132 N N . GLU B 1 290 ? 35.969 15.159 80.328 1.000 30.445 290 GLU B N 1
ATOM 5133 C CA . GLU B 1 290 ? 37.335 14.911 80.874 1.000 32.624 290 GLU B CA 1
ATOM 5134 C C . GLU B 1 290 ? 38.302 15.987 80.368 1.000 31.644 290 GLU B C 1
ATOM 5135 O O . GLU B 1 290 ? 39.218 16.333 81.120 1.000 30.529 290 GLU B O 1
ATOM 5141 N N . LYS B 1 291 ? 38.214 16.356 79.086 1.000 29.496 291 LYS B N 1
ATOM 5142 C CA . LYS B 1 291 ? 39.228 17.200 78.396 1.000 30.728 291 LYS B CA 1
ATOM 5143 C C . LYS B 1 291 ? 38.641 18.574 78.073 1.000 29.310 291 LYS B C 1
ATOM 5144 O O . LYS B 1 291 ? 39.426 19.510 77.825 1.000 28.459 291 LYS B O 1
ATOM 5150 N N . ALA B 1 292 ? 37.329 18.647 77.836 1.000 26.691 292 ALA B N 1
ATOM 5151 C CA . ALA B 1 292 ? 36.682 19.865 77.298 1.000 23.451 292 ALA B CA 1
ATOM 5152 C C . ALA B 1 292 ? 35.378 20.119 78.065 1.000 22.392 292 ALA B C 1
ATOM 5153 O O . ALA B 1 292 ? 34.300 20.138 77.464 1.000 21.621 292 ALA B O 1
ATOM 5155 N N . ARG B 1 293 ? 35.508 20.370 79.366 1.000 22.115 293 ARG B N 1
ATOM 5156 C CA . ARG B 1 293 ? 34.375 20.598 80.303 1.000 22.124 293 ARG B CA 1
ATOM 5157 C C . ARG B 1 293 ? 33.679 21.930 79.975 1.000 21.601 293 ARG B C 1
ATOM 5158 O O . ARG B 1 293 ? 32.482 22.078 80.299 1.000 19.165 293 ARG B O 1
ATOM 5166 N N . GLU B 1 294 ? 34.425 22.873 79.390 1.000 23.092 294 GLU B N 1
ATOM 5167 C CA . GLU B 1 294 ? 34.117 24.327 79.387 1.000 23.063 294 GLU B CA 1
ATOM 5168 C C . GLU B 1 294 ? 32.680 24.548 78.882 1.000 20.467 294 GLU B C 1
ATOM 5169 O O . GLU B 1 294 ? 31.877 25.119 79.627 1.000 18.237 294 GLU B O 1
ATOM 5175 N N . LYS B 1 295 ? 32.327 24.039 77.698 1.000 17.711 295 LYS B N 1
ATOM 5176 C CA . LYS B 1 295 ? 31.015 24.363 77.065 1.000 16.240 295 LYS B CA 1
ATOM 5177 C C . LYS B 1 295 ? 29.874 23.611 77.756 1.000 16.577 295 LYS B C 1
ATOM 5178 O O . LYS B 1 295 ? 28.758 24.174 77.785 1.000 14.816 295 LYS B O 1
ATOM 5184 N N . TYR B 1 296 ? 30.124 22.416 78.320 1.000 16.334 296 TYR B N 1
ATOM 5185 C CA . TYR B 1 296 ? 29.134 21.706 79.172 1.000 16.099 296 TYR B CA 1
ATOM 5186 C C . TYR B 1 296 ? 28.797 22.565 80.398 1.000 16.213 296 TYR B C 1
ATOM 5187 O O . TYR B 1 296 ? 27.611 22.678 80.723 1.000 14.301 296 TYR B O 1
ATOM 5196 N N . ASP B 1 297 ? 29.796 23.215 81.008 1.000 16.966 297 ASP B N 1
ATOM 5197 C CA . ASP B 1 297 ? 29.601 24.062 82.217 1.000 17.462 297 ASP B CA 1
ATOM 5198 C C . ASP B 1 297 ? 28.770 25.292 81.834 1.000 16.366 297 ASP B C 1
ATOM 5199 O O . ASP B 1 297 ? 27.919 25.720 82.633 1.000 14.441 297 ASP B O 1
ATOM 5204 N N . ALA B 1 298 ? 29.107 25.914 80.705 1.000 17.357 298 ALA B N 1
ATOM 5205 C CA . ALA B 1 298 ? 28.411 27.103 80.159 1.000 16.814 298 ALA B CA 1
ATOM 5206 C C . ALA B 1 298 ? 26.936 26.750 79.921 1.000 15.732 298 ALA B C 1
ATOM 5207 O O . ALA B 1 298 ? 26.060 27.493 80.420 1.000 14.439 298 ALA B O 1
ATOM 5209 N N . MET B 1 299 ? 26.692 25.564 79.347 1.000 15.542 299 MET B N 1
ATOM 5210 C CA . MET B 1 299 ? 25.325 25.126 78.979 1.000 15.794 299 MET B CA 1
ATOM 5211 C C . MET B 1 299 ? 24.547 24.858 80.264 1.000 15.594 299 MET B C 1
ATOM 5212 O O . MET B 1 299 ? 23.469 25.438 80.412 1.000 13.680 299 MET B O 1
ATOM 5217 N N . ALA B 1 300 ? 25.148 24.137 81.219 1.000 16.471 300 ALA B N 1
ATOM 5218 C CA . ALA B 1 300 ? 24.544 23.870 82.551 1.000 16.574 300 ALA B CA 1
ATOM 5219 C C . ALA B 1 300 ? 24.073 25.181 83.189 1.000 17.807 300 ALA B C 1
ATOM 5220 O O . ALA B 1 300 ? 22.921 25.231 83.666 1.000 16.586 300 ALA B O 1
ATOM 5222 N N . LYS B 1 301 ? 24.950 26.190 83.238 1.000 19.683 301 LYS B N 1
ATOM 5223 C CA . LYS B 1 301 ? 24.667 27.485 83.920 1.000 20.317 301 LYS B CA 1
ATOM 5224 C C . LYS B 1 301 ? 23.584 28.259 83.159 1.000 19.262 301 LYS B C 1
ATOM 5225 O O . LYS B 1 301 ? 22.691 28.825 83.829 1.000 16.928 301 LYS B O 1
ATOM 5231 N N . GLU B 1 302 ? 23.577 28.198 81.823 1.000 18.994 302 GLU B N 1
ATOM 5232 C CA . GLU B 1 302 ? 22.470 28.752 80.990 1.000 19.582 302 GLU B CA 1
ATOM 5233 C C . GLU B 1 302 ? 21.148 28.088 81.402 1.000 17.741 302 GLU B C 1
ATOM 5234 O O . GLU B 1 302 ? 20.080 28.777 81.377 1.000 15.737 302 GLU B O 1
ATOM 5240 N N . LEU B 1 303 ? 21.186 26.771 81.622 1.000 15.237 303 LEU B N 1
ATOM 5241 C CA . LEU B 1 303 ? 19.984 25.978 82.003 1.000 16.573 303 LEU B CA 1
ATOM 5242 C C . LEU B 1 303 ? 19.677 26.151 83.500 1.000 17.186 303 LEU B C 1
ATOM 5243 O O . LEU B 1 303 ? 18.675 25.593 83.938 1.000 18.038 303 LEU B O 1
ATOM 5248 N N . GLY B 1 304 ? 20.376 27.056 84.194 1.000 18.818 304 GLY B N 1
ATOM 5249 C CA . GLY B 1 304 ? 20.141 27.364 85.623 1.000 19.069 304 GLY B CA 1
ATOM 5250 C C . GLY B 1 304 ? 20.513 26.196 86.523 1.000 20.231 304 GLY B C 1
ATOM 5251 O O . GLY B 1 304 ? 20.016 26.157 87.672 1.000 19.589 304 GLY B O 1
ATOM 5252 N N . LEU B 1 305 ? 21.454 25.353 86.072 1.000 20.265 305 LEU B N 1
ATOM 5253 C CA . LEU B 1 305 ? 22.121 24.323 86.905 1.000 21.615 305 LEU B CA 1
ATOM 5254 C C . LEU B 1 305 ? 23.465 24.862 87.409 1.000 22.140 305 LEU B C 1
ATOM 5255 O O . LEU B 1 305 ? 23.960 25.867 86.882 1.000 20.899 305 LEU B O 1
ATOM 5260 N N . SER B 1 306 ? 23.993 24.276 88.476 1.000 24.388 306 SER B N 1
ATOM 5261 C CA . SER B 1 306 ? 25.216 24.779 89.152 1.000 24.538 306 SER B CA 1
ATOM 5262 C C . SER B 1 306 ? 26.458 24.497 88.288 1.000 22.293 306 SER B C 1
ATOM 5263 O O . SER B 1 306 ? 27.372 25.340 88.311 1.000 24.676 306 SER B O 1
ATOM 5266 N N . ASN B 1 307 ? 26.503 23.397 87.519 1.000 20.750 307 ASN B N 1
ATOM 5267 C CA . ASN B 1 307 ? 27.759 22.976 86.829 1.000 20.900 307 ASN B CA 1
ATOM 5268 C C . ASN B 1 307 ? 27.548 21.868 85.784 1.000 19.349 307 ASN B C 1
ATOM 5269 O O . ASN B 1 307 ? 26.490 21.236 85.761 1.000 17.339 307 ASN B O 1
ATOM 5274 N N . ALA B 1 308 ? 28.614 21.536 85.052 1.000 20.149 308 ALA B N 1
ATOM 5275 C CA . ALA B 1 308 ? 28.607 20.481 84.008 1.000 19.365 308 ALA B CA 1
ATOM 5276 C C . ALA B 1 308 ? 28.197 19.135 84.631 1.000 20.359 308 ALA B C 1
ATOM 5277 O O . ALA B 1 308 ? 27.327 18.410 84.069 1.000 19.008 308 ALA B O 1
ATOM 5279 N N . GLU B 1 309 ? 28.683 18.855 85.837 1.000 20.928 309 GLU B N 1
ATOM 5280 C CA . GLU B 1 309 ? 28.388 17.582 86.540 1.000 22.365 309 GLU B CA 1
ATOM 5281 C C . GLU B 1 309 ? 26.867 17.447 86.769 1.000 21.541 309 GLU B C 1
ATOM 5282 O O . GLU B 1 309 ? 26.349 16.333 86.586 1.000 20.816 309 GLU B O 1
ATOM 5288 N N . GLU B 1 310 ? 26.143 18.535 87.047 1.000 20.793 310 GLU B N 1
ATOM 5289 C CA . GLU B 1 310 ? 24.677 18.478 87.334 1.000 22.108 310 GLU B CA 1
ATOM 5290 C C . GLU B 1 310 ? 23.885 18.257 86.033 1.000 20.298 310 GLU B C 1
ATOM 5291 O O . GLU B 1 310 ? 22.883 17.518 86.068 1.000 20.511 310 GLU B O 1
ATOM 5297 N N . LEU B 1 311 ? 24.290 18.877 84.918 1.000 18.933 311 LEU B N 1
ATOM 5298 C CA . LEU B 1 311 ? 23.643 18.646 83.595 1.000 19.059 311 LEU B CA 1
ATOM 5299 C C . LEU B 1 311 ? 23.727 17.155 83.249 1.000 18.911 311 LEU B C 1
ATOM 5300 O O . LEU B 1 311 ? 22.688 16.567 82.849 1.000 18.283 311 LEU B O 1
ATOM 5305 N N . LEU B 1 312 ? 24.904 16.556 83.450 1.000 20.064 312 LEU B N 1
ATOM 5306 C CA . LEU B 1 312 ? 25.131 15.117 83.149 1.000 21.630 312 LEU B CA 1
ATOM 5307 C C . LEU B 1 312 ? 24.162 14.288 83.992 1.000 21.662 312 LEU B C 1
ATOM 5308 O O . LEU B 1 312 ? 23.546 13.352 83.445 1.000 23.842 312 LEU B O 1
ATOM 5313 N N . GLN B 1 313 ? 24.006 14.660 85.260 1.000 23.326 313 GLN B N 1
ATOM 5314 C CA . GLN B 1 313 ? 23.117 13.952 86.211 1.000 25.850 313 GLN B CA 1
ATOM 5315 C C . GLN B 1 313 ? 21.670 14.088 85.724 1.000 24.400 313 GLN B C 1
ATOM 5316 O O . GLN B 1 313 ? 20.970 13.061 85.686 1.000 24.540 313 GLN B O 1
ATOM 5322 N N . LYS B 1 314 ? 21.259 15.287 85.301 1.000 22.591 314 LYS B N 1
ATOM 5323 C CA . LYS B 1 314 ? 19.875 15.555 84.812 1.000 21.476 314 LYS B CA 1
ATOM 5324 C C . LYS B 1 314 ? 19.576 14.714 83.568 1.000 20.092 314 LYS B C 1
ATOM 5325 O O . LYS B 1 314 ? 18.425 14.249 83.434 1.000 20.119 314 LYS B O 1
ATOM 5331 N N . VAL B 1 315 ? 20.552 14.554 82.669 1.000 19.733 315 VAL B N 1
ATOM 5332 C CA . VAL B 1 315 ? 20.407 13.724 81.433 1.000 19.698 315 VAL B CA 1
ATOM 5333 C C . VAL B 1 315 ? 20.202 12.265 81.854 1.000 20.947 315 VAL B C 1
ATOM 5334 O O . VAL B 1 315 ? 19.222 11.650 81.401 1.000 20.562 315 VAL B O 1
ATOM 5338 N N . LYS B 1 316 ? 21.053 11.765 82.754 1.000 22.246 316 LYS B N 1
ATOM 5339 C CA . LYS B 1 316 ? 21.000 10.364 83.252 1.000 22.732 316 LYS B CA 1
ATOM 5340 C C . LYS B 1 316 ? 19.662 10.123 83.958 1.000 22.721 316 LYS B C 1
ATOM 5341 O O . LYS B 1 316 ? 19.088 9.051 83.746 1.000 22.718 316 LYS B O 1
ATOM 5347 N N . GLU B 1 317 ? 19.173 11.089 84.738 1.000 22.994 317 GLU B N 1
ATOM 5348 C CA . GLU B 1 317 ? 17.907 10.937 85.515 1.000 24.862 317 GLU B CA 1
ATOM 5349 C C . GLU B 1 317 ? 16.711 10.878 84.551 1.000 23.657 317 GLU B C 1
ATOM 5350 O O . GLU B 1 317 ? 15.812 10.033 84.759 1.000 21.670 317 GLU B O 1
ATOM 5356 N N . LEU B 1 318 ? 16.739 11.680 83.482 1.000 21.406 318 LEU B N 1
ATOM 5357 C CA . LEU B 1 318 ? 15.643 11.717 82.480 1.000 20.834 318 LEU B CA 1
ATOM 5358 C C . LEU B 1 318 ? 15.569 10.360 81.771 1.000 20.507 318 LEU B C 1
ATOM 5359 O O . LEU B 1 318 ? 14.469 9.784 81.710 1.000 20.570 318 LEU B O 1
ATOM 5364 N N . ASN B 1 319 ? 16.710 9.851 81.300 1.000 21.207 319 ASN B N 1
ATOM 5365 C CA . ASN B 1 319 ? 16.828 8.511 80.662 1.000 22.818 319 ASN B CA 1
ATOM 5366 C C . ASN B 1 319 ? 16.233 7.445 81.598 1.000 24.147 319 ASN B C 1
ATOM 5367 O O . ASN B 1 319 ? 15.410 6.612 81.110 1.000 23.190 319 ASN B O 1
ATOM 5372 N N . GLU B 1 320 ? 16.576 7.516 82.894 1.000 26.766 320 GLU B N 1
ATOM 5373 C CA . GLU B 1 320 ? 16.120 6.551 83.942 1.000 28.277 320 GLU B CA 1
ATOM 5374 C C . GLU B 1 320 ? 14.596 6.616 84.062 1.000 27.294 320 GLU B C 1
ATOM 5375 O O . GLU B 1 320 ? 13.951 5.569 83.971 1.000 24.312 320 GLU B O 1
ATOM 5381 N N . ARG B 1 321 ? 14.051 7.812 84.268 1.000 28.131 321 ARG B N 1
ATOM 5382 C CA . ARG B 1 321 ? 12.597 8.039 84.495 1.000 27.953 321 ARG B CA 1
ATOM 5383 C C . ARG B 1 321 ? 11.783 7.632 83.255 1.000 27.750 321 ARG B C 1
ATOM 5384 O O . ARG B 1 321 ? 10.610 7.260 83.430 1.000 26.074 321 ARG B O 1
ATOM 5392 N N . LEU B 1 322 ? 12.321 7.800 82.042 1.000 26.062 322 LEU B N 1
ATOM 5393 C CA . LEU B 1 322 ? 11.601 7.408 80.796 1.000 26.031 322 LEU B CA 1
ATOM 5394 C C . LEU B 1 322 ? 12.013 5.991 80.359 1.000 27.239 322 LEU B C 1
ATOM 5395 O O . LEU B 1 322 ? 11.464 5.509 79.345 1.000 27.413 322 LEU B O 1
ATOM 5400 N N . ASN B 1 323 ? 12.758 5.268 81.206 1.000 28.435 323 ASN B N 1
ATOM 5401 C CA . ASN B 1 323 ? 13.019 3.808 81.055 1.000 29.530 323 ASN B CA 1
ATOM 5402 C C . ASN B 1 323 ? 13.795 3.520 79.766 1.000 27.257 323 ASN B C 1
ATOM 5403 O O . ASN B 1 323 ? 13.578 2.456 79.156 1.000 26.670 323 ASN B O 1
ATOM 5408 N N . VAL B 1 324 ? 14.774 4.355 79.431 1.000 27.334 324 VAL B N 1
ATOM 5409 C CA . VAL B 1 324 ? 15.719 4.059 78.318 1.000 26.097 324 VAL B CA 1
ATOM 5410 C C . VAL B 1 324 ? 16.451 2.776 78.691 1.000 28.529 324 VAL B C 1
ATOM 5411 O O . VAL B 1 324 ? 16.961 2.666 79.801 1.000 27.687 324 VAL B O 1
ATOM 5415 N N . PRO B 1 325 ? 16.394 1.730 77.840 1.000 29.794 325 PRO B N 1
ATOM 5416 C CA . PRO B 1 325 ? 17.128 0.493 78.104 1.000 33.962 325 PRO B CA 1
ATOM 5417 C C . PRO B 1 325 ? 18.657 0.687 78.141 1.000 35.887 325 PRO B C 1
ATOM 5418 O O . PRO B 1 325 ? 19.167 1.722 77.703 1.000 33.810 325 PRO B O 1
ATOM 5422 N N . LYS B 1 326 ? 19.339 -0.243 78.808 1.000 38.323 326 LYS B N 1
ATOM 5423 C CA . LYS B 1 326 ? 20.804 -0.470 78.686 1.000 41.290 326 LYS B CA 1
ATOM 5424 C C . LYS B 1 326 ? 21.086 -1.104 77.320 1.000 39.597 326 LYS B C 1
ATOM 5425 O O . LYS B 1 326 ? 20.190 -1.792 76.789 1.000 39.434 326 LYS B O 1
ATOM 5431 N N . LEU B 1 327 ? 22.304 -0.918 76.810 1.000 40.962 327 LEU B N 1
ATOM 5432 C CA . LEU B 1 327 ? 22.739 -1.380 75.463 1.000 41.555 327 LEU B CA 1
ATOM 5433 C C . LEU B 1 327 ? 22.721 -2.914 75.408 1.000 43.118 327 LEU B C 1
ATOM 5434 O O . LEU B 1 327 ? 22.376 -3.451 74.337 1.000 44.731 327 LEU B O 1
ATOM 5439 N N . SER B 1 328 ? 22.986 -3.591 76.534 1.000 43.963 328 SER B N 1
ATOM 5440 C CA . SER B 1 328 ? 23.095 -5.076 76.608 1.000 45.895 328 SER B CA 1
ATOM 5441 C C . SER B 1 328 ? 21.706 -5.730 76.687 1.000 49.130 328 SER B C 1
ATOM 5442 O O . SER B 1 328 ? 21.647 -6.975 76.661 1.000 52.962 328 SER B O 1
ATOM 5445 N N . GLU B 1 329 ? 20.633 -4.930 76.693 1.000 50.746 329 GLU B N 1
ATOM 5446 C CA . GLU B 1 329 ? 19.234 -5.411 76.531 1.000 50.750 329 GLU B CA 1
ATOM 5447 C C . GLU B 1 329 ? 18.918 -5.596 75.044 1.000 49.454 329 GLU B C 1
ATOM 5448 O O . GLU B 1 329 ? 18.161 -6.533 74.737 1.000 58.273 329 GLU B O 1
ATOM 5454 N N . ILE B 1 330 ? 19.512 -4.790 74.154 1.000 45.665 330 ILE B N 1
ATOM 5455 C CA . ILE B 1 330 ? 19.086 -4.681 72.724 1.000 45.176 330 ILE B CA 1
ATOM 5456 C C . ILE B 1 330 ? 20.171 -5.200 71.769 1.000 46.288 330 ILE B C 1
ATOM 5457 O O . ILE B 1 330 ? 19.988 -5.030 70.545 1.000 44.566 330 ILE B O 1
ATOM 5462 N N . VAL B 1 331 ? 21.163 -5.942 72.271 1.000 44.182 331 VAL B N 1
ATOM 5463 C CA . VAL B 1 331 ? 22.245 -6.552 71.437 1.000 44.319 331 VAL B CA 1
ATOM 5464 C C . VAL B 1 331 ? 22.963 -7.636 72.258 1.000 43.945 331 VAL B C 1
ATOM 5465 O O . VAL B 1 331 ? 23.227 -7.394 73.454 1.000 42.623 331 VAL B O 1
ATOM 5469 N N . SER B 1 332 ? 23.221 -8.806 71.668 1.000 45.333 332 SER B N 1
ATOM 5470 C CA . SER B 1 332 ? 23.994 -9.888 72.336 1.000 47.915 332 SER B CA 1
ATOM 5471 C C . SER B 1 332 ? 25.441 -9.423 72.541 1.000 48.376 332 SER B C 1
ATOM 5472 O O . SER B 1 332 ? 25.941 -8.655 71.689 1.000 45.538 332 SER B O 1
ATOM 5475 N N . GLU B 1 333 ? 26.084 -9.869 73.626 1.000 49.703 333 GLU B N 1
ATOM 5476 C CA . GLU B 1 333 ? 27.552 -9.720 73.840 1.000 56.782 333 GLU B CA 1
ATOM 5477 C C . GLU B 1 333 ? 28.312 -10.359 72.670 1.000 54.972 333 GLU B C 1
ATOM 5478 O O . GLU B 1 333 ? 29.349 -9.811 72.287 1.000 56.705 333 GLU B O 1
ATOM 5484 N N . GLU B 1 334 ? 27.754 -11.413 72.067 1.000 60.918 334 GLU B N 1
ATOM 5485 C CA . GLU B 1 334 ? 28.268 -12.038 70.817 1.000 62.122 334 GLU B CA 1
ATOM 5486 C C . GLU B 1 334 ? 28.371 -10.956 69.734 1.000 58.481 334 GLU B C 1
ATOM 5487 O O . GLU B 1 334 ? 29.498 -10.485 69.472 1.000 55.771 334 GLU B O 1
ATOM 5493 N N . ASP B 1 335 ? 27.215 -10.529 69.212 1.000 55.916 335 ASP B N 1
ATOM 5494 C CA . ASP B 1 335 ? 27.031 -9.439 68.211 1.000 54.845 335 ASP B CA 1
ATOM 5495 C C . ASP B 1 335 ? 28.003 -8.287 68.495 1.000 46.693 335 ASP B C 1
ATOM 5496 O O . ASP B 1 335 ? 28.765 -7.904 67.583 1.000 43.724 335 ASP B O 1
ATOM 5501 N N . PHE B 1 336 ? 27.882 -7.683 69.678 1.000 43.980 336 PHE B N 1
ATOM 5502 C CA . PHE B 1 336 ? 28.579 -6.427 70.052 1.000 43.936 336 PHE B CA 1
ATOM 5503 C C . PHE B 1 336 ? 30.080 -6.619 69.816 1.000 47.726 336 PHE B C 1
ATOM 5504 O O . PHE B 1 336 ? 30.614 -6.063 68.837 1.000 49.035 336 PHE B O 1
ATOM 5512 N N . THR B 1 337 ? 30.698 -7.495 70.613 1.000 50.134 337 THR B N 1
ATOM 5513 C CA . THR B 1 337 ? 32.178 -7.642 70.732 1.000 47.916 337 THR B CA 1
ATOM 5514 C C . THR B 1 337 ? 32.766 -7.976 69.356 1.000 46.154 337 THR B C 1
ATOM 5515 O O . THR B 1 337 ? 33.903 -7.537 69.075 1.000 43.686 337 THR B O 1
ATOM 5519 N N . SER B 1 338 ? 31.965 -8.617 68.502 1.000 44.127 338 SER B N 1
ATOM 5520 C CA . SER B 1 338 ? 32.372 -9.132 67.172 1.000 43.632 338 SER B CA 1
ATOM 5521 C C . SER B 1 338 ? 32.552 -7.972 66.186 1.000 45.810 338 SER B C 1
ATOM 5522 O O . SER B 1 338 ? 33.386 -8.119 65.271 1.000 45.911 338 SER B O 1
ATOM 5525 N N . ARG B 1 339 ? 31.720 -6.929 66.283 1.000 46.302 339 ARG B N 1
ATOM 5526 C CA . ARG B 1 339 ? 31.688 -5.801 65.307 1.000 44.452 339 ARG B CA 1
ATOM 5527 C C . ARG B 1 339 ? 32.356 -4.560 65.910 1.000 40.132 339 ARG B C 1
ATOM 5528 O O . ARG B 1 339 ? 32.453 -3.548 65.194 1.000 38.553 339 ARG B O 1
ATOM 5536 N N . LEU B 1 340 ? 32.759 -4.629 67.181 1.000 36.506 340 LEU B N 1
ATOM 5537 C CA . LEU B 1 340 ? 33.202 -3.462 67.991 1.000 37.911 340 LEU B CA 1
ATOM 5538 C C . LEU B 1 340 ? 34.379 -2.766 67.297 1.000 37.294 340 LEU B C 1
ATOM 5539 O O . LEU B 1 340 ? 34.321 -1.535 67.140 1.000 33.594 340 LEU B O 1
ATOM 5544 N N . ASP B 1 341 ? 35.349 -3.536 66.794 1.000 37.153 341 ASP B N 1
ATOM 5545 C CA . ASP B 1 341 ? 36.610 -3.003 66.209 1.000 37.560 341 ASP B CA 1
ATOM 5546 C C . ASP B 1 341 ? 36.286 -2.206 64.939 1.000 34.770 341 ASP B C 1
ATOM 5547 O O . ASP B 1 341 ? 36.602 -0.999 64.903 1.000 32.232 341 ASP B O 1
ATOM 5552 N N . GLU B 1 342 ? 35.514 -2.793 64.025 1.000 34.495 342 GLU B N 1
ATOM 5553 C CA . GLU B 1 342 ? 35.213 -2.179 62.706 1.000 35.987 342 GLU B CA 1
ATOM 5554 C C . GLU B 1 342 ? 34.301 -0.954 62.894 1.000 34.578 342 GLU B C 1
ATOM 5555 O O . GLU B 1 342 ? 34.504 0.041 62.175 1.000 29.778 342 GLU B O 1
ATOM 5561 N N . MET B 1 343 ? 33.282 -1.076 63.752 1.000 30.909 343 MET B N 1
ATOM 5562 C CA . MET B 1 343 ? 32.347 0.015 64.162 1.000 30.100 343 MET B CA 1
ATOM 5563 C C . MET B 1 343 ? 33.138 1.224 64.674 1.000 28.318 343 MET B C 1
ATOM 5564 O O . MET B 1 343 ? 32.732 2.365 64.385 1.000 25.910 343 MET B O 1
ATOM 5569 N N . SER B 1 344 ? 34.115 0.979 65.550 1.000 27.016 344 SER B N 1
ATOM 5570 C CA . SER B 1 344 ? 34.978 2.023 66.166 1.000 25.902 344 SER B CA 1
ATOM 5571 C C . SER B 1 344 ? 35.793 2.726 65.077 1.000 26.149 344 SER B C 1
ATOM 5572 O O . SER B 1 344 ? 35.835 3.975 65.086 1.000 27.521 344 SER B O 1
ATOM 5575 N N . ARG B 1 345 ? 36.373 1.952 64.157 1.000 28.470 345 ARG B N 1
ATOM 5576 C CA . ARG B 1 345 ? 37.193 2.441 63.015 1.000 31.153 345 ARG B CA 1
ATOM 5577 C C . ARG B 1 345 ? 36.318 3.322 62.112 1.000 27.769 345 ARG B C 1
ATOM 5578 O O . ARG B 1 345 ? 36.784 4.397 61.714 1.000 26.439 345 ARG B O 1
ATOM 5586 N N . LYS B 1 346 ? 35.070 2.917 61.870 1.000 25.708 346 LYS B N 1
ATOM 5587 C CA . LYS B 1 346 ? 34.161 3.582 60.897 1.000 25.434 346 LYS B CA 1
ATOM 5588 C C . LYS B 1 346 ? 33.527 4.820 61.542 1.000 23.640 346 LYS B C 1
ATOM 5589 O O . LYS B 1 346 ? 33.377 5.827 60.829 1.000 22.151 346 LYS B O 1
ATOM 5595 N N . ALA B 1 347 ? 33.206 4.763 62.841 1.000 21.959 347 ALA B N 1
ATOM 5596 C CA . ALA B 1 347 ? 32.744 5.932 63.641 1.000 21.030 347 ALA B CA 1
ATOM 5597 C C . ALA B 1 347 ? 33.834 7.012 63.654 1.000 20.395 347 ALA B C 1
ATOM 5598 O O . ALA B 1 347 ? 33.517 8.198 63.516 1.000 18.967 347 ALA B O 1
ATOM 5600 N N . TYR B 1 348 ? 35.091 6.601 63.783 1.000 20.685 348 TYR B N 1
ATOM 5601 C CA . TYR B 1 348 ? 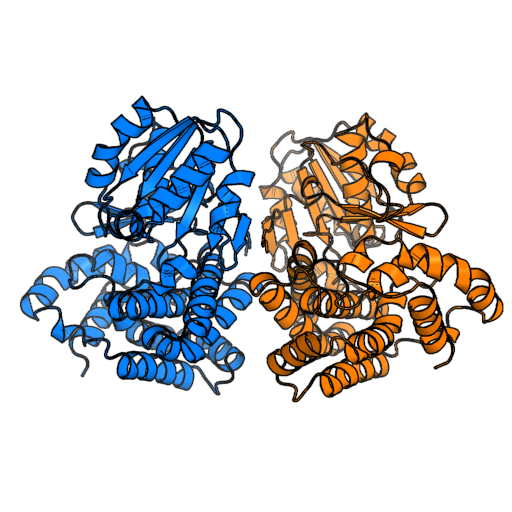36.278 7.493 63.778 1.000 21.318 348 TYR B CA 1
ATOM 5602 C C . TYR B 1 348 ? 36.340 8.285 62.461 1.000 21.453 348 TYR B C 1
ATOM 5603 O O . TYR B 1 348 ? 36.750 9.450 62.499 1.000 22.771 348 TYR B O 1
ATOM 5612 N N . GLU B 1 349 ? 35.920 7.688 61.342 1.000 22.406 349 GLU B N 1
ATOM 5613 C CA . GLU B 1 349 ? 35.999 8.304 59.987 1.000 22.615 349 GLU B CA 1
ATOM 5614 C C . GLU B 1 349 ? 34.777 9.193 59.710 1.000 20.194 349 GLU B C 1
ATOM 5615 O O . GLU B 1 349 ? 34.786 9.924 58.708 1.000 20.336 349 GLU B O 1
ATOM 5621 N N . ASP B 1 350 ? 33.761 9.158 60.569 1.000 18.734 350 ASP B N 1
ATOM 5622 C CA . ASP B 1 350 ? 32.508 9.928 60.366 1.000 17.892 350 ASP B CA 1
ATOM 5623 C C . ASP B 1 350 ? 32.858 11.407 60.489 1.000 18.298 350 ASP B C 1
ATOM 5624 O O . ASP B 1 350 ? 33.570 11.789 61.414 1.000 20.752 350 ASP B O 1
ATOM 5629 N N . PRO B 1 351 ? 32.495 12.239 59.485 1.000 17.565 351 PRO B N 1
ATOM 5630 C CA . PRO B 1 351 ? 32.812 13.671 59.488 1.000 18.560 351 PRO B CA 1
ATOM 5631 C C . PRO B 1 351 ? 32.404 14.433 60.763 1.000 18.056 351 PRO B C 1
ATOM 5632 O O . PRO B 1 351 ? 33.023 15.445 61.058 1.000 18.753 351 PRO B O 1
ATOM 5636 N N . LEU B 1 352 ? 31.331 13.990 61.424 1.000 18.556 352 LEU B N 1
ATOM 5637 C CA . LEU B 1 352 ? 30.816 14.583 62.693 1.000 18.370 352 LEU B CA 1
ATOM 5638 C C . LEU B 1 352 ? 31.878 14.557 63.793 1.000 19.775 352 LEU B C 1
ATOM 5639 O O . LEU B 1 352 ? 31.854 15.475 64.644 1.000 21.511 352 LEU B O 1
ATOM 5644 N N . VAL B 1 353 ? 32.876 13.680 63.690 1.000 18.434 353 VAL B N 1
ATOM 5645 C CA . VAL B 1 353 ? 33.991 13.652 64.680 1.000 19.744 353 VAL B CA 1
ATOM 5646 C C . VAL B 1 353 ? 34.722 15.005 64.644 1.000 18.335 353 VAL B C 1
ATOM 5647 O O . VAL B 1 353 ? 35.048 15.505 65.723 1.000 19.230 353 VAL B O 1
ATOM 5651 N N . ASN B 1 354 ? 34.776 15.675 63.486 1.000 19.036 354 ASN B N 1
ATOM 5652 C CA . ASN B 1 354 ? 35.561 16.932 63.303 1.000 18.963 354 ASN B CA 1
ATOM 5653 C C . ASN B 1 354 ? 34.985 18.041 64.196 1.000 17.949 354 ASN B C 1
ATOM 5654 O O . ASN B 1 354 ? 35.685 19.045 64.403 1.000 15.768 354 ASN B O 1
ATOM 5659 N N . PHE B 1 355 ? 33.723 17.907 64.619 1.000 17.443 355 PHE B N 1
ATOM 5660 C CA . PHE B 1 355 ? 32.951 18.971 65.317 1.000 17.503 355 PHE B CA 1
ATOM 5661 C C . PHE B 1 355 ? 32.861 18.678 66.821 1.000 16.301 355 PHE B C 1
ATOM 5662 O O . PHE B 1 355 ? 32.619 19.628 67.582 1.000 15.572 355 PHE B O 1
ATOM 5670 N N . ASN B 1 356 ? 33.116 17.439 67.248 1.000 16.169 356 ASN B N 1
ATOM 5671 C CA . ASN B 1 356 ? 33.202 17.056 68.687 1.000 16.393 356 ASN B CA 1
ATOM 5672 C C . ASN B 1 356 ? 34.235 17.920 69.421 1.000 17.282 356 ASN B C 1
ATOM 5673 O O . ASN B 1 356 ? 35.292 18.214 68.873 1.000 17.257 356 ASN B O 1
ATOM 5678 N N . PRO B 1 357 ? 33.954 18.420 70.650 1.000 17.218 357 PRO B N 1
ATOM 5679 C CA . PRO B 1 357 ? 34.873 19.328 71.337 1.000 17.842 357 PRO B CA 1
ATOM 5680 C C . PRO B 1 357 ? 36.265 18.711 71.557 1.000 19.423 357 PRO B C 1
ATOM 5681 O O . PRO B 1 357 ? 37.193 19.452 71.736 1.000 18.933 357 PRO B O 1
ATOM 5685 N N . VAL B 1 358 ? 36.348 17.382 71.548 1.000 19.872 358 VAL B N 1
ATOM 5686 C CA . VAL B 1 358 ? 37.590 16.578 71.756 1.000 23.733 358 VAL B CA 1
ATOM 5687 C C . VAL B 1 358 ? 37.765 15.651 70.555 1.000 23.059 358 VAL B C 1
ATOM 5688 O O . VAL B 1 358 ? 36.756 15.028 70.162 1.000 24.360 358 VAL B O 1
ATOM 5692 N N . GLU B 1 359 ? 38.980 15.577 70.001 1.000 24.469 359 GLU B N 1
ATOM 5693 C CA . GLU B 1 359 ? 39.379 14.605 68.940 1.000 26.190 359 GLU B CA 1
ATOM 5694 C C . GLU B 1 359 ? 39.573 13.237 69.581 1.000 25.311 359 GLU B C 1
ATOM 5695 O O . GLU B 1 359 ? 40.477 13.049 70.391 1.000 24.130 359 GLU B O 1
ATOM 5701 N N . PRO B 1 360 ? 38.699 12.253 69.299 1.000 25.379 360 PRO B N 1
ATOM 5702 C CA . PRO B 1 360 ? 38.869 10.911 69.846 1.000 26.282 360 PRO B CA 1
ATOM 5703 C C . PRO B 1 360 ? 39.851 10.096 68.996 1.000 27.385 360 PRO B C 1
ATOM 5704 O O . PRO B 1 360 ? 39.863 10.250 67.786 1.000 29.155 360 PRO B O 1
ATOM 5708 N N . SER B 1 361 ? 40.550 9.157 69.626 1.000 26.300 361 SER B N 1
ATOM 5709 C CA . SER B 1 361 ? 41.165 7.999 68.934 1.000 25.896 361 SER B CA 1
ATOM 5710 C C . SER B 1 361 ? 40.086 6.956 68.644 1.000 25.720 361 SER B C 1
ATOM 5711 O O . SER B 1 361 ? 39.042 6.956 69.342 1.000 24.580 361 SER B O 1
ATOM 5714 N N . VAL B 1 362 ? 40.376 6.019 67.740 1.000 25.156 362 VAL B N 1
ATOM 5715 C CA . VAL B 1 362 ? 39.571 4.776 67.554 1.000 27.175 362 VAL B CA 1
ATOM 5716 C C . VAL B 1 362 ? 39.381 4.101 68.923 1.000 28.339 362 VAL B C 1
ATOM 5717 O O . VAL B 1 362 ? 38.222 3.830 69.295 1.000 27.992 362 VAL B O 1
ATOM 5721 N N . ASP B 1 363 ? 40.462 3.954 69.696 1.000 28.286 363 ASP B N 1
ATOM 5722 C CA . ASP B 1 363 ? 40.440 3.218 70.991 1.000 31.099 363 ASP B CA 1
ATOM 5723 C C . ASP B 1 363 ? 39.509 3.932 71.983 1.000 28.341 363 ASP B C 1
ATOM 5724 O O . ASP B 1 363 ? 38.699 3.239 72.632 1.000 29.586 363 ASP B O 1
ATOM 5729 N N . ASP B 1 364 ? 39.544 5.267 72.031 1.000 24.131 364 ASP B N 1
ATOM 5730 C CA . ASP B 1 364 ? 38.615 6.086 72.856 1.000 25.715 364 ASP B CA 1
ATOM 5731 C C . ASP B 1 364 ? 37.161 5.708 72.531 1.000 24.875 364 ASP B C 1
ATOM 5732 O O . ASP B 1 364 ? 36.334 5.731 73.453 1.000 27.701 364 ASP B O 1
ATOM 5737 N N . ILE B 1 365 ? 36.823 5.651 71.242 1.000 23.656 365 ILE B N 1
ATOM 5738 C CA . ILE B 1 365 ? 35.446 5.360 70.748 1.000 24.178 365 ILE B CA 1
ATOM 5739 C C . ILE B 1 365 ? 35.100 3.913 71.142 1.000 26.461 365 ILE B C 1
ATOM 5740 O O . ILE B 1 365 ? 33.990 3.677 71.668 1.000 26.089 365 ILE B O 1
ATOM 5745 N N . LYS B 1 366 ? 36.032 2.986 70.905 1.000 26.464 366 LYS B N 1
ATOM 5746 C CA . LYS B 1 366 ? 35.954 1.565 71.345 1.000 30.068 366 LYS B CA 1
ATOM 5747 C C . LYS B 1 366 ? 35.568 1.487 72.833 1.000 28.537 366 LYS B C 1
ATOM 5748 O O . LYS B 1 366 ? 34.620 0.744 73.170 1.000 28.935 366 LYS B O 1
ATOM 5754 N N . ASN B 1 367 ? 36.205 2.294 73.681 1.000 29.010 367 ASN B N 1
ATOM 5755 C CA . ASN B 1 367 ? 36.029 2.229 75.159 1.000 30.409 367 ASN B CA 1
ATOM 5756 C C . ASN B 1 367 ? 34.709 2.900 75.567 1.000 29.648 367 ASN B C 1
ATOM 5757 O O . ASN B 1 367 ? 34.041 2.349 76.466 1.000 26.842 367 ASN B O 1
ATOM 5762 N N . ILE B 1 368 ? 34.257 3.938 74.845 1.000 27.166 368 ILE B N 1
ATOM 5763 C CA . ILE B 1 368 ? 32.902 4.530 75.064 1.000 25.487 368 ILE B CA 1
ATOM 5764 C C . ILE B 1 368 ? 31.844 3.450 74.780 1.000 24.788 368 ILE B C 1
ATOM 5765 O O . ILE B 1 368 ? 30.924 3.285 75.611 1.000 23.816 368 ILE B O 1
ATOM 5770 N N . TYR B 1 369 ? 31.924 2.781 73.626 1.000 23.767 369 TYR B N 1
ATOM 5771 C CA . TYR B 1 369 ? 31.032 1.645 73.266 1.000 26.242 369 TYR B CA 1
ATOM 5772 C C . TYR B 1 369 ? 31.094 0.566 74.361 1.000 26.317 369 TYR B C 1
ATOM 5773 O O . TYR B 1 369 ? 30.025 0.163 74.842 1.000 24.558 369 TYR B O 1
ATOM 5782 N N . LEU B 1 370 ? 32.297 0.241 74.846 1.000 28.798 370 LEU B N 1
ATOM 5783 C CA . LEU B 1 370 ? 32.525 -0.778 75.916 1.000 32.821 370 LEU B CA 1
ATOM 5784 C C . LEU B 1 370 ? 31.853 -0.342 77.229 1.000 31.807 370 LEU B C 1
ATOM 5785 O O . LEU B 1 370 ? 31.136 -1.168 77.806 1.000 32.266 370 LEU B O 1
ATOM 5790 N N . ARG B 1 371 ? 32.045 0.906 77.672 1.000 32.418 371 ARG B N 1
ATOM 5791 C CA . ARG B 1 371 ? 31.415 1.427 78.919 1.000 36.129 371 ARG B CA 1
ATOM 5792 C C . ARG B 1 371 ? 29.883 1.368 78.801 1.000 34.291 371 ARG B C 1
ATOM 5793 O O . ARG B 1 371 ? 29.226 1.027 79.807 1.000 33.833 371 ARG B O 1
ATOM 5801 N N . ALA B 1 372 ? 29.329 1.693 77.628 1.000 32.046 372 ALA B N 1
ATOM 5802 C CA . ALA B 1 372 ? 27.878 1.587 77.344 1.000 29.504 372 ALA B CA 1
ATOM 5803 C C . ALA B 1 372 ? 27.441 0.126 77.517 1.000 30.358 372 ALA B C 1
ATOM 5804 O O . ALA B 1 372 ? 26.488 -0.131 78.281 1.000 30.980 372 ALA B O 1
ATOM 5806 N N . PHE B 1 373 ? 28.134 -0.815 76.877 1.000 30.340 373 PHE B N 1
ATOM 5807 C CA . PHE B 1 373 ? 27.728 -2.243 76.889 1.000 32.069 373 PHE B CA 1
ATOM 5808 C C . PHE B 1 373 ? 27.781 -2.777 78.332 1.000 34.313 373 PHE B C 1
ATOM 5809 O O . PHE B 1 373 ? 26.880 -3.555 78.709 1.000 31.895 373 PHE B O 1
ATOM 5817 N N . HIS B 1 374 ? 28.751 -2.321 79.132 1.000 34.391 374 HIS B N 1
ATOM 5818 C CA . HIS B 1 374 ? 29.169 -2.976 80.404 1.000 40.472 374 HIS B CA 1
ATOM 5819 C C . HIS B 1 374 ? 28.535 -2.294 81.626 1.000 43.629 374 HIS B C 1
ATOM 5820 O O . HIS B 1 374 ? 28.815 -2.765 82.742 1.000 45.213 374 HIS B O 1
ATOM 5827 N N . ASP B 1 375 ? 27.664 -1.294 81.438 1.000 49.333 375 ASP B N 1
ATOM 5828 C CA . ASP B 1 375 ? 26.960 -0.598 82.554 1.000 53.869 375 ASP B CA 1
ATOM 5829 C C . ASP B 1 375 ? 25.755 -1.445 82.996 1.000 57.438 375 ASP B C 1
ATOM 5830 O O . ASP B 1 375 ? 24.801 -1.683 82.252 1.000 62.314 375 ASP B O 1
#